Protein AF-A0A239PFV3-F1 (afdb_monomer_lite)

pLDDT: mean 84.76, std 13.36, range [44.62, 98.19]

Radius of gyration: 31.41 Å; chains: 1; bounding box: 110×58×86 Å

Sequence (478 aa):
MGPVTGSRTAPPPSQQWATLNRVQQELLLATYVLDQAAEAHERDAWSDGRRRRPAEEWRWHRFGYVDAGPGAPPGKVRAALDATTRRSRRLLTAPAELADLGLVDQRLEEVPQGSERWWQPQVRLLSLRMTTRGRRVARTSGVDDRNAGRPPRGLVSQWLWEVIVELWRAGPGGVPADTRWSAWQYLEGRKTGPLIERVALTAQTASRWKYAVAGAPGWALNDAGRDHYRRHFATYARVYPAVRAPDPTGRLTWPGEVDKHLSALGSVAWSLRQRLDDVIARREELQRDGARHEAPRCPTDQTPPVSAEAAHREVLRAAADALDADHWRQRTALLAEHEPVLRALVRTSAARHAAAAIAAICACIAGHEPTSAVIAAEPLPLDHDGRPADLPVLTTGLPGIDAELATRRAAALAASPPAAQRRGRGRRQPPATPSLEPAAVELSVYAAHLADLVAGGQLQRLLLRTDQQTDAAAPTTA

Structure (mmCIF, N/CA/C/O backbone):
data_AF-A0A239PFV3-F1
#
_entry.id   AF-A0A239PFV3-F1
#
loop_
_atom_site.group_PDB
_atom_site.id
_atom_site.type_symbol
_atom_site.label_atom_id
_atom_site.label_alt_id
_atom_site.label_comp_id
_atom_site.label_asym_id
_atom_site.label_entity_id
_atom_site.label_seq_id
_atom_site.pdbx_PDB_ins_code
_atom_site.Cartn_x
_atom_site.Cartn_y
_atom_site.Cartn_z
_atom_site.occupancy
_atom_site.B_iso_or_equiv
_atom_site.auth_seq_id
_atom_site.auth_comp_id
_atom_site.auth_asym_id
_atom_site.auth_atom_id
_atom_site.pdbx_PDB_model_num
ATOM 1 N N . MET A 1 1 ? -60.218 -7.971 -11.822 1.00 44.62 1 MET A N 1
ATOM 2 C CA . MET A 1 1 ? -59.224 -8.694 -11.000 1.00 44.62 1 MET A CA 1
ATOM 3 C C . MET A 1 1 ? -57.862 -8.073 -11.276 1.00 44.62 1 MET A C 1
ATOM 5 O O . MET A 1 1 ? -57.317 -8.302 -12.346 1.00 44.62 1 MET A O 1
ATOM 9 N N . GLY A 1 2 ? -57.382 -7.188 -10.400 1.00 47.47 2 GLY A N 1
ATOM 10 C CA . GLY A 1 2 ? -56.052 -6.583 -10.548 1.00 47.47 2 GLY A CA 1
ATOM 11 C C . GLY A 1 2 ? -54.961 -7.585 -10.151 1.00 47.47 2 GLY A C 1
ATOM 12 O O . GLY A 1 2 ? -55.206 -8.382 -9.241 1.00 47.47 2 GLY A O 1
ATOM 13 N N . PRO A 1 3 ? -53.788 -7.590 -10.809 1.00 58.38 3 PRO A N 1
ATOM 14 C CA . PRO A 1 3 ? -52.687 -8.450 -10.407 1.00 58.38 3 PRO A CA 1
ATOM 15 C C . PRO A 1 3 ? -52.264 -8.060 -8.991 1.00 58.38 3 PRO A C 1
ATOM 17 O O . PRO A 1 3 ? -51.822 -6.939 -8.744 1.00 58.38 3 PRO A O 1
ATOM 20 N N . VAL A 1 4 ? -52.428 -8.987 -8.049 1.00 52.31 4 VAL A N 1
ATOM 21 C CA . VAL A 1 4 ? -51.877 -8.865 -6.700 1.00 52.31 4 VAL A CA 1
ATOM 22 C C . VAL A 1 4 ? -50.360 -8.928 -6.849 1.00 52.31 4 VAL A C 1
ATOM 24 O O . VAL A 1 4 ? -49.762 -10.002 -6.855 1.00 52.31 4 VAL A O 1
ATOM 27 N N . THR A 1 5 ? -49.720 -7.772 -7.018 1.00 58.09 5 THR A N 1
ATOM 28 C CA . THR A 1 5 ? -48.273 -7.623 -6.868 1.00 58.09 5 THR A CA 1
ATOM 29 C C . THR A 1 5 ? -47.958 -7.788 -5.389 1.00 58.09 5 THR A C 1
ATOM 31 O O . THR A 1 5 ? -47.816 -6.816 -4.650 1.00 58.09 5 THR A O 1
ATOM 34 N N . GLY A 1 6 ? -47.919 -9.039 -4.932 1.00 56.34 6 GLY A N 1
ATOM 35 C CA . GLY A 1 6 ? -47.388 -9.376 -3.624 1.00 56.34 6 GLY A CA 1
ATOM 36 C C . GLY A 1 6 ? -45.934 -8.932 -3.597 1.00 56.34 6 GLY A C 1
ATOM 37 O O . GLY A 1 6 ? -45.084 -9.558 -4.229 1.00 56.34 6 GLY A O 1
ATOM 38 N N . SER A 1 7 ? -45.661 -7.821 -2.916 1.00 65.12 7 SER A N 1
ATOM 39 C CA . SER A 1 7 ? -44.318 -7.301 -2.685 1.00 65.12 7 SER A CA 1
ATOM 40 C C . SER A 1 7 ? -43.499 -8.359 -1.950 1.00 65.12 7 SER A C 1
ATOM 42 O O . SER A 1 7 ? -43.491 -8.402 -0.722 1.00 65.12 7 SER A O 1
ATOM 44 N N . ARG A 1 8 ? -42.827 -9.251 -2.691 1.00 77.38 8 ARG A N 1
ATOM 45 C CA . ARG A 1 8 ? -41.837 -10.169 -2.124 1.00 77.38 8 ARG A CA 1
ATOM 46 C C . ARG A 1 8 ? -40.736 -9.307 -1.534 1.00 77.38 8 ARG A C 1
ATOM 48 O O . ARG A 1 8 ? -39.923 -8.736 -2.261 1.00 77.38 8 ARG A O 1
ATOM 55 N N . THR A 1 9 ? -40.740 -9.193 -0.213 1.00 86.12 9 THR A N 1
ATOM 56 C CA . THR A 1 9 ? -39.683 -8.530 0.537 1.00 86.12 9 THR A CA 1
ATOM 57 C C . THR A 1 9 ? -38.355 -9.154 0.124 1.00 86.12 9 THR A C 1
ATOM 59 O O . THR A 1 9 ? -38.178 -10.371 0.202 1.00 86.12 9 THR A O 1
ATOM 62 N N . ALA A 1 10 ? -37.440 -8.333 -0.389 1.00 88.81 10 ALA A N 1
ATOM 63 C CA . ALA A 1 10 ? -36.117 -8.800 -0.771 1.00 88.81 10 ALA A CA 1
ATOM 64 C C . ALA A 1 10 ? -35.408 -9.422 0.451 1.00 88.81 10 ALA A C 1
ATOM 66 O O . ALA A 1 10 ? -35.512 -8.856 1.544 1.00 88.81 10 ALA A O 1
ATOM 67 N N . PRO A 1 11 ? -34.680 -10.545 0.292 1.00 92.25 11 PRO A N 1
ATOM 68 C CA . PRO A 1 11 ? -33.912 -11.127 1.387 1.00 92.25 11 PRO A CA 1
ATOM 69 C C . PRO A 1 11 ? -32.890 -10.120 1.951 1.00 92.25 11 PRO A C 1
ATOM 71 O O . PRO A 1 11 ? -32.405 -9.256 1.207 1.00 92.25 11 PRO A O 1
ATOM 74 N N . PRO A 1 12 ? -32.523 -10.234 3.242 1.00 91.75 12 PRO A N 1
ATOM 75 C CA . PRO A 1 12 ? -31.427 -9.472 3.831 1.00 91.75 12 PRO A CA 1
ATOM 76 C C . PRO A 1 12 ? -30.139 -9.597 2.999 1.00 91.75 12 PRO A C 1
ATOM 78 O O . PRO A 1 12 ? -29.870 -10.675 2.463 1.00 91.75 12 PRO A O 1
ATOM 81 N N . PRO A 1 13 ? -29.297 -8.547 2.911 1.00 90.94 13 PRO A N 1
ATOM 82 C CA . PRO A 1 13 ? -28.116 -8.572 2.049 1.00 90.94 13 PRO A CA 1
ATOM 83 C C . PRO A 1 13 ? -27.138 -9.724 2.320 1.00 90.94 13 PRO A C 1
ATOM 85 O O . PRO A 1 13 ? -26.624 -10.304 1.370 1.00 90.94 13 PRO A O 1
ATOM 88 N N . SER A 1 14 ? -26.930 -10.092 3.589 1.00 84.44 14 SER A N 1
ATOM 89 C CA . SER A 1 14 ? -26.055 -11.204 3.985 1.00 84.44 14 SER A CA 1
ATOM 90 C C . SER A 1 14 ? -26.587 -12.560 3.522 1.00 84.44 14 SER A C 1
ATOM 92 O O . SER A 1 14 ? -25.833 -13.374 2.996 1.00 84.44 14 SER A O 1
ATOM 94 N N . GLN A 1 15 ? -27.896 -12.786 3.658 1.00 90.56 15 GLN A N 1
ATOM 95 C CA . GLN A 1 15 ? -28.548 -13.991 3.150 1.00 90.56 15 GLN A CA 1
ATOM 96 C C . GLN A 1 15 ? -28.493 -14.027 1.622 1.00 90.56 15 GLN A C 1
ATOM 98 O O . GLN A 1 15 ? -28.185 -15.063 1.042 1.00 90.56 15 GLN A O 1
ATOM 103 N N . GLN A 1 16 ? -28.729 -12.888 0.965 1.00 95.44 16 GLN A N 1
ATOM 104 C CA . GLN A 1 16 ? -28.629 -12.805 -0.487 1.00 95.44 16 GLN A CA 1
ATOM 105 C C . GLN A 1 16 ? -27.208 -13.118 -0.973 1.00 95.44 16 GLN A C 1
ATOM 107 O O . GLN A 1 16 ? -27.059 -13.892 -1.913 1.00 95.44 16 GLN A O 1
ATOM 112 N N . TRP A 1 17 ? -26.175 -12.586 -0.316 1.00 93.50 17 TRP A N 1
ATOM 113 C CA . TRP A 1 17 ? -24.777 -12.905 -0.616 1.00 93.50 17 TRP A CA 1
ATOM 114 C C . TRP A 1 17 ? -24.495 -14.410 -0.516 1.00 93.50 17 TRP A C 1
ATOM 116 O O . TRP A 1 17 ? -23.915 -14.987 -1.434 1.00 93.50 17 TRP A O 1
ATOM 126 N N . ALA A 1 18 ? -24.975 -15.062 0.548 1.00 90.31 18 ALA A N 1
ATOM 127 C CA . ALA A 1 18 ? -24.804 -16.500 0.760 1.00 90.31 18 ALA A CA 1
ATOM 128 C C . ALA A 1 18 ? -25.514 -17.371 -0.295 1.00 90.31 18 ALA A C 1
ATOM 130 O O . ALA A 1 18 ? -25.071 -18.484 -0.559 1.00 90.31 18 ALA A O 1
ATOM 131 N N . THR A 1 19 ? -26.593 -16.877 -0.918 1.00 94.62 19 THR A N 1
ATOM 132 C CA . THR A 1 19 ? -27.291 -17.598 -2.002 1.00 94.62 19 THR A CA 1
ATOM 133 C C . THR A 1 19 ? -26.624 -17.469 -3.370 1.00 94.62 19 THR A C 1
ATOM 135 O O . THR A 1 19 ? -26.945 -18.241 -4.272 1.00 94.62 19 THR A O 1
ATOM 138 N N . LEU A 1 20 ? -25.720 -16.500 -3.549 1.00 94.56 20 LEU A N 1
ATOM 139 C CA . LEU A 1 20 ? -24.993 -16.347 -4.805 1.00 94.56 20 LEU A CA 1
ATOM 140 C C . LEU A 1 20 ? -24.007 -17.500 -4.970 1.00 94.56 20 LEU A C 1
ATOM 142 O O . LEU A 1 20 ? -23.280 -17.853 -4.041 1.00 94.56 20 LEU A O 1
ATOM 146 N N . ASN A 1 21 ? -23.932 -18.058 -6.176 1.00 92.88 21 ASN A N 1
ATOM 147 C CA . ASN A 1 21 ? -22.864 -18.998 -6.481 1.00 92.88 21 ASN A CA 1
ATOM 148 C C . ASN A 1 21 ? -21.509 -18.267 -6.534 1.00 92.88 21 ASN A C 1
ATOM 150 O O . ASN A 1 21 ? -21.443 -17.048 -6.695 1.00 92.88 21 ASN A O 1
ATOM 154 N N . ARG A 1 22 ? -20.412 -19.021 -6.442 1.00 87.50 22 ARG A N 1
ATOM 155 C CA . ARG A 1 22 ? -19.055 -18.457 -6.415 1.00 87.50 22 ARG A CA 1
ATOM 156 C C . ARG A 1 22 ? -18.756 -17.505 -7.584 1.00 87.50 22 ARG A C 1
ATOM 158 O O . ARG A 1 22 ? -18.206 -16.436 -7.363 1.00 87.50 22 ARG A O 1
ATOM 165 N N . VAL A 1 23 ? -19.177 -17.848 -8.804 1.00 90.44 23 VAL A N 1
ATOM 166 C CA . VAL A 1 23 ? -18.941 -17.018 -10.002 1.00 90.44 23 VAL A CA 1
ATOM 167 C C . VAL A 1 23 ? -19.721 -15.700 -9.928 1.00 90.44 23 VAL A C 1
ATOM 169 O O . VAL A 1 23 ? -19.201 -14.647 -10.287 1.00 90.44 23 VAL A O 1
ATOM 172 N N . GLN A 1 24 ? -20.962 -15.738 -9.437 1.00 94.00 24 GLN A N 1
ATOM 173 C CA . GLN A 1 24 ? -21.778 -14.543 -9.200 1.00 94.00 24 GLN A CA 1
ATOM 174 C C . GLN A 1 24 ? -21.177 -13.658 -8.100 1.00 94.00 24 GLN A C 1
ATOM 176 O O . GLN A 1 24 ? -21.150 -12.438 -8.252 1.00 94.00 24 GLN A O 1
ATOM 181 N N . GLN A 1 25 ? -20.678 -14.258 -7.013 1.00 92.69 25 GLN A N 1
ATOM 182 C CA . GLN A 1 25 ? -19.977 -13.547 -5.940 1.00 92.69 25 GLN A CA 1
ATOM 183 C C . GLN A 1 25 ? -18.723 -12.843 -6.473 1.00 92.69 25 GLN A C 1
ATOM 185 O O . GLN A 1 25 ? -18.560 -11.643 -6.261 1.00 92.69 25 GLN A O 1
ATOM 190 N N . GLU A 1 26 ? -17.879 -13.561 -7.217 1.00 88.38 26 GLU A N 1
ATOM 191 C CA . GLU A 1 26 ? -16.666 -13.022 -7.841 1.00 88.38 26 GLU A CA 1
ATOM 192 C C . GLU A 1 26 ? -17.000 -11.866 -8.801 1.00 88.38 26 GLU A C 1
ATOM 194 O O . GLU A 1 26 ? -16.399 -10.795 -8.704 1.00 88.38 26 GLU A O 1
ATOM 199 N N . LEU A 1 27 ? -18.001 -12.026 -9.679 1.00 93.31 27 LEU A N 1
ATOM 200 C CA . LEU A 1 27 ? -18.444 -10.976 -10.609 1.00 93.31 27 LEU A CA 1
ATOM 201 C C . LEU A 1 27 ? -18.977 -9.736 -9.883 1.00 93.31 27 LEU A C 1
ATOM 203 O O . LEU A 1 27 ? -18.632 -8.604 -10.243 1.00 93.31 27 LEU A O 1
ATOM 207 N N . LEU A 1 28 ? -19.807 -9.936 -8.859 1.00 94.94 28 LEU A N 1
ATOM 208 C CA . LEU A 1 28 ? -20.362 -8.837 -8.078 1.00 94.94 28 LEU A CA 1
ATOM 209 C C . LEU A 1 28 ? -19.248 -8.071 -7.348 1.00 94.94 28 LEU A C 1
ATOM 211 O O . LEU A 1 28 ? -19.281 -6.842 -7.326 1.00 94.94 28 LEU A O 1
ATOM 215 N N . LEU A 1 29 ? -18.235 -8.770 -6.822 1.00 91.31 29 LEU A N 1
ATOM 216 C CA . LEU A 1 29 ? -17.075 -8.151 -6.174 1.00 91.31 29 LEU A CA 1
ATOM 217 C C . LEU A 1 29 ? -16.167 -7.416 -7.146 1.00 91.31 29 LEU A C 1
ATOM 219 O O . LEU A 1 29 ? -15.792 -6.280 -6.868 1.00 91.31 29 LEU A O 1
ATOM 223 N N . ALA A 1 30 ? -15.850 -8.012 -8.295 1.00 90.38 30 ALA A N 1
ATOM 224 C CA . ALA A 1 30 ? -15.044 -7.353 -9.317 1.00 90.38 30 ALA A CA 1
ATOM 225 C C . ALA A 1 30 ? -15.699 -6.039 -9.772 1.00 90.38 30 ALA A C 1
ATOM 227 O O . ALA A 1 30 ? -15.037 -5.006 -9.887 1.00 90.38 30 ALA A O 1
ATOM 228 N N . THR A 1 31 ? -17.022 -6.052 -9.960 1.00 94.19 31 THR A N 1
ATOM 229 C CA . THR A 1 31 ? -17.784 -4.842 -10.299 1.00 94.19 31 THR A CA 1
ATOM 230 C C . THR A 1 31 ? -17.778 -3.836 -9.140 1.00 94.19 31 THR A C 1
ATOM 232 O O . THR A 1 31 ? -17.630 -2.639 -9.372 1.00 94.19 31 THR A O 1
ATOM 235 N N . TYR A 1 32 ? -17.876 -4.309 -7.894 1.00 93.88 32 TYR A N 1
ATOM 236 C CA . TYR A 1 32 ? -17.848 -3.468 -6.694 1.00 93.88 32 TYR A CA 1
ATOM 237 C C . TYR A 1 32 ? -16.525 -2.738 -6.492 1.00 93.88 32 TYR A C 1
ATOM 239 O O . TYR A 1 32 ? -16.524 -1.536 -6.234 1.00 93.88 32 TYR A O 1
ATOM 247 N N . VAL A 1 33 ? -15.401 -3.436 -6.647 1.00 87.31 33 VAL A N 1
ATOM 248 C CA . VAL A 1 33 ? -14.063 -2.844 -6.531 1.00 87.31 33 VAL A CA 1
ATOM 249 C C . VAL A 1 33 ? -13.879 -1.724 -7.558 1.00 87.31 33 VAL A C 1
ATOM 251 O O . VAL A 1 33 ? -13.395 -0.645 -7.215 1.00 87.31 33 VAL A O 1
ATOM 254 N N . LEU A 1 34 ? -14.328 -1.938 -8.799 1.00 90.38 34 LEU A N 1
ATOM 255 C CA . LEU A 1 34 ? -14.281 -0.917 -9.849 1.00 90.38 34 LEU A CA 1
ATOM 256 C C . LEU A 1 34 ? -15.193 0.285 -9.546 1.00 90.38 34 LEU A C 1
ATOM 258 O O . LEU A 1 34 ? -14.760 1.421 -9.746 1.00 90.38 34 LEU A O 1
ATOM 262 N N . ASP A 1 35 ? -16.400 0.055 -9.013 1.00 94.69 35 ASP A N 1
ATOM 263 C CA . ASP A 1 35 ? -17.327 1.122 -8.593 1.00 94.69 35 ASP A CA 1
ATOM 264 C C . ASP A 1 35 ? -16.723 1.966 -7.460 1.00 94.69 35 ASP A C 1
ATOM 266 O O . ASP A 1 35 ? -16.766 3.194 -7.517 1.00 94.69 35 ASP A O 1
ATOM 270 N N . GLN A 1 36 ? -16.084 1.332 -6.469 1.00 90.19 36 GLN A N 1
ATOM 271 C CA . GLN A 1 36 ? -15.416 2.034 -5.366 1.00 90.19 36 GLN A CA 1
ATOM 272 C C . GLN A 1 36 ? -14.170 2.809 -5.815 1.00 90.19 36 GLN A C 1
ATOM 274 O O . GLN A 1 36 ? -13.927 3.912 -5.321 1.00 90.19 36 GLN A O 1
ATOM 279 N N . ALA A 1 37 ? -13.391 2.273 -6.760 1.00 85.75 37 ALA A N 1
ATOM 280 C CA . ALA A 1 37 ? -12.252 2.983 -7.339 1.00 85.75 37 ALA A CA 1
ATOM 281 C C . ALA A 1 37 ? -12.702 4.219 -8.136 1.00 85.75 37 ALA A C 1
ATOM 283 O O . ALA A 1 37 ? -12.114 5.292 -7.997 1.00 85.75 37 ALA A O 1
ATOM 284 N N . ALA A 1 38 ? -13.775 4.091 -8.923 1.00 91.31 38 ALA A N 1
ATOM 285 C CA . ALA A 1 38 ? -14.360 5.214 -9.650 1.00 91.31 38 ALA A CA 1
ATOM 286 C C . ALA A 1 38 ? -14.951 6.268 -8.697 1.00 91.31 38 ALA A C 1
ATOM 288 O O . ALA A 1 38 ? -14.749 7.462 -8.907 1.00 91.31 38 ALA A O 1
ATOM 289 N N . GLU A 1 39 ? -15.603 5.843 -7.611 1.00 92.50 39 GLU A N 1
ATOM 290 C CA . GLU A 1 39 ? -16.124 6.757 -6.592 1.00 92.50 39 GLU A CA 1
ATOM 291 C C . GLU A 1 39 ? -15.008 7.529 -5.876 1.00 92.50 39 GLU A C 1
ATOM 293 O O . GLU A 1 39 ? -15.161 8.724 -5.629 1.00 92.50 39 GLU A O 1
ATOM 298 N N . ALA A 1 40 ? -13.884 6.877 -5.558 1.00 83.56 40 ALA A N 1
ATOM 299 C CA . ALA A 1 40 ? -12.716 7.550 -4.993 1.00 83.56 40 ALA A CA 1
ATOM 300 C C . ALA A 1 40 ? -12.144 8.587 -5.972 1.00 83.56 40 ALA A C 1
ATOM 302 O O . ALA A 1 40 ? -11.973 9.742 -5.600 1.00 83.56 40 ALA A O 1
ATOM 303 N N . HIS A 1 41 ? -11.967 8.219 -7.243 1.00 86.56 41 HIS A N 1
ATOM 304 C CA . HIS A 1 41 ? -11.474 9.139 -8.268 1.00 86.56 41 HIS A CA 1
ATOM 305 C C . HIS A 1 41 ? -12.373 10.376 -8.450 1.00 86.56 41 HIS A C 1
ATOM 307 O O . HIS A 1 41 ? -11.883 11.500 -8.510 1.00 86.56 41 HIS A O 1
ATOM 313 N N . GLU A 1 42 ? -13.697 10.201 -8.489 1.00 92.19 42 GLU A N 1
ATOM 314 C CA . GLU A 1 42 ? -14.652 11.321 -8.570 1.00 92.19 42 GLU A CA 1
ATOM 315 C C . GLU A 1 42 ? -14.723 12.131 -7.266 1.00 92.19 42 GLU A C 1
ATOM 317 O O . GLU A 1 42 ? -15.097 13.312 -7.261 1.00 92.19 42 GLU A O 1
ATOM 322 N N . ARG A 1 43 ? -14.360 11.519 -6.132 1.00 85.06 43 ARG A N 1
ATOM 323 C CA . ARG A 1 43 ? -14.222 12.236 -4.867 1.00 85.06 43 ARG A CA 1
ATOM 324 C C . ARG A 1 43 ? -13.047 13.203 -4.923 1.00 85.06 43 ARG A C 1
ATOM 326 O O . ARG A 1 43 ? -13.252 14.359 -4.555 1.00 85.06 43 ARG A O 1
ATOM 333 N N . ASP A 1 44 ? -11.912 12.740 -5.437 1.00 81.94 44 ASP A N 1
ATOM 334 C CA . ASP A 1 44 ? -10.652 13.484 -5.551 1.00 81.94 44 ASP A CA 1
ATOM 335 C C . ASP A 1 44 ? -10.695 14.533 -6.679 1.00 81.94 44 ASP A C 1
ATOM 337 O O . ASP A 1 44 ? -10.141 15.622 -6.553 1.00 81.94 44 ASP A O 1
ATOM 341 N N . ALA A 1 45 ? -11.463 14.293 -7.747 1.00 83.06 45 ALA A N 1
ATOM 342 C CA . ALA A 1 45 ? -11.674 15.284 -8.807 1.00 83.06 45 ALA A CA 1
ATOM 343 C C . ALA A 1 45 ? -12.238 16.621 -8.276 1.00 83.06 45 ALA A C 1
ATOM 345 O O . ALA A 1 45 ? -11.961 17.679 -8.839 1.00 83.06 45 ALA A O 1
ATOM 346 N N . TRP A 1 46 ? -12.997 16.583 -7.173 1.00 75.94 46 TRP A N 1
ATOM 347 C CA . TRP A 1 46 ? -13.483 17.787 -6.495 1.00 75.94 46 TRP A CA 1
ATOM 348 C C . TRP A 1 46 ? -12.356 18.589 -5.832 1.00 75.94 46 TRP A C 1
ATOM 350 O O . TRP A 1 46 ? -12.359 19.814 -5.932 1.00 75.94 46 TRP A O 1
ATOM 360 N N . SER A 1 47 ? -11.391 17.929 -5.178 1.00 75.88 47 SER A N 1
ATOM 361 C CA . SER A 1 47 ? -10.225 18.625 -4.609 1.00 75.88 47 SER A CA 1
ATOM 362 C C . SER A 1 47 ? -9.349 19.263 -5.686 1.00 75.88 47 SER A C 1
ATOM 364 O O . SER A 1 47 ? -8.741 20.296 -5.427 1.00 75.88 47 SER A O 1
ATOM 366 N N . ASP A 1 48 ? -9.378 18.722 -6.906 1.00 80.06 48 ASP A N 1
ATOM 367 C CA . ASP A 1 48 ? -8.664 19.259 -8.071 1.00 80.06 48 ASP A CA 1
ATOM 368 C C . ASP A 1 48 ? -9.450 20.359 -8.819 1.00 80.06 48 ASP A C 1
ATOM 370 O O . ASP A 1 48 ? -9.076 20.761 -9.922 1.00 80.06 48 ASP A O 1
ATOM 374 N N . GLY A 1 49 ? -10.581 20.823 -8.270 1.00 89.25 49 GLY A N 1
ATOM 375 C CA . GLY A 1 49 ? -11.411 21.875 -8.867 1.00 89.25 49 GLY A CA 1
ATOM 376 C C . GLY A 1 49 ? -12.229 21.440 -10.090 1.00 89.25 49 GLY A C 1
ATOM 377 O O . GLY A 1 49 ? -12.808 22.284 -10.777 1.00 89.25 49 GLY A O 1
ATOM 378 N N . ARG A 1 50 ? -12.312 20.137 -10.389 1.00 90.06 50 ARG A N 1
ATOM 379 C CA . ARG A 1 50 ? -13.128 19.620 -11.497 1.00 90.06 50 ARG A CA 1
ATOM 380 C C . ARG A 1 50 ? -14.580 19.434 -11.058 1.00 90.06 50 ARG A C 1
ATOM 382 O O . ARG A 1 50 ? -14.878 19.034 -9.931 1.00 90.06 50 ARG A O 1
ATOM 389 N N . ARG A 1 51 ? -15.518 19.677 -11.979 1.00 89.88 51 ARG A N 1
ATOM 390 C CA . ARG A 1 51 ? -16.944 19.415 -11.744 1.00 89.88 51 ARG A CA 1
ATOM 391 C C . ARG A 1 51 ? -17.180 17.905 -11.670 1.00 89.88 51 ARG A C 1
ATOM 393 O O . ARG A 1 51 ? -16.856 17.188 -12.614 1.00 89.88 51 ARG A O 1
ATOM 400 N N . ARG A 1 52 ? -17.779 17.438 -10.570 1.00 89.12 52 ARG A N 1
ATOM 401 C CA . ARG A 1 52 ? -18.183 16.032 -10.421 1.00 89.12 52 ARG A CA 1
ATOM 402 C C . ARG A 1 52 ? -19.183 15.638 -11.497 1.00 89.12 52 ARG A C 1
ATOM 404 O O . ARG A 1 52 ? -20.172 16.346 -11.707 1.00 89.12 52 ARG A O 1
ATOM 411 N N . ARG A 1 53 ? -18.949 14.487 -12.123 1.00 92.50 53 ARG A N 1
ATOM 412 C CA . ARG A 1 53 ? -19.910 13.900 -13.058 1.00 92.50 53 ARG A CA 1
ATOM 413 C C . ARG A 1 53 ? -21.043 13.203 -12.292 1.00 92.50 53 ARG A C 1
ATOM 415 O O . ARG A 1 53 ? -20.801 12.654 -11.208 1.00 92.50 53 ARG A O 1
ATOM 422 N N . PRO A 1 54 ? -22.279 13.194 -12.820 1.00 93.94 54 PRO A N 1
ATOM 423 C CA . PRO A 1 54 ? -23.374 12.409 -12.261 1.00 93.94 54 PRO A CA 1
ATOM 424 C C . PRO A 1 54 ? -22.994 10.933 -12.093 1.00 93.94 54 PRO A C 1
ATOM 426 O O . PRO A 1 54 ? -22.374 10.330 -12.967 1.00 93.94 54 PRO A O 1
ATOM 429 N N . ALA A 1 55 ? -23.399 10.322 -10.974 1.00 92.62 55 ALA A N 1
ATOM 430 C CA . ALA A 1 55 ? -23.057 8.927 -10.669 1.00 92.62 55 ALA A CA 1
ATOM 431 C C . ALA A 1 55 ? -23.585 7.922 -11.701 1.00 92.62 55 ALA A C 1
ATOM 433 O O . ALA A 1 55 ? -23.070 6.815 -11.818 1.00 92.62 55 ALA A O 1
ATOM 434 N N . GLU A 1 56 ? -24.620 8.293 -12.446 1.00 93.25 56 GLU A N 1
ATOM 435 C CA . GLU A 1 56 ? -25.166 7.485 -13.531 1.00 93.25 56 GLU A CA 1
ATOM 436 C C . GLU A 1 56 ? -24.245 7.375 -14.749 1.00 93.25 56 GLU A C 1
ATOM 438 O O . GLU A 1 56 ? -24.377 6.404 -15.488 1.00 93.25 56 GLU A O 1
ATOM 443 N N . GLU A 1 57 ? -23.307 8.309 -14.934 1.00 92.69 57 GLU A N 1
ATOM 444 C CA . GLU A 1 57 ? -22.397 8.332 -16.081 1.00 92.69 57 GLU A CA 1
ATOM 445 C C . GLU A 1 57 ? -21.146 7.481 -15.835 1.00 92.69 57 GLU A C 1
ATOM 447 O O . GLU A 1 57 ? -20.779 6.651 -16.664 1.00 92.69 57 GLU A O 1
ATOM 452 N N . TRP A 1 58 ? -20.486 7.649 -14.684 1.00 94.25 58 TRP A N 1
ATOM 453 C CA . TRP A 1 58 ? -19.171 7.042 -14.429 1.00 94.25 58 TRP A CA 1
ATOM 454 C C . TRP A 1 58 ? -19.212 5.651 -13.783 1.00 94.25 58 TRP A C 1
ATOM 456 O O . TRP A 1 58 ? -18.177 4.988 -13.708 1.00 94.25 58 TRP A O 1
ATOM 466 N N . ARG A 1 59 ? -20.385 5.177 -13.339 1.00 96.00 59 ARG A N 1
ATOM 467 C CA . ARG A 1 59 ? -20.552 3.848 -12.712 1.00 96.00 59 ARG A CA 1
ATOM 468 C C . ARG A 1 59 ? -20.746 2.693 -13.695 1.00 96.00 59 ARG A C 1
ATOM 470 O O . ARG A 1 59 ? -20.913 1.552 -13.270 1.00 96.00 59 ARG A O 1
ATOM 477 N N . TRP A 1 60 ? -20.761 2.969 -14.996 1.00 97.31 60 TRP A N 1
ATOM 478 C CA . TRP A 1 60 ? -20.800 1.923 -16.014 1.00 97.31 60 TRP A CA 1
ATOM 479 C C . TRP A 1 60 ? -19.394 1.381 -16.267 1.00 97.31 60 TRP A C 1
ATOM 481 O O . TRP A 1 60 ? -18.495 2.091 -16.721 1.00 97.31 60 TRP A O 1
ATOM 491 N N . HIS A 1 61 ? -19.206 0.095 -15.997 1.00 96.56 61 HIS A N 1
ATOM 492 C CA . HIS A 1 61 ? -17.947 -0.603 -16.200 1.00 96.56 61 HIS A CA 1
ATOM 493 C C . HIS A 1 61 ? -18.077 -1.613 -17.332 1.00 96.56 61 HIS A C 1
ATOM 495 O O . HIS A 1 61 ? -18.945 -2.481 -17.325 1.00 96.56 61 HIS A O 1
ATOM 501 N N . ARG A 1 62 ? -17.166 -1.521 -18.301 1.00 95.38 62 ARG A N 1
ATOM 502 C CA . ARG A 1 62 ? -17.104 -2.445 -19.435 1.00 95.38 62 ARG A CA 1
ATOM 503 C C . ARG A 1 62 ? -16.828 -3.859 -18.930 1.00 95.38 62 ARG A C 1
ATOM 505 O O . ARG A 1 62 ? -15.772 -4.099 -18.340 1.00 95.38 62 ARG A O 1
ATOM 512 N N . PHE A 1 63 ? -17.747 -4.782 -19.187 1.00 93.88 63 PHE A N 1
ATOM 513 C CA . PHE A 1 63 ? -17.547 -6.204 -18.948 1.00 93.88 63 PHE A CA 1
ATOM 514 C C . PHE A 1 63 ? -16.744 -6.823 -20.085 1.00 93.88 63 PHE A C 1
ATOM 516 O O . PHE A 1 63 ? -15.649 -7.321 -19.854 1.00 93.88 63 PHE A O 1
ATOM 523 N N . GLY A 1 64 ? -17.214 -6.705 -21.322 1.00 90.56 64 GLY A N 1
ATOM 524 C CA . GLY A 1 64 ? -16.534 -7.244 -22.497 1.00 90.56 64 GLY A CA 1
ATOM 525 C C . GLY A 1 64 ? -17.452 -7.276 -23.711 1.00 90.56 64 GLY A C 1
ATOM 526 O O . GLY A 1 64 ? -18.620 -6.900 -23.620 1.00 90.56 64 GLY A O 1
ATOM 527 N N . TYR A 1 65 ? -16.918 -7.713 -24.846 1.00 88.75 65 TYR A N 1
ATOM 528 C CA . TYR A 1 65 ? -17.691 -7.860 -26.076 1.00 88.75 65 TYR A CA 1
ATOM 529 C C . TYR A 1 65 ? -18.427 -9.205 -26.094 1.00 88.75 65 TYR A C 1
ATOM 531 O O . TYR A 1 65 ? -17.823 -10.231 -25.786 1.00 88.75 65 TYR A O 1
ATOM 539 N N . VAL A 1 66 ? -19.717 -9.198 -26.442 1.00 85.75 66 VAL A N 1
ATOM 540 C CA . VAL A 1 66 ? -20.584 -10.395 -26.382 1.00 85.75 66 VAL A CA 1
ATOM 541 C C . VAL A 1 66 ? -20.483 -11.252 -27.651 1.00 85.75 66 VAL A C 1
ATOM 543 O O . VAL A 1 66 ? -20.575 -12.471 -27.561 1.00 85.75 66 VAL A O 1
ATOM 546 N N . ASP A 1 67 ? -20.196 -10.641 -28.806 1.00 83.00 67 ASP A N 1
ATOM 547 C CA . ASP A 1 67 ? -20.120 -11.334 -30.110 1.00 83.00 67 ASP A CA 1
ATOM 548 C C . ASP A 1 67 ? -18.794 -11.114 -30.840 1.00 83.00 67 ASP A C 1
ATOM 550 O O . ASP A 1 67 ? -18.667 -11.398 -32.031 1.00 83.00 67 ASP A O 1
ATOM 554 N N . ALA A 1 68 ? -17.795 -10.560 -30.157 1.00 77.94 68 ALA A N 1
ATOM 555 C CA . ALA A 1 68 ? -16.512 -10.359 -30.802 1.00 77.94 68 ALA A CA 1
ATOM 556 C C . ALA A 1 68 ? -15.770 -11.695 -30.932 1.00 77.94 68 ALA A C 1
ATOM 558 O O . ALA A 1 68 ? -15.798 -12.542 -30.035 1.00 77.94 68 ALA A O 1
ATOM 559 N N . GLY A 1 69 ? -15.095 -11.869 -32.068 1.00 76.44 69 GLY A N 1
ATOM 560 C CA . GLY A 1 69 ? -14.298 -13.058 -32.334 1.00 76.44 69 GLY A CA 1
ATOM 561 C C . GLY A 1 69 ? -13.170 -13.274 -31.310 1.00 76.44 69 GLY A C 1
ATOM 562 O O . GLY A 1 69 ? -12.852 -12.388 -30.505 1.00 76.44 69 GLY A O 1
ATOM 563 N N . PRO A 1 70 ? -12.522 -14.452 -31.349 1.00 71.31 70 PRO A N 1
ATOM 564 C CA . PRO A 1 70 ? -11.370 -14.751 -30.508 1.00 71.31 70 PRO A CA 1
ATOM 565 C C . PRO A 1 70 ? -10.313 -13.641 -30.614 1.00 71.31 70 PRO A C 1
ATOM 567 O O . PRO A 1 70 ? -9.869 -13.311 -31.711 1.00 71.31 70 PRO A O 1
ATOM 570 N N . GLY A 1 71 ? -9.907 -13.069 -29.477 1.00 74.75 71 GLY A N 1
ATOM 571 C CA . GLY A 1 71 ? -8.895 -12.005 -29.420 1.00 74.75 71 GLY A CA 1
ATOM 572 C C . GLY A 1 71 ? -9.430 -10.600 -29.132 1.00 74.75 71 GLY A C 1
ATOM 573 O O . GLY A 1 71 ? -8.630 -9.678 -28.989 1.00 74.75 71 GLY A O 1
ATOM 574 N N . ALA A 1 72 ? -10.745 -10.420 -28.988 1.00 80.75 72 ALA A N 1
ATOM 575 C CA . ALA A 1 72 ? -11.285 -9.165 -28.480 1.00 80.75 72 ALA A CA 1
ATOM 576 C C . ALA A 1 72 ? -10.760 -8.875 -27.059 1.00 80.75 72 ALA A C 1
ATOM 578 O O . ALA A 1 72 ? -10.766 -9.777 -26.213 1.00 80.75 72 ALA A O 1
ATOM 579 N N . PRO A 1 73 ? -10.304 -7.642 -26.771 1.00 80.31 73 PRO A N 1
ATOM 580 C CA . PRO A 1 73 ? -9.758 -7.325 -25.461 1.00 80.31 73 PRO A CA 1
ATOM 581 C C . PRO A 1 73 ? -10.863 -7.404 -24.394 1.00 80.31 73 PRO A C 1
ATOM 583 O O . PRO A 1 73 ? -11.980 -6.926 -24.634 1.00 80.31 73 PRO A O 1
ATOM 586 N N . PRO A 1 74 ? -10.585 -7.987 -23.213 1.00 86.69 74 PRO A N 1
ATOM 587 C CA . PRO A 1 74 ? -11.554 -8.023 -22.126 1.00 86.69 74 PRO A CA 1
ATOM 588 C C . PRO A 1 74 ? -11.861 -6.601 -21.639 1.00 86.69 74 PRO A C 1
ATOM 590 O O . PRO A 1 74 ? -10.994 -5.725 -21.625 1.00 86.69 74 PRO A O 1
ATOM 593 N N . GLY A 1 75 ? -13.101 -6.362 -21.209 1.00 88.25 75 GLY A N 1
ATOM 594 C CA . GLY A 1 75 ? -13.431 -5.146 -20.470 1.00 88.25 75 GLY A CA 1
ATOM 595 C C . GLY A 1 75 ? -12.802 -5.164 -19.073 1.00 88.25 75 GLY A C 1
ATOM 596 O O . GLY A 1 75 ? -12.309 -6.192 -18.612 1.00 88.25 75 GLY A O 1
ATOM 597 N N . LYS A 1 76 ? -12.835 -4.027 -18.367 1.00 88.25 76 LYS A N 1
ATOM 598 C CA . LYS A 1 76 ? -12.227 -3.893 -17.030 1.00 88.25 76 LYS A CA 1
ATOM 599 C C . LYS A 1 76 ? -12.772 -4.911 -16.024 1.00 88.25 76 LYS A C 1
ATOM 601 O O . LYS A 1 76 ? -11.987 -5.478 -15.273 1.00 88.25 76 LYS A O 1
ATOM 606 N N . VAL A 1 77 ? -14.085 -5.173 -16.028 1.00 90.69 77 VAL A N 1
ATOM 607 C CA . VAL A 1 77 ? -14.686 -6.159 -15.105 1.00 90.69 77 VAL A CA 1
ATOM 608 C C . VAL A 1 77 ? -14.186 -7.565 -15.435 1.00 90.69 77 VAL A C 1
ATOM 610 O O . VAL A 1 77 ? -13.817 -8.317 -14.538 1.00 90.69 77 VAL A O 1
ATOM 613 N N . ARG A 1 78 ? -14.120 -7.918 -16.726 1.00 89.38 78 ARG A N 1
ATOM 614 C CA . ARG A 1 78 ? -13.640 -9.233 -17.155 1.00 89.38 78 ARG A CA 1
ATOM 615 C C . ARG A 1 78 ? -12.152 -9.425 -16.885 1.00 89.38 78 ARG A C 1
ATOM 617 O O . ARG A 1 78 ? -11.773 -10.488 -16.416 1.00 89.38 78 ARG A O 1
ATOM 624 N N . ALA A 1 79 ? -11.339 -8.400 -17.124 1.00 84.25 79 ALA A N 1
ATOM 625 C CA . ALA A 1 79 ? -9.916 -8.421 -16.810 1.00 84.25 79 ALA A CA 1
ATOM 626 C C . ALA A 1 79 ? -9.677 -8.619 -15.303 1.00 84.25 79 ALA A C 1
ATOM 628 O O . ALA A 1 79 ? -8.838 -9.431 -14.925 1.00 84.25 79 ALA A O 1
ATOM 629 N N . ALA A 1 80 ? -10.460 -7.947 -14.449 1.00 81.19 80 ALA A N 1
ATOM 630 C CA . ALA A 1 80 ? -10.405 -8.145 -13.000 1.00 81.19 80 ALA A CA 1
ATOM 631 C C . ALA A 1 80 ? -10.790 -9.579 -12.587 1.00 81.19 80 ALA A C 1
ATOM 633 O O . ALA A 1 80 ? -10.178 -10.137 -11.686 1.00 81.19 80 ALA A O 1
ATOM 634 N N . LEU A 1 81 ? -11.759 -10.202 -13.265 1.00 84.88 81 LEU A N 1
ATOM 635 C CA . LEU A 1 81 ? -12.147 -11.596 -13.012 1.00 84.88 81 LEU A CA 1
ATOM 636 C C . LEU A 1 81 ? -11.129 -12.618 -13.505 1.00 84.88 81 LEU A C 1
ATOM 638 O O . LEU A 1 81 ? -10.864 -13.599 -12.818 1.00 84.88 81 LEU A O 1
ATOM 642 N N . ASP A 1 82 ? -10.564 -12.409 -14.693 1.00 81.19 82 ASP A N 1
ATOM 643 C CA . ASP A 1 82 ? -9.553 -13.308 -15.252 1.00 81.19 82 ASP A CA 1
ATOM 644 C C . ASP A 1 82 ? -8.257 -13.286 -14.415 1.00 81.19 82 ASP A C 1
ATOM 646 O O . ASP A 1 82 ? -7.514 -14.265 -14.424 1.00 81.19 82 ASP A O 1
ATOM 650 N N . ALA A 1 83 ? -8.010 -12.210 -13.656 1.00 70.06 83 ALA A N 1
ATOM 651 C CA . ALA A 1 83 ? -6.915 -12.129 -12.689 1.00 70.06 83 ALA A CA 1
ATOM 652 C C . ALA A 1 83 ? -7.149 -12.996 -11.436 1.00 70.06 83 ALA A C 1
ATOM 654 O O . ALA A 1 83 ? -6.194 -13.508 -10.857 1.00 70.06 83 ALA A O 1
ATOM 655 N N . THR A 1 84 ? -8.407 -13.196 -11.027 1.00 65.12 84 THR A N 1
ATOM 656 C CA . THR A 1 84 ? -8.753 -13.926 -9.794 1.00 65.12 84 THR A CA 1
ATOM 657 C C . THR A 1 84 ? -9.221 -15.359 -10.031 1.00 65.12 84 THR A C 1
ATOM 659 O O . THR A 1 84 ? -9.127 -16.197 -9.136 1.00 65.12 84 THR A O 1
ATOM 662 N N . THR A 1 85 ? -9.719 -15.671 -11.230 1.00 61.28 85 THR A N 1
ATOM 663 C CA . THR A 1 85 ? -10.478 -16.901 -11.493 1.00 61.28 85 THR A CA 1
ATOM 664 C C . THR A 1 85 ? -9.948 -17.644 -12.720 1.00 61.28 85 THR A C 1
ATOM 666 O O . THR A 1 85 ? -9.728 -17.063 -13.782 1.00 61.28 85 THR A O 1
ATOM 669 N N . ARG A 1 86 ? -9.807 -18.976 -12.633 1.00 58.84 86 ARG A N 1
ATOM 670 C CA . ARG A 1 86 ? -9.528 -19.817 -13.814 1.00 58.84 86 ARG A CA 1
ATOM 671 C C . ARG A 1 86 ? -10.745 -19.795 -14.753 1.00 58.84 86 ARG A C 1
ATOM 673 O O . ARG A 1 86 ? -11.866 -20.036 -14.314 1.00 58.84 86 ARG A O 1
ATOM 680 N N . ARG A 1 87 ? -10.522 -19.506 -16.044 1.00 60.66 87 ARG A N 1
ATOM 681 C CA . ARG A 1 87 ? -11.545 -19.301 -17.097 1.00 60.66 87 ARG A CA 1
ATOM 682 C C . ARG A 1 87 ? -12.714 -20.303 -17.018 1.00 60.66 87 ARG A C 1
ATOM 684 O O . ARG A 1 87 ? -12.599 -21.431 -17.488 1.00 60.66 87 ARG A O 1
ATOM 691 N N . SER A 1 88 ? -13.861 -19.871 -16.490 1.00 61.19 88 SER A N 1
ATOM 692 C CA . SER A 1 88 ? -15.099 -20.664 -16.461 1.00 61.19 88 SER A CA 1
ATOM 693 C C . SER A 1 88 ? -16.066 -20.232 -17.567 1.00 61.19 88 SER A C 1
ATOM 695 O O . SER A 1 88 ? -16.332 -19.042 -17.740 1.00 61.19 88 SER A O 1
ATOM 697 N N . ARG A 1 89 ? -16.653 -21.200 -18.288 1.00 61.28 89 ARG A N 1
ATOM 698 C CA . ARG A 1 89 ? -17.724 -20.957 -19.281 1.00 61.28 89 ARG A CA 1
ATOM 699 C C . ARG A 1 89 ? -18.959 -20.279 -18.666 1.00 61.28 89 ARG A C 1
ATOM 701 O O . ARG A 1 89 ? -19.654 -19.555 -19.368 1.00 61.28 89 ARG A O 1
ATOM 708 N N . ARG A 1 90 ? -19.202 -20.457 -17.358 1.00 68.62 90 ARG A N 1
ATOM 709 C CA . ARG A 1 90 ? -20.337 -19.844 -16.634 1.00 68.62 90 ARG A CA 1
ATOM 710 C C . ARG A 1 90 ? -20.236 -18.323 -16.474 1.00 68.62 90 ARG A C 1
ATOM 712 O O . ARG A 1 90 ? -21.214 -17.682 -16.117 1.00 68.62 90 ARG A O 1
ATOM 719 N N . LEU A 1 91 ? -19.083 -17.724 -16.771 1.00 78.19 91 LEU A N 1
ATOM 720 C CA . LEU A 1 91 ? -18.905 -16.274 -16.669 1.00 78.19 91 LEU A CA 1
ATOM 721 C C . LEU A 1 91 ? -19.761 -15.479 -17.672 1.00 78.19 91 LEU A C 1
ATOM 723 O O . LEU A 1 91 ? -19.921 -14.279 -17.489 1.00 78.19 91 LEU A O 1
ATOM 727 N N . LEU A 1 92 ? -20.292 -16.117 -18.723 1.00 79.81 92 LEU A N 1
ATOM 728 C CA . LEU A 1 92 ? -21.113 -15.441 -19.734 1.00 79.81 92 LEU A CA 1
ATOM 729 C C . LEU A 1 92 ? -22.578 -15.253 -19.308 1.00 79.81 92 LEU A C 1
ATOM 731 O O . LEU A 1 92 ? -23.195 -14.286 -19.741 1.00 79.81 92 LEU A O 1
ATOM 735 N N . THR A 1 93 ? -23.132 -16.128 -18.457 1.00 89.81 93 THR A N 1
ATOM 736 C CA . THR A 1 93 ? -24.533 -16.018 -17.991 1.00 89.81 93 THR A CA 1
ATOM 737 C C . THR A 1 93 ? -24.662 -15.242 -16.682 1.00 89.81 93 THR A C 1
ATOM 739 O O . THR A 1 93 ? -25.692 -14.619 -16.435 1.00 89.81 93 THR A O 1
ATOM 742 N N . ALA A 1 94 ? -23.600 -15.207 -15.870 1.00 92.06 94 ALA A N 1
ATOM 743 C CA . ALA A 1 94 ? -23.599 -14.553 -14.562 1.00 92.06 94 ALA A CA 1
ATOM 744 C C . ALA A 1 94 ? -24.050 -13.071 -14.568 1.00 92.06 94 ALA A C 1
ATOM 746 O O . ALA A 1 94 ? -24.756 -12.688 -13.634 1.00 92.06 94 ALA A O 1
ATOM 747 N N . PRO A 1 95 ? -23.716 -12.223 -15.569 1.00 95.44 95 PRO A N 1
ATOM 748 C CA . PRO A 1 95 ? -24.217 -10.847 -15.606 1.00 95.44 95 PRO A CA 1
ATOM 749 C C . PRO A 1 95 ? -25.744 -10.750 -15.696 1.00 95.44 95 PRO A C 1
ATOM 751 O O . PRO A 1 95 ? -26.339 -9.958 -14.967 1.00 95.44 95 PRO A O 1
ATOM 754 N N . ALA A 1 96 ? -26.371 -11.582 -16.535 1.00 95.56 96 ALA A N 1
ATOM 755 C CA . ALA A 1 96 ? -27.824 -11.619 -16.679 1.00 95.56 96 ALA A CA 1
ATOM 756 C C . ALA A 1 96 ? -28.489 -12.125 -15.389 1.00 95.56 96 ALA A C 1
ATOM 758 O O . ALA A 1 96 ? -29.407 -11.491 -14.882 1.00 95.56 96 ALA A O 1
ATOM 759 N N . GLU A 1 97 ? -27.947 -13.187 -14.783 1.00 95.81 97 GLU A N 1
ATOM 760 C CA . GLU A 1 97 ? -28.453 -13.729 -13.513 1.00 95.81 97 GLU A CA 1
ATOM 761 C C . GLU A 1 97 ? -28.376 -12.701 -12.365 1.00 95.81 97 GLU A C 1
ATOM 763 O O . GLU A 1 97 ? -29.300 -12.578 -11.559 1.00 95.81 97 GLU A O 1
ATOM 768 N N . LEU A 1 98 ? -27.292 -11.918 -12.277 1.00 96.94 98 LEU A N 1
ATOM 769 C CA . LEU A 1 98 ? -27.180 -10.837 -11.290 1.00 96.94 98 LEU A CA 1
ATOM 770 C C . LEU A 1 98 ? -28.144 -9.675 -11.580 1.00 96.94 98 LEU A C 1
ATOM 772 O O . LEU A 1 98 ? -28.595 -9.017 -10.633 1.00 96.94 98 LEU A O 1
ATOM 776 N N . ALA A 1 99 ? -28.447 -9.412 -12.854 1.00 97.06 99 ALA A N 1
ATOM 777 C CA . ALA A 1 99 ? -29.427 -8.408 -13.254 1.00 97.06 99 ALA A CA 1
ATOM 778 C C . ALA A 1 99 ? -30.852 -8.833 -12.874 1.00 97.06 99 ALA A C 1
ATOM 780 O O . ALA A 1 99 ? -31.578 -8.038 -12.277 1.00 97.06 99 ALA A O 1
ATOM 781 N N . ASP A 1 100 ? -31.203 -10.105 -13.076 1.00 96.50 100 ASP A N 1
ATOM 782 C CA . ASP A 1 100 ? -32.491 -10.680 -12.660 1.00 96.50 100 ASP A CA 1
ATOM 783 C C . ASP A 1 100 ? -32.691 -10.610 -11.135 1.00 96.50 100 ASP A C 1
ATOM 785 O O . ASP A 1 100 ? -33.794 -10.380 -10.636 1.00 96.50 100 ASP A O 1
ATOM 789 N N . LEU A 1 101 ? -31.605 -10.732 -10.362 1.00 96.19 101 LEU A N 1
ATOM 790 C CA . LEU A 1 101 ? -31.610 -10.540 -8.905 1.00 96.19 101 LEU A CA 1
ATOM 791 C C . LEU A 1 101 ? -31.664 -9.059 -8.471 1.00 96.19 101 LEU A C 1
ATOM 793 O O . LEU A 1 101 ? -31.723 -8.767 -7.265 1.00 96.19 101 LEU A O 1
ATOM 797 N N . GLY A 1 102 ? -31.621 -8.118 -9.420 1.00 96.69 102 GLY A N 1
ATOM 798 C CA . GLY A 1 102 ? -31.597 -6.673 -9.188 1.00 96.69 102 GLY A CA 1
ATOM 799 C C . GLY A 1 102 ? -30.311 -6.181 -8.519 1.00 96.69 102 GLY A C 1
ATOM 800 O O . GLY A 1 102 ? -30.333 -5.188 -7.781 1.00 96.69 102 GLY A O 1
ATOM 801 N N . LEU A 1 103 ? -29.196 -6.899 -8.691 1.00 97.25 103 LEU A N 1
ATOM 802 C CA . LEU A 1 103 ? -27.900 -6.565 -8.089 1.00 97.25 103 LEU A CA 1
ATOM 803 C C . LEU A 1 103 ? -27.022 -5.722 -9.017 1.00 97.25 103 LEU A C 1
ATOM 805 O O . LEU A 1 103 ? -26.253 -4.885 -8.539 1.00 97.25 103 LEU A O 1
ATOM 809 N N . VAL A 1 104 ? -27.176 -5.883 -10.326 1.00 97.94 104 VAL A N 1
ATOM 810 C CA . VAL A 1 104 ? -26.518 -5.056 -11.342 1.00 97.94 104 VAL A CA 1
ATOM 811 C C . VAL A 1 104 ? -27.532 -4.609 -12.390 1.00 97.94 104 VAL A C 1
ATOM 813 O O . VAL A 1 104 ? -28.500 -5.311 -12.653 1.00 97.94 104 VAL A O 1
ATOM 816 N N . ASP A 1 105 ? -27.302 -3.451 -12.990 1.00 97.94 105 ASP A N 1
ATOM 817 C CA . ASP A 1 105 ? -27.921 -3.066 -14.251 1.00 97.94 105 ASP A CA 1
ATOM 818 C C . ASP A 1 105 ? -26.975 -3.459 -15.390 1.00 97.94 105 ASP A C 1
ATOM 820 O O . ASP A 1 105 ? -25.748 -3.363 -15.253 1.00 97.94 105 ASP A O 1
ATOM 824 N N . GLN A 1 106 ? -27.543 -3.854 -16.526 1.00 97.25 106 GLN A N 1
ATOM 825 C CA . GLN A 1 106 ? -26.799 -4.171 -17.741 1.00 97.25 106 GLN A CA 1
ATOM 826 C C . GLN A 1 106 ? -27.186 -3.224 -18.876 1.00 97.25 106 GLN A C 1
ATOM 828 O O . GLN A 1 106 ? -28.357 -2.884 -19.045 1.00 97.25 106 GLN A O 1
ATOM 833 N N . ARG A 1 107 ? -26.193 -2.811 -19.664 1.00 95.94 107 ARG A N 1
ATOM 834 C CA . ARG A 1 107 ? -26.379 -2.040 -20.896 1.00 95.94 107 ARG A CA 1
ATOM 835 C C . ARG A 1 107 ? -25.572 -2.693 -22.002 1.00 95.94 107 ARG A C 1
ATOM 837 O O . ARG A 1 107 ? -24.403 -3.016 -21.798 1.00 95.94 107 ARG A O 1
ATOM 844 N N . LEU A 1 108 ? -26.199 -2.880 -23.154 1.00 95.81 108 LEU A N 1
ATOM 845 C CA . LEU A 1 108 ? -25.539 -3.355 -24.358 1.00 95.81 108 LEU A CA 1
ATOM 846 C C . LEU A 1 108 ? -25.392 -2.175 -25.315 1.00 95.81 108 LEU A C 1
ATOM 848 O O . LEU A 1 108 ? -26.379 -1.523 -25.645 1.00 95.81 108 LEU A O 1
ATOM 852 N N . GLU A 1 109 ? -24.162 -1.878 -25.710 1.00 93.81 109 GLU A N 1
ATOM 853 C CA . GLU A 1 109 ? -23.841 -0.769 -26.606 1.00 93.81 109 GLU A CA 1
ATOM 854 C C . GLU A 1 109 ? -23.271 -1.310 -27.905 1.00 93.81 109 GLU A C 1
ATOM 856 O O . GLU A 1 109 ? -22.372 -2.148 -27.884 1.00 93.81 109 GLU A O 1
ATOM 861 N N . GLU A 1 110 ? -23.750 -0.806 -29.034 1.00 91.06 110 GLU A N 1
ATOM 862 C CA . GLU A 1 110 ? -23.101 -1.041 -30.318 1.00 91.06 110 GLU A CA 1
ATOM 863 C C . GLU A 1 110 ? -21.905 -0.101 -30.440 1.00 91.06 110 GLU A C 1
ATOM 865 O O . GLU A 1 110 ? -22.052 1.121 -30.458 1.00 91.06 110 GLU A O 1
ATOM 870 N N . VAL A 1 111 ? -20.707 -0.677 -30.492 1.00 87.56 111 VAL A N 1
ATOM 871 C CA . VAL A 1 111 ? -19.459 0.070 -30.622 1.00 87.56 111 VAL A CA 1
ATOM 872 C C . VAL A 1 111 ? -18.813 -0.314 -31.952 1.00 87.56 111 VAL A C 1
ATOM 874 O O . VAL A 1 111 ? -18.741 -1.505 -32.273 1.00 87.56 111 VAL A O 1
ATOM 877 N N . PRO A 1 112 ? -18.325 0.657 -32.743 1.00 83.00 112 PRO A N 1
ATOM 878 C CA . PRO A 1 112 ? -17.522 0.352 -33.918 1.00 83.00 112 PRO A CA 1
ATOM 879 C C . PRO A 1 112 ? -16.297 -0.475 -33.512 1.00 83.00 112 PRO A C 1
ATOM 881 O O . PRO A 1 112 ? -15.571 -0.110 -32.582 1.00 83.00 112 PRO A O 1
ATOM 884 N N . GLN A 1 113 ? -16.058 -1.595 -34.191 1.00 73.44 113 GLN A N 1
ATOM 885 C CA . GLN A 1 113 ? -14.802 -2.322 -34.041 1.00 73.44 113 GLN A CA 1
ATOM 886 C C . GLN A 1 113 ? -13.701 -1.520 -34.765 1.00 73.44 113 GLN A C 1
ATOM 888 O O . GLN A 1 113 ? -13.886 -1.102 -35.902 1.00 73.44 113 GLN A O 1
ATOM 893 N N . GLY A 1 114 ? -12.573 -1.254 -34.097 1.00 66.19 114 GLY A N 1
ATOM 894 C CA . GLY A 1 114 ? -11.390 -0.636 -34.712 1.00 66.19 114 GLY A CA 1
ATOM 895 C C . GLY A 1 114 ? -11.387 0.897 -34.846 1.00 66.19 114 GLY A C 1
ATOM 896 O O . GLY A 1 114 ? -12.401 1.582 -34.747 1.00 66.19 114 GLY A O 1
ATOM 897 N N . SER A 1 115 ? -10.186 1.445 -35.050 1.00 55.44 115 SER A N 1
ATOM 898 C CA . SER A 1 115 ? -9.940 2.870 -35.281 1.00 55.44 115 SER A CA 1
ATOM 899 C C . SER A 1 115 ? -10.154 3.231 -36.763 1.00 55.44 115 SER A C 1
ATOM 901 O O . SER A 1 115 ? -9.357 2.861 -37.623 1.00 55.44 115 SER A O 1
ATOM 903 N N . GLU A 1 116 ? -11.232 3.962 -37.047 1.00 52.91 116 GLU A N 1
ATOM 904 C CA . GLU A 1 116 ? -11.376 4.959 -38.129 1.00 52.91 116 GLU A CA 1
ATOM 905 C C . GLU A 1 116 ? -11.263 4.575 -39.619 1.00 52.91 116 GLU A C 1
ATOM 907 O O . GLU A 1 116 ? -11.428 5.459 -40.459 1.00 52.91 116 GLU A O 1
ATOM 912 N N . ARG A 1 117 ? -11.066 3.317 -40.032 1.00 48.22 117 ARG A N 1
ATOM 913 C CA . ARG A 1 117 ? -10.985 3.005 -41.478 1.00 48.22 117 ARG A CA 1
ATOM 914 C C . ARG A 1 117 ? -11.847 1.812 -41.912 1.00 48.22 117 ARG A C 1
ATOM 916 O O . ARG A 1 117 ? -11.421 0.669 -41.811 1.00 48.22 117 ARG A O 1
ATOM 923 N N . TRP A 1 118 ? -13.007 2.165 -42.485 1.00 49.62 118 TRP A N 1
ATOM 924 C CA . TRP A 1 118 ? -13.920 1.393 -43.355 1.00 49.62 118 TRP A CA 1
ATOM 925 C C . TRP A 1 118 ? -14.750 0.265 -42.701 1.00 49.62 118 TRP A C 1
ATOM 927 O O . TRP A 1 118 ? -14.203 -0.625 -42.065 1.00 49.62 118 TRP A O 1
ATOM 937 N N . TRP A 1 119 ? -16.082 0.331 -42.894 1.00 59.94 119 TRP A N 1
ATOM 938 C CA . TRP A 1 119 ? -17.126 -0.699 -42.689 1.00 59.94 119 TRP A CA 1
ATOM 939 C C . TRP A 1 119 ? -16.761 -1.883 -41.778 1.00 59.94 119 TRP A C 1
ATOM 941 O O . TRP A 1 119 ? -16.610 -3.009 -42.250 1.00 59.94 119 TRP A O 1
ATOM 951 N N . GLN A 1 120 ? -16.636 -1.651 -40.469 1.00 64.50 120 GLN A N 1
ATOM 952 C CA . GLN A 1 120 ? -16.440 -2.749 -39.521 1.00 64.50 120 GLN A CA 1
ATOM 953 C C . GLN A 1 120 ? -17.774 -3.202 -38.920 1.00 64.50 120 GLN A C 1
ATOM 955 O O . GLN A 1 120 ? -18.641 -2.358 -38.669 1.00 64.50 120 GLN A O 1
ATOM 960 N N . PRO A 1 121 ? -17.952 -4.515 -38.681 1.00 66.00 121 PRO A N 1
ATOM 961 C CA . PRO A 1 121 ? -19.128 -5.020 -37.989 1.00 66.00 121 PRO A CA 1
ATOM 962 C C . PRO A 1 121 ? -19.253 -4.336 -36.623 1.00 66.00 121 PRO A C 1
ATOM 964 O O . PRO A 1 121 ? -18.274 -4.206 -35.882 1.00 66.00 121 PRO A O 1
ATOM 967 N N . GLN A 1 122 ? -20.458 -3.865 -36.301 1.00 78.62 122 GLN A N 1
ATOM 968 C CA . GLN A 1 122 ? -20.755 -3.337 -34.974 1.00 78.62 122 GLN A CA 1
ATOM 969 C C . GLN A 1 122 ? -20.589 -4.474 -33.965 1.00 78.62 122 GLN A C 1
ATOM 971 O O . GLN A 1 122 ? -21.247 -5.510 -34.067 1.00 78.62 122 GLN A O 1
ATOM 976 N N . VAL A 1 123 ? -19.696 -4.294 -32.993 1.00 86.56 123 VAL A N 1
ATOM 977 C CA . VAL A 1 123 ? -19.554 -5.234 -31.880 1.00 86.56 123 VAL A CA 1
ATOM 978 C C . VAL A 1 123 ? -20.375 -4.736 -30.705 1.00 86.56 123 VAL A C 1
ATOM 980 O O . VAL A 1 123 ? -20.406 -3.544 -30.402 1.00 86.56 123 VAL A O 1
ATOM 983 N N . ARG A 1 124 ? -21.039 -5.660 -30.012 1.00 92.06 124 ARG A N 1
ATOM 984 C CA . ARG A 1 124 ? -21.852 -5.329 -28.844 1.00 92.06 124 ARG A CA 1
ATOM 985 C C . ARG A 1 124 ? -21.002 -5.396 -27.578 1.00 92.06 124 ARG A C 1
ATOM 987 O O . ARG A 1 124 ? -20.487 -6.457 -27.220 1.00 92.06 124 ARG A O 1
ATOM 994 N N . LEU A 1 125 ? -20.838 -4.257 -26.916 1.00 92.88 125 LEU A N 1
ATOM 995 C CA . LEU A 1 125 ? -20.128 -4.097 -25.652 1.00 92.88 125 LEU A CA 1
ATOM 996 C C . LEU A 1 125 ? -21.122 -4.185 -24.491 1.00 92.88 125 LEU A C 1
ATOM 998 O O . LEU A 1 125 ? -22.009 -3.343 -24.364 1.00 92.88 125 LEU A O 1
ATOM 1002 N N . LEU A 1 126 ? -20.953 -5.185 -23.626 1.00 96.00 126 LEU A N 1
ATOM 1003 C CA . LEU A 1 126 ? -21.703 -5.289 -22.379 1.00 96.00 126 LEU A CA 1
ATOM 1004 C C . LEU A 1 126 ? -21.038 -4.419 -21.309 1.00 96.00 126 LEU A C 1
ATOM 1006 O O . LEU A 1 126 ? -19.864 -4.609 -20.979 1.00 96.00 126 LEU A O 1
ATOM 1010 N N . SER A 1 127 ? -21.808 -3.500 -20.742 1.00 96.75 127 SER A N 1
ATOM 1011 C CA . SER A 1 127 ? -21.440 -2.665 -19.601 1.00 96.75 127 SER A CA 1
ATOM 1012 C C . SER A 1 127 ? -22.318 -3.023 -18.402 1.00 96.75 127 SER A C 1
ATOM 1014 O O . SER A 1 127 ? -23.518 -3.254 -18.548 1.00 96.75 127 SER A O 1
ATOM 1016 N N . LEU A 1 128 ? -21.724 -3.047 -17.210 1.00 97.69 128 LEU A N 1
ATOM 1017 C CA . LEU A 1 128 ? -22.408 -3.332 -15.950 1.00 97.69 128 LEU A CA 1
ATOM 1018 C C . LEU A 1 128 ? -22.332 -2.125 -15.026 1.00 97.69 128 LEU A C 1
ATOM 1020 O O . LEU A 1 128 ? -21.295 -1.467 -14.940 1.00 97.69 128 LEU A O 1
ATOM 1024 N N . ARG A 1 129 ? -23.413 -1.869 -14.297 1.00 97.38 129 ARG A N 1
ATOM 1025 C CA . ARG A 1 129 ? -23.470 -0.871 -13.228 1.00 97.38 129 ARG A CA 1
ATOM 1026 C C . ARG A 1 129 ? -24.024 -1.525 -11.978 1.00 97.38 129 ARG A C 1
ATOM 1028 O O . ARG A 1 129 ? -25.041 -2.202 -12.033 1.00 97.38 129 ARG A O 1
ATOM 1035 N N . MET A 1 130 ? -23.404 -1.310 -10.824 1.00 97.06 130 MET A N 1
ATOM 1036 C CA . MET A 1 130 ? -23.973 -1.837 -9.585 1.00 97.06 130 MET A CA 1
ATOM 1037 C C . MET A 1 130 ? -25.194 -1.048 -9.131 1.00 97.06 130 MET A C 1
ATOM 1039 O O . MET A 1 130 ? -25.157 0.180 -9.014 1.00 97.06 130 MET A O 1
ATOM 1043 N N . THR A 1 131 ? -26.250 -1.769 -8.759 1.00 96.81 131 THR A N 1
ATOM 1044 C CA . THR A 1 131 ? -27.396 -1.151 -8.095 1.00 96.81 131 THR A CA 1
ATOM 1045 C C . THR A 1 131 ? -27.056 -0.841 -6.635 1.00 96.81 131 THR A C 1
ATOM 1047 O O . THR A 1 131 ? -26.125 -1.386 -6.030 1.00 96.81 131 THR A O 1
ATOM 1050 N N . THR A 1 132 ? -27.858 0.011 -5.994 1.00 95.25 132 THR A N 1
ATOM 1051 C CA . THR A 1 132 ? -27.750 0.252 -4.544 1.00 95.25 132 THR A CA 1
ATOM 1052 C C . THR A 1 132 ? -27.953 -1.031 -3.728 1.00 95.25 132 THR A C 1
ATOM 1054 O O . THR A 1 132 ? -27.359 -1.188 -2.659 1.00 95.25 132 THR A O 1
ATOM 1057 N N . ARG A 1 133 ? -28.773 -1.971 -4.218 1.00 95.88 133 ARG A N 1
ATOM 1058 C CA . ARG A 1 133 ? -28.946 -3.294 -3.605 1.00 95.88 133 ARG A CA 1
ATOM 1059 C C . ARG A 1 133 ? -27.696 -4.151 -3.796 1.00 95.88 133 ARG A C 1
ATOM 1061 O O . ARG A 1 133 ? -27.185 -4.657 -2.802 1.00 95.88 133 ARG A O 1
ATOM 1068 N N . GLY A 1 134 ? -27.162 -4.214 -5.017 1.00 96.06 134 GLY A N 1
ATOM 1069 C CA . GLY A 1 134 ? -25.897 -4.874 -5.335 1.00 96.06 134 GLY A CA 1
ATOM 1070 C C . GLY A 1 134 ? -24.775 -4.460 -4.404 1.00 96.06 134 GLY A C 1
ATOM 1071 O O . GLY A 1 134 ? -24.123 -5.311 -3.814 1.00 96.06 134 GLY A O 1
ATOM 1072 N N . ARG A 1 135 ? -24.587 -3.151 -4.200 1.00 94.25 135 ARG A N 1
ATOM 1073 C CA . ARG A 1 135 ? -23.539 -2.640 -3.303 1.00 94.25 135 ARG A CA 1
ATOM 1074 C C . ARG A 1 135 ? -23.715 -3.091 -1.864 1.00 94.25 135 ARG A C 1
ATOM 1076 O O . ARG A 1 135 ? -22.741 -3.442 -1.213 1.00 94.25 135 ARG A O 1
ATOM 1083 N N . ARG A 1 136 ? -24.950 -3.086 -1.356 1.00 91.94 136 ARG A N 1
ATOM 1084 C CA . ARG A 1 136 ? -25.237 -3.566 0.004 1.00 91.94 136 ARG A CA 1
ATOM 1085 C C . ARG A 1 136 ? -24.899 -5.049 0.156 1.00 91.94 136 ARG A C 1
ATOM 1087 O O . ARG A 1 136 ? -24.327 -5.413 1.172 1.00 91.94 136 ARG A O 1
ATOM 1094 N N . VAL A 1 137 ? -25.215 -5.861 -0.851 1.00 93.00 137 VAL A N 1
ATOM 1095 C CA . VAL A 1 137 ? -24.897 -7.298 -0.895 1.00 93.00 137 VAL A CA 1
ATOM 1096 C C . VAL A 1 137 ? -23.389 -7.533 -1.051 1.00 93.00 137 VAL A C 1
ATOM 1098 O O . VAL A 1 137 ? -22.813 -8.336 -0.330 1.00 93.00 137 VAL A O 1
ATOM 1101 N N . ALA A 1 138 ? -22.704 -6.780 -1.911 1.00 91.81 138 ALA A N 1
ATOM 1102 C CA . ALA A 1 138 ? -21.256 -6.886 -2.076 1.00 91.81 138 ALA A CA 1
ATOM 1103 C C . ALA A 1 138 ? -20.495 -6.515 -0.794 1.00 91.81 138 ALA A C 1
ATOM 1105 O O . ALA A 1 138 ? -19.532 -7.185 -0.442 1.00 91.81 138 ALA A O 1
ATOM 1106 N N . ARG A 1 139 ? -20.950 -5.512 -0.031 1.00 86.75 139 ARG A N 1
ATOM 1107 C CA . ARG A 1 139 ? -20.329 -5.142 1.257 1.00 86.75 139 ARG A CA 1
ATOM 1108 C C . ARG A 1 139 ? -20.373 -6.257 2.297 1.00 86.75 139 ARG A C 1
ATOM 1110 O O . ARG A 1 139 ? -19.475 -6.329 3.130 1.00 86.75 139 ARG A O 1
ATOM 1117 N N . THR A 1 140 ? -21.375 -7.140 2.260 1.00 83.88 140 THR A N 1
ATOM 1118 C CA . THR A 1 140 ? -21.444 -8.257 3.217 1.00 83.88 140 THR A CA 1
ATOM 1119 C C . THR A 1 140 ? -20.413 -9.348 2.951 1.00 83.88 140 THR A C 1
ATOM 1121 O O . THR A 1 140 ? -20.224 -10.201 3.808 1.00 83.88 140 THR A O 1
ATOM 1124 N N . SER A 1 141 ? -19.706 -9.298 1.818 1.00 80.56 141 SER A N 1
ATOM 1125 C CA . SER A 1 141 ? -18.562 -10.178 1.544 1.00 80.56 141 SER A CA 1
ATOM 1126 C C . SER A 1 141 ? -17.375 -9.955 2.484 1.00 80.56 141 SER A C 1
ATOM 1128 O O . SER A 1 141 ? -16.502 -10.808 2.578 1.00 80.56 141 SER A O 1
ATOM 1130 N N . GLY A 1 142 ? -17.306 -8.790 3.141 1.00 69.38 142 GLY A N 1
ATOM 1131 C CA . GLY A 1 142 ? -16.156 -8.396 3.949 1.00 69.38 142 GLY A CA 1
ATOM 1132 C C . GLY A 1 142 ? -14.950 -7.889 3.152 1.00 69.38 142 GLY A C 1
ATOM 1133 O O . GLY A 1 142 ? -13.970 -7.518 3.789 1.00 69.38 142 GLY A O 1
ATOM 1134 N N . VAL A 1 143 ? -15.025 -7.827 1.815 1.00 65.62 143 VAL A N 1
ATOM 1135 C CA . VAL A 1 143 ? -13.939 -7.343 0.935 1.00 65.62 143 VAL A CA 1
ATOM 1136 C C . VAL A 1 143 ? -13.806 -5.818 0.947 1.00 65.62 143 VAL A C 1
ATOM 1138 O O . VAL A 1 143 ? -12.744 -5.286 0.645 1.00 65.62 143 VAL A O 1
ATOM 1141 N N . ASP A 1 144 ? -14.865 -5.088 1.307 1.00 64.75 144 ASP A N 1
ATOM 1142 C CA . ASP A 1 144 ? -14.762 -3.638 1.457 1.00 64.75 144 ASP A CA 1
ATOM 1143 C C . ASP A 1 144 ? -14.218 -3.252 2.834 1.00 64.75 144 ASP A C 1
ATOM 1145 O O . ASP A 1 144 ? -14.983 -3.066 3.785 1.00 64.75 144 ASP A O 1
ATOM 1149 N N . ASP A 1 145 ? -12.902 -3.080 2.924 1.00 55.91 145 ASP A N 1
ATOM 1150 C CA . ASP A 1 145 ? -12.245 -2.578 4.133 1.00 55.91 145 ASP A CA 1
ATOM 1151 C C . ASP A 1 145 ? -12.679 -1.145 4.487 1.00 55.91 145 ASP A C 1
ATOM 1153 O O . ASP A 1 145 ? -12.692 -0.774 5.659 1.00 55.91 145 ASP A O 1
ATOM 1157 N N . ARG A 1 146 ? -13.107 -0.336 3.504 1.00 56.22 146 ARG A N 1
ATOM 1158 C CA . ARG A 1 146 ? -13.541 1.055 3.729 1.00 56.22 146 ARG A CA 1
ATOM 1159 C C . ARG A 1 146 ? -14.981 1.157 4.232 1.00 56.22 146 ARG A C 1
ATOM 1161 O O . ARG A 1 146 ? -15.327 2.151 4.865 1.00 56.22 146 ARG A O 1
ATOM 1168 N N . ASN A 1 147 ? -15.818 0.151 3.971 1.00 52.09 147 ASN A N 1
ATOM 1169 C CA . ASN A 1 147 ? -17.199 0.075 4.461 1.00 52.09 147 ASN A CA 1
ATOM 1170 C C . ASN A 1 147 ? -17.462 -1.198 5.273 1.00 52.09 147 ASN A C 1
ATOM 1172 O O . ASN A 1 147 ? -18.549 -1.776 5.152 1.00 52.09 147 ASN A O 1
ATOM 1176 N N . ALA A 1 148 ? -16.520 -1.614 6.125 1.00 54.69 148 ALA A N 1
ATOM 1177 C CA . ALA A 1 148 ? -16.743 -2.605 7.179 1.00 54.69 148 ALA A CA 1
ATOM 1178 C C . ALA A 1 148 ? -17.794 -2.105 8.202 1.00 54.69 148 ALA A C 1
ATOM 1180 O O . ALA A 1 148 ? -17.502 -1.840 9.363 1.00 54.69 148 ALA A O 1
ATOM 1181 N N . GLY A 1 149 ? -19.039 -1.940 7.749 1.00 54.84 149 GLY A N 1
ATOM 1182 C CA . GLY A 1 149 ? -20.155 -1.350 8.473 1.00 54.84 149 GLY A CA 1
ATOM 1183 C C . GLY A 1 149 ? -19.947 0.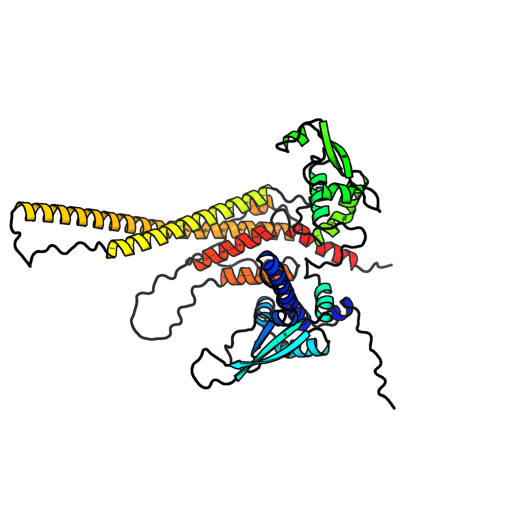115 8.859 1.00 54.84 149 GLY A C 1
ATOM 1184 O O . GLY A 1 149 ? -18.849 0.664 8.865 1.00 54.84 149 GLY A O 1
ATOM 1185 N N . ARG A 1 150 ? -21.035 0.760 9.292 1.00 58.56 150 ARG A N 1
ATOM 1186 C CA . ARG A 1 150 ? -20.873 1.760 10.352 1.00 58.56 150 ARG A CA 1
ATOM 1187 C C . ARG A 1 150 ? -20.096 1.057 11.475 1.00 58.56 150 ARG A C 1
ATOM 1189 O O . ARG A 1 150 ? -20.484 -0.073 11.792 1.00 58.56 150 ARG A O 1
ATOM 1196 N N . PRO A 1 151 ? -19.076 1.695 12.074 1.00 63.44 151 PRO A N 1
ATOM 1197 C CA . PRO A 1 151 ? -18.431 1.147 13.255 1.00 63.44 151 PRO A CA 1
ATOM 1198 C C . PRO A 1 151 ? -19.531 0.684 14.223 1.00 63.44 151 PRO A C 1
ATOM 1200 O O . PRO A 1 151 ? -20.485 1.452 14.425 1.00 63.44 151 PRO A O 1
ATOM 1203 N N . PRO A 1 152 ? -19.486 -0.555 14.754 1.00 69.56 152 PRO A N 1
ATOM 1204 C CA . PRO A 1 152 ? -20.396 -0.986 15.805 1.00 69.56 152 PRO A CA 1
ATOM 1205 C C . PRO A 1 152 ? -20.641 0.139 16.814 1.00 69.56 152 PRO A C 1
ATOM 1207 O O . PRO A 1 152 ? -19.716 0.886 17.148 1.00 69.56 152 PRO A O 1
ATOM 1210 N N . ARG A 1 153 ? -21.894 0.305 17.264 1.00 80.50 153 ARG A N 1
ATOM 1211 C CA . ARG A 1 153 ? -22.241 1.361 18.229 1.00 80.50 153 ARG A CA 1
ATOM 1212 C C . ARG A 1 153 ? -21.239 1.328 19.387 1.00 80.50 153 ARG A C 1
ATOM 1214 O O . ARG A 1 153 ? -21.040 0.282 19.991 1.00 80.50 153 ARG A O 1
ATOM 1221 N N . GLY A 1 154 ? -20.614 2.471 19.666 1.00 85.19 154 GLY A N 1
ATOM 1222 C CA . GLY A 1 154 ? -19.586 2.604 20.703 1.00 85.19 154 GLY A CA 1
ATOM 1223 C C . GLY A 1 154 ? -18.163 2.775 20.170 1.00 85.19 154 GLY A C 1
ATOM 1224 O O . GLY A 1 154 ? -17.334 3.342 20.885 1.00 85.19 154 GLY A O 1
ATOM 1225 N N . LEU A 1 155 ? -17.882 2.400 18.918 1.00 91.88 155 LEU A N 1
ATOM 1226 C CA . LEU A 1 155 ? -16.585 2.674 18.301 1.00 91.88 155 LEU A CA 1
ATOM 1227 C C . LEU A 1 155 ? -16.426 4.151 17.900 1.00 91.88 155 LEU A C 1
ATOM 1229 O O . LEU A 1 155 ? -17.403 4.863 17.659 1.00 91.88 155 LEU A O 1
ATOM 1233 N N . VAL A 1 156 ? -15.178 4.606 17.826 1.00 93.81 156 VAL A N 1
ATOM 1234 C CA . VAL A 1 156 ? -14.782 5.936 17.361 1.00 93.81 156 VAL A CA 1
ATOM 1235 C C . VAL A 1 156 ? -14.410 5.903 15.873 1.00 93.81 156 VAL A C 1
ATOM 1237 O O . VAL A 1 156 ? -14.207 4.835 15.285 1.00 93.81 156 VAL A O 1
ATOM 1240 N N . SER A 1 157 ? -14.351 7.075 15.239 1.00 92.12 157 SER A N 1
ATOM 1241 C CA . SER A 1 157 ? -13.861 7.203 13.860 1.00 92.12 157 SER A CA 1
ATOM 1242 C C . SER A 1 157 ? -12.382 6.810 13.757 1.00 92.12 157 SER A C 1
ATOM 1244 O O . SER A 1 157 ? -11.674 6.812 14.763 1.00 92.12 157 SER A O 1
ATOM 1246 N N . GLN A 1 158 ? -11.900 6.513 12.544 1.00 91.69 158 GLN A N 1
ATOM 1247 C CA . GLN A 1 158 ? -10.489 6.176 12.304 1.00 91.69 158 GLN A CA 1
ATOM 1248 C C . GLN A 1 158 ? -9.541 7.229 12.884 1.00 91.69 158 GLN A C 1
ATOM 1250 O O . GLN A 1 158 ? -8.620 6.895 13.618 1.00 91.69 158 GLN A O 1
ATOM 1255 N N . TRP A 1 159 ? -9.814 8.504 12.614 1.00 93.19 159 TRP A N 1
ATOM 1256 C CA . TRP A 1 159 ? -9.001 9.613 13.103 1.00 93.19 159 TRP A CA 1
ATOM 1257 C C . TRP A 1 159 ? -8.941 9.674 14.638 1.00 93.19 159 TRP A C 1
ATOM 1259 O O . TRP A 1 159 ? -7.869 9.828 15.215 1.00 93.19 159 TRP A O 1
ATOM 1269 N N . LEU A 1 160 ? -10.068 9.472 15.330 1.00 95.75 160 LEU A N 1
ATOM 1270 C CA . LEU A 1 160 ? -10.073 9.399 16.796 1.00 95.75 160 LEU A CA 1
ATOM 1271 C C . LEU A 1 160 ? -9.365 8.140 17.314 1.00 95.75 160 LEU A C 1
ATOM 1273 O O . LEU A 1 160 ? -8.771 8.170 18.389 1.00 95.75 160 LEU A O 1
ATOM 1277 N N . TRP A 1 161 ? -9.415 7.037 16.567 1.00 95.81 161 TRP A N 1
ATOM 1278 C CA . TRP A 1 161 ? -8.665 5.831 16.901 1.00 95.81 161 TRP A CA 1
ATOM 1279 C C . TRP A 1 161 ? -7.151 6.043 16.772 1.00 95.81 161 TRP A C 1
ATOM 1281 O O . TRP A 1 161 ? -6.413 5.644 17.666 1.00 95.81 161 TRP A O 1
ATOM 1291 N N . GLU A 1 162 ? -6.684 6.735 15.730 1.00 95.19 162 GLU A N 1
ATOM 1292 C CA . GLU A 1 162 ? -5.272 7.124 15.575 1.00 95.19 162 GLU A CA 1
ATOM 1293 C C . GLU A 1 162 ? -4.779 7.955 16.764 1.00 95.19 162 GLU A C 1
ATOM 1295 O O . GLU A 1 162 ? -3.677 7.730 17.263 1.00 95.19 162 GLU A O 1
ATOM 1300 N N . VAL A 1 163 ? -5.613 8.874 17.254 1.00 96.12 163 VAL A N 1
ATOM 1301 C CA . VAL A 1 163 ? -5.334 9.680 18.451 1.00 96.12 163 VAL A CA 1
ATOM 1302 C C . VAL A 1 163 ? -5.252 8.807 19.705 1.00 96.12 163 VAL A C 1
ATOM 1304 O O . VAL A 1 163 ? -4.316 8.927 20.490 1.00 96.12 163 VAL A O 1
ATOM 1307 N N . ILE A 1 164 ? -6.202 7.890 19.892 1.00 97.62 164 ILE A N 1
ATOM 1308 C CA . ILE A 1 164 ? -6.186 6.946 21.016 1.00 97.62 164 ILE A CA 1
ATOM 1309 C C . ILE A 1 164 ? -4.922 6.061 20.980 1.00 97.62 164 ILE A C 1
ATOM 1311 O O . ILE A 1 164 ? -4.304 5.831 22.017 1.00 97.62 164 ILE A O 1
ATOM 1315 N N . VAL A 1 165 ? -4.506 5.596 19.798 1.00 96.19 165 VAL A N 1
ATOM 1316 C CA . VAL A 1 165 ? -3.272 4.815 19.591 1.00 96.19 165 VAL A CA 1
ATOM 1317 C C . VAL A 1 165 ? -2.023 5.619 19.941 1.00 96.19 165 VAL A C 1
ATOM 1319 O O . VAL A 1 165 ? -1.095 5.091 20.554 1.00 96.19 165 VAL A O 1
ATOM 1322 N N . GLU A 1 166 ? -1.984 6.892 19.561 1.00 95.12 166 GLU A N 1
ATOM 1323 C CA . GLU A 1 166 ? -0.894 7.804 19.904 1.00 95.12 166 GLU A CA 1
ATOM 1324 C C . GLU A 1 166 ? -0.775 7.990 21.421 1.00 95.12 166 GLU A C 1
ATOM 1326 O O . GLU A 1 166 ? 0.309 7.805 21.978 1.00 95.12 166 GLU A O 1
ATOM 1331 N N . LEU A 1 167 ? -1.897 8.242 22.101 1.00 96.50 1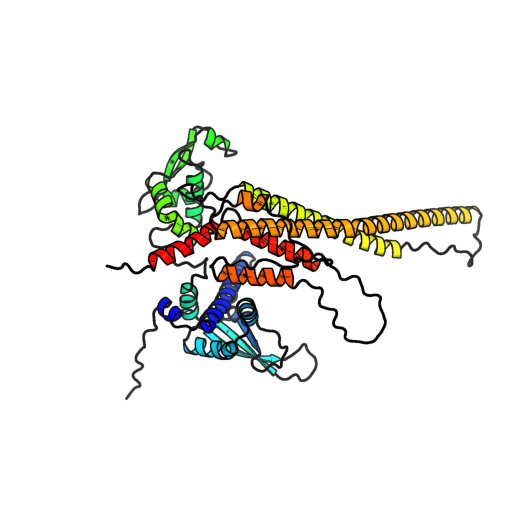67 LEU A N 1
ATOM 1332 C CA . LEU A 1 167 ? -1.941 8.343 23.559 1.00 96.50 167 LEU A CA 1
ATOM 1333 C C . LEU A 1 167 ? -1.545 7.024 24.243 1.00 96.50 167 LEU A C 1
ATOM 1335 O O . LEU A 1 167 ? -0.819 7.042 25.233 1.00 96.50 167 LEU A O 1
ATOM 1339 N N . TRP A 1 168 ? -1.964 5.873 23.703 1.00 96.56 168 TRP A N 1
ATOM 1340 C CA . TRP A 1 168 ? -1.561 4.560 24.218 1.00 96.56 168 TRP A CA 1
ATOM 1341 C C . TRP A 1 168 ? -0.040 4.370 24.168 1.00 96.56 168 TRP A C 1
ATOM 1343 O O . TRP A 1 168 ? 0.563 3.944 25.150 1.00 96.56 168 TRP A O 1
ATOM 1353 N N . ARG A 1 169 ? 0.601 4.730 23.048 1.00 93.88 169 ARG A N 1
ATOM 1354 C CA . ARG A 1 169 ? 2.066 4.663 22.892 1.00 93.88 169 ARG A CA 1
ATOM 1355 C C . ARG A 1 169 ? 2.804 5.634 23.809 1.00 93.88 169 ARG A C 1
ATOM 1357 O O . ARG A 1 169 ? 3.911 5.332 24.252 1.00 93.88 169 ARG A O 1
ATOM 1364 N N . ALA A 1 170 ? 2.217 6.801 24.060 1.00 94.31 170 ALA A N 1
ATOM 1365 C CA . ALA A 1 170 ? 2.774 7.777 24.983 1.00 94.31 170 ALA A CA 1
ATOM 1366 C C . ALA A 1 170 ? 2.709 7.302 26.446 1.00 94.31 170 ALA A C 1
ATOM 1368 O O . ALA A 1 170 ? 3.546 7.687 27.263 1.00 94.31 170 ALA A O 1
ATOM 1369 N N . GLY A 1 171 ? 1.757 6.419 26.760 1.00 95.62 171 GLY A N 1
ATOM 1370 C CA . GLY A 1 171 ? 1.564 5.877 28.097 1.00 95.62 171 GLY A CA 1
ATOM 1371 C C . GLY A 1 171 ? 1.017 6.933 29.069 1.00 95.62 171 GLY A C 1
ATOM 1372 O O . GLY A 1 171 ? 0.360 7.885 28.645 1.00 95.62 171 GLY A O 1
ATOM 1373 N N . PRO A 1 172 ? 1.275 6.796 30.383 1.00 96.69 172 PRO A N 1
ATOM 1374 C CA . PRO A 1 172 ? 0.724 7.705 31.393 1.00 96.69 172 PRO A CA 1
ATOM 1375 C C . PRO A 1 172 ? 1.294 9.131 31.312 1.00 96.69 172 PRO A C 1
ATOM 1377 O O . PRO A 1 172 ? 0.694 10.055 31.847 1.00 96.69 172 PRO A O 1
ATOM 1380 N N . GLY A 1 173 ? 2.434 9.324 30.637 1.00 94.69 173 GLY A N 1
ATOM 1381 C CA . GLY A 1 173 ? 3.049 10.642 30.449 1.00 94.69 173 GLY A CA 1
ATOM 1382 C C . GLY A 1 173 ? 2.322 11.541 29.444 1.00 94.69 173 GLY A C 1
ATOM 1383 O O . GLY A 1 173 ? 2.538 12.751 29.459 1.00 94.69 173 GLY A O 1
ATOM 1384 N N . GLY A 1 174 ? 1.448 10.965 28.612 1.00 95.69 174 GLY A N 1
ATOM 1385 C CA . GLY A 1 174 ? 0.565 11.698 27.711 1.00 95.69 174 GLY A CA 1
ATOM 1386 C C . GLY A 1 174 ? 1.228 12.348 26.490 1.00 95.69 174 GLY A C 1
ATOM 1387 O O . GLY A 1 174 ? 2.373 12.081 26.139 1.00 95.69 174 GLY A O 1
ATOM 1388 N N . VAL A 1 175 ? 0.471 13.192 25.797 1.00 96.00 175 VAL A N 1
ATOM 1389 C CA . VAL A 1 175 ? 0.858 13.923 24.580 1.00 96.00 175 VAL A CA 1
ATOM 1390 C C . VAL A 1 175 ? 0.589 15.420 24.799 1.00 96.00 175 VAL A C 1
ATOM 1392 O O . VAL A 1 175 ? -0.387 15.751 25.477 1.00 96.00 175 VAL A O 1
ATOM 1395 N N . PRO A 1 176 ? 1.413 16.343 24.263 1.00 95.50 176 PRO A N 1
ATOM 1396 C CA . PRO A 1 176 ? 1.192 17.784 24.407 1.00 95.50 176 PRO A CA 1
ATOM 1397 C C . PRO A 1 176 ? -0.187 18.250 23.914 1.00 95.50 176 PRO A C 1
ATOM 1399 O O . PRO A 1 176 ? -0.687 17.786 22.886 1.00 95.50 176 PRO A O 1
ATOM 1402 N N . ALA A 1 177 ? -0.804 19.185 24.646 1.00 90.88 177 ALA A N 1
ATOM 1403 C CA . ALA A 1 177 ? -2.188 19.610 24.414 1.00 90.88 177 ALA A CA 1
ATOM 1404 C C . ALA A 1 177 ? -2.429 20.355 23.085 1.00 90.88 177 ALA A C 1
ATOM 1406 O O . ALA A 1 177 ? -3.550 20.350 22.571 1.00 90.88 177 ALA A O 1
ATOM 1407 N N . ASP A 1 178 ? -1.397 20.966 22.511 1.00 87.56 178 ASP A N 1
ATOM 1408 C CA . ASP A 1 178 ? -1.441 21.803 21.307 1.00 87.56 178 ASP A CA 1
ATOM 1409 C C . ASP A 1 178 ? -1.505 21.013 19.989 1.00 87.56 178 ASP A C 1
ATOM 1411 O O . ASP A 1 178 ? -1.876 21.561 18.953 1.00 87.56 178 ASP A O 1
ATOM 1415 N N . THR A 1 179 ? -1.212 19.714 20.011 1.00 78.44 179 THR A N 1
ATOM 1416 C CA . THR A 1 179 ? -1.065 18.915 18.785 1.00 78.44 179 THR A CA 1
ATOM 1417 C C . THR A 1 179 ? -2.379 18.637 18.039 1.00 78.44 179 THR A C 1
ATOM 1419 O O . THR A 1 179 ? -2.356 18.538 16.811 1.00 78.44 179 THR A O 1
ATOM 1422 N N . ARG A 1 180 ? -3.527 18.483 18.731 1.00 84.44 180 ARG A N 1
ATOM 1423 C CA . ARG A 1 180 ? -4.807 18.027 18.125 1.00 84.44 180 ARG A CA 1
ATOM 1424 C C . ARG A 1 180 ? -6.078 18.523 18.834 1.00 84.44 180 ARG A C 1
ATOM 1426 O O . ARG A 1 180 ? -6.945 17.725 19.187 1.00 84.44 180 ARG A O 1
ATOM 1433 N N . TRP A 1 181 ? -6.226 19.840 19.002 1.00 83.06 181 TRP A N 1
ATOM 1434 C CA . TRP A 1 181 ? -7.312 20.466 19.784 1.00 83.06 181 TRP A CA 1
ATOM 1435 C C . TRP A 1 181 ? -8.715 19.853 19.592 1.00 83.06 181 TRP A C 1
ATOM 1437 O O . TRP A 1 181 ? -9.403 19.545 20.565 1.00 83.06 181 TRP A O 1
ATOM 1447 N N . SER A 1 182 ? -9.146 19.639 18.345 1.00 88.25 182 SER A N 1
ATOM 1448 C CA . SER A 1 182 ? -10.481 19.105 18.051 1.00 88.25 182 SER A CA 1
ATOM 1449 C C . SER A 1 182 ? -10.665 17.655 18.512 1.00 88.25 182 SER A C 1
ATOM 1451 O O . SER A 1 182 ? -11.757 17.299 18.946 1.00 88.25 182 SER A O 1
ATOM 1453 N N . ALA A 1 183 ? -9.624 16.816 18.471 1.00 91.88 183 ALA A N 1
ATOM 1454 C CA . ALA A 1 183 ? -9.722 15.414 18.883 1.00 91.88 183 ALA A CA 1
ATOM 1455 C C . ALA A 1 183 ? -9.974 15.298 20.386 1.00 91.88 183 ALA A C 1
ATOM 1457 O O . ALA A 1 183 ? -10.783 14.476 20.821 1.00 91.88 183 ALA A O 1
ATOM 1458 N N . TRP A 1 184 ? -9.316 16.162 21.161 1.00 93.44 184 TRP A N 1
ATOM 1459 C CA . TRP A 1 184 ? -9.435 16.206 22.614 1.00 93.44 184 TRP A CA 1
ATOM 1460 C C . TRP A 1 184 ? -10.873 16.485 23.040 1.00 93.44 184 TRP A C 1
ATOM 1462 O O . TRP A 1 184 ? -11.429 15.720 23.823 1.00 93.44 184 TRP A O 1
ATOM 1472 N N . GLN A 1 185 ? -11.523 17.480 22.425 1.00 92.44 185 GLN A N 1
ATOM 1473 C CA . GLN A 1 185 ? -12.924 17.812 22.705 1.00 92.44 185 GLN A CA 1
ATOM 1474 C C . GLN A 1 185 ? -13.868 16.626 22.462 1.00 92.44 185 GLN A C 1
ATOM 1476 O O . GLN A 1 185 ? -14.776 16.380 23.257 1.00 92.44 185 GLN A O 1
ATOM 1481 N N . TYR A 1 186 ? -13.646 15.855 21.391 1.00 94.69 186 TYR A N 1
ATOM 1482 C CA . TYR A 1 186 ? -14.472 14.683 21.098 1.00 94.69 186 TYR A CA 1
ATOM 1483 C C . TYR A 1 186 ? -14.247 13.528 22.073 1.00 94.69 186 TYR A C 1
ATOM 1485 O O . TYR A 1 186 ? -15.207 12.823 22.373 1.00 94.69 186 TYR A O 1
ATOM 1493 N N . LEU A 1 187 ? -13.013 13.298 22.532 1.00 95.81 187 LEU A N 1
ATOM 1494 C CA . LEU A 1 187 ? -12.675 12.191 23.436 1.00 95.81 187 LEU A CA 1
ATOM 1495 C C . LEU A 1 187 ? -12.997 12.499 24.904 1.00 95.81 187 LEU A C 1
ATOM 1497 O O . LEU A 1 187 ? -13.388 11.587 25.634 1.00 95.81 187 LEU A O 1
ATOM 1501 N N . GLU A 1 188 ? -12.872 13.760 25.317 1.00 96.06 188 GLU A N 1
ATOM 1502 C CA . GLU A 1 188 ? -13.260 14.265 26.638 1.00 96.06 188 GLU A CA 1
ATOM 1503 C C . GLU A 1 188 ? -14.792 14.384 26.748 1.00 96.06 188 GLU A C 1
ATOM 1505 O O . GLU A 1 188 ? -15.392 13.905 27.704 1.00 96.06 188 GLU A O 1
ATOM 1510 N N . GLY A 1 189 ? -15.459 14.928 25.723 1.00 93.12 189 GLY A N 1
ATOM 1511 C CA . GLY A 1 189 ? -16.907 15.171 25.709 1.00 93.12 189 GLY A CA 1
ATOM 1512 C C . GLY A 1 189 ? -17.789 13.978 25.313 1.00 93.12 189 GLY A C 1
ATOM 1513 O O . GLY A 1 189 ? -18.951 14.173 24.939 1.00 93.12 189 GLY A O 1
ATOM 1514 N N . ARG A 1 190 ? -17.282 12.736 25.321 1.00 91.56 190 ARG A N 1
ATOM 1515 C CA . ARG A 1 190 ? -18.085 11.572 24.897 1.00 91.56 190 ARG A CA 1
ATOM 1516 C C . ARG A 1 190 ? -19.236 11.308 25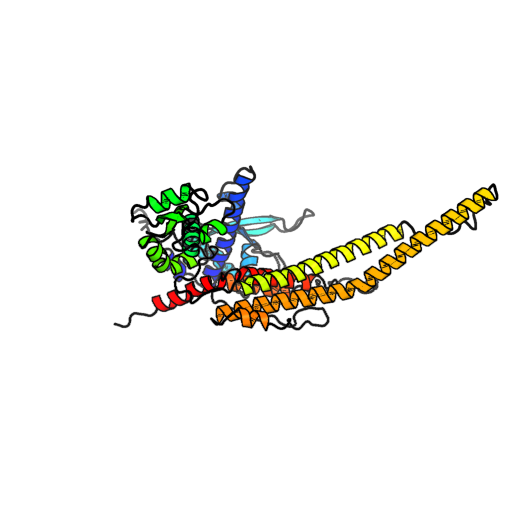.869 1.00 91.56 190 ARG A C 1
ATOM 1518 O O . ARG A 1 190 ? -19.042 11.161 27.070 1.00 91.56 190 ARG A O 1
ATOM 1525 N N . LYS A 1 191 ? -20.432 11.069 25.317 1.00 90.62 191 LYS A N 1
ATOM 1526 C CA . LYS A 1 191 ? -21.630 10.672 26.088 1.00 90.62 191 LYS A CA 1
ATOM 1527 C C . LYS A 1 191 ? -21.462 9.370 26.880 1.00 90.62 191 LYS A C 1
ATOM 1529 O O . LYS A 1 191 ? -22.152 9.169 27.867 1.00 90.62 191 LYS A O 1
ATOM 1534 N N . THR A 1 192 ? -20.579 8.478 26.435 1.00 90.00 192 THR A N 1
ATOM 1535 C CA . THR A 1 192 ? -20.269 7.205 27.110 1.00 90.00 192 THR A CA 1
ATOM 1536 C C . THR A 1 192 ? -19.231 7.354 28.228 1.00 90.00 192 THR A C 1
ATOM 1538 O O . THR A 1 192 ? -18.766 6.345 28.743 1.00 90.00 192 THR A O 1
ATOM 1541 N N . GLY A 1 193 ? -18.842 8.587 28.562 1.00 94.25 193 GLY A N 1
ATOM 1542 C CA . GLY A 1 193 ? -17.761 8.908 29.488 1.00 94.25 193 GLY A CA 1
ATOM 1543 C C . GLY A 1 193 ? -16.460 9.292 28.764 1.00 94.25 193 GLY A C 1
ATOM 1544 O O . GLY A 1 193 ? -16.213 8.799 27.654 1.00 94.25 193 GLY A O 1
ATOM 1545 N N . PRO A 1 194 ? -15.638 10.170 29.372 1.00 97.12 194 PRO A N 1
ATOM 1546 C CA . PRO A 1 194 ? -14.368 10.618 28.806 1.00 97.12 194 PRO A CA 1
ATOM 1547 C C . PRO A 1 194 ? -13.387 9.449 28.673 1.00 97.12 194 PRO A C 1
ATOM 1549 O O . PRO A 1 194 ? -13.271 8.626 29.580 1.00 97.12 194 PRO A O 1
ATOM 1552 N N . LEU A 1 195 ? -12.647 9.392 27.564 1.00 97.62 195 LEU A N 1
ATOM 1553 C CA . LEU A 1 195 ? -11.574 8.399 27.362 1.00 97.62 195 LEU A CA 1
ATOM 1554 C C . LEU A 1 195 ? -10.174 8.942 27.677 1.00 97.62 195 LEU A C 1
ATOM 1556 O O . LEU A 1 195 ? -9.192 8.200 27.630 1.00 97.62 195 LEU A O 1
ATOM 1560 N N . ILE A 1 196 ? -10.070 10.240 27.939 1.00 97.94 196 ILE A N 1
ATOM 1561 C CA . ILE A 1 196 ? -8.809 10.934 28.180 1.00 97.94 196 ILE A CA 1
ATOM 1562 C C . ILE A 1 196 ? -8.916 11.801 29.427 1.00 97.94 196 ILE A C 1
ATOM 1564 O O . ILE A 1 196 ? -10.014 12.169 29.843 1.00 97.94 196 ILE A O 1
ATOM 1568 N N . GLU A 1 197 ? -7.769 12.131 30.001 1.00 97.75 197 GLU A N 1
ATOM 1569 C CA . GLU A 1 197 ? -7.632 13.041 31.134 1.00 97.75 197 GLU A CA 1
ATOM 1570 C C . GLU A 1 197 ? -6.444 13.983 30.928 1.00 97.75 197 GLU A C 1
ATOM 1572 O O . GLU A 1 197 ? -5.516 13.685 30.166 1.00 97.75 197 GLU A O 1
ATOM 1577 N N . ARG A 1 198 ? -6.485 15.140 31.595 1.00 97.31 198 ARG A N 1
ATOM 1578 C CA . ARG A 1 198 ? -5.375 16.095 31.583 1.00 97.31 198 ARG A CA 1
ATOM 1579 C C . ARG A 1 198 ? -4.275 15.618 32.523 1.00 97.31 198 ARG A C 1
ATOM 1581 O O . ARG A 1 198 ? -4.551 15.280 33.669 1.00 97.31 198 ARG A O 1
ATOM 1588 N N . VAL A 1 199 ? -3.032 15.658 32.057 1.00 97.50 199 VAL A N 1
ATOM 1589 C CA . VAL A 1 199 ? -1.838 15.288 32.831 1.00 97.50 199 VAL A CA 1
ATOM 1590 C C . VAL A 1 199 ? -0.747 16.346 32.683 1.00 97.50 199 VAL A C 1
ATOM 1592 O O . VAL A 1 199 ? -0.732 17.092 31.706 1.00 97.50 199 VAL A O 1
ATOM 1595 N N . ALA A 1 200 ? 0.180 16.417 33.636 1.00 97.25 200 ALA A N 1
ATOM 1596 C CA . ALA A 1 200 ? 1.412 17.183 33.468 1.00 97.25 200 ALA A CA 1
ATOM 1597 C C . ALA A 1 200 ? 2.450 16.317 32.738 1.00 97.25 200 ALA A C 1
ATOM 1599 O O . ALA A 1 200 ? 2.722 15.190 33.157 1.00 97.25 200 ALA A O 1
ATOM 1600 N N . LEU A 1 201 ? 3.032 16.826 31.650 1.00 96.06 201 LEU A N 1
ATOM 1601 C CA . LEU A 1 201 ? 4.010 16.074 30.864 1.00 96.06 201 LEU A CA 1
ATOM 1602 C C . LEU A 1 201 ? 5.261 15.758 31.692 1.00 96.06 201 LEU A C 1
ATOM 1604 O O . LEU A 1 201 ? 5.853 16.638 32.321 1.00 96.06 201 LEU A O 1
ATOM 1608 N N . THR A 1 202 ? 5.724 14.509 31.637 1.00 94.44 202 THR A N 1
ATOM 1609 C CA . THR A 1 202 ? 7.005 14.120 32.245 1.00 94.44 202 THR A CA 1
ATOM 1610 C C . THR A 1 202 ? 8.182 14.628 31.410 1.00 94.44 202 THR A C 1
ATOM 1612 O O . THR A 1 202 ? 8.047 14.824 30.202 1.00 94.44 202 THR A O 1
ATOM 1615 N N . ALA A 1 203 ? 9.369 14.781 32.008 1.00 94.31 203 ALA A N 1
ATOM 1616 C CA . ALA A 1 203 ? 10.573 15.184 31.269 1.00 94.31 203 ALA A CA 1
ATOM 1617 C C . ALA A 1 203 ? 10.911 14.226 30.108 1.00 94.31 203 ALA A C 1
ATOM 1619 O O . ALA A 1 203 ? 11.257 14.672 29.017 1.00 94.31 203 ALA A O 1
ATOM 1620 N N . GLN A 1 204 ? 10.737 12.914 30.318 1.00 92.38 204 GLN A N 1
ATOM 1621 C CA . GLN A 1 204 ? 10.931 11.892 29.282 1.00 92.38 204 GLN A CA 1
ATOM 1622 C C . GLN A 1 204 ? 9.928 12.025 28.131 1.00 92.38 204 GLN A C 1
ATOM 1624 O O . GLN A 1 204 ? 10.261 11.754 26.981 1.00 92.38 204 GLN A O 1
ATOM 1629 N N . THR A 1 205 ? 8.687 12.402 28.435 1.00 91.69 205 THR A N 1
ATOM 1630 C CA . THR A 1 205 ? 7.671 12.617 27.405 1.00 91.69 205 THR A CA 1
ATOM 1631 C C . THR A 1 205 ? 7.970 13.900 26.652 1.00 91.69 205 THR A C 1
ATOM 1633 O O . THR A 1 205 ? 8.031 13.875 25.430 1.00 91.69 205 THR A O 1
ATOM 1636 N N . ALA A 1 206 ? 8.227 14.997 27.369 1.00 91.94 206 ALA A N 1
ATOM 1637 C CA . ALA A 1 206 ? 8.524 16.300 26.789 1.00 91.94 206 ALA A CA 1
ATOM 1638 C C . ALA A 1 206 ? 9.721 16.252 25.824 1.00 91.94 206 ALA A C 1
ATOM 1640 O O . ALA A 1 206 ? 9.634 16.805 24.735 1.00 91.94 206 ALA A O 1
ATOM 1641 N N . SER A 1 207 ? 10.786 15.505 26.145 1.00 92.69 207 SER A N 1
ATOM 1642 C CA . SER A 1 207 ? 11.962 15.379 25.268 1.00 92.69 207 SER A CA 1
ATOM 1643 C C . SER A 1 207 ? 11.688 14.698 23.920 1.00 92.69 207 SER A C 1
ATOM 1645 O O . SER A 1 207 ? 12.478 14.851 22.989 1.00 92.69 207 SER A O 1
ATOM 1647 N N . ARG A 1 208 ? 10.568 13.975 23.778 1.00 90.88 208 ARG A N 1
ATOM 1648 C CA . ARG A 1 208 ? 10.133 13.385 22.499 1.00 90.88 208 ARG A CA 1
ATOM 1649 C C . ARG A 1 208 ? 9.471 14.403 21.568 1.00 90.88 208 ARG A C 1
ATOM 1651 O O . ARG A 1 208 ? 9.275 14.098 20.394 1.00 90.88 208 ARG A O 1
ATOM 1658 N N . TRP A 1 209 ? 9.133 15.593 22.066 1.00 89.31 209 TRP A N 1
ATOM 1659 C CA . TRP A 1 209 ? 8.387 16.612 21.334 1.00 89.31 209 TRP A CA 1
ATOM 1660 C C . TRP A 1 209 ? 9.184 17.913 21.270 1.00 89.31 209 TRP A C 1
ATOM 1662 O O . TRP A 1 209 ? 9.528 18.498 22.290 1.00 89.31 209 TRP A O 1
ATOM 1672 N N . LYS A 1 210 ? 9.430 18.407 20.051 1.00 90.25 210 LYS A N 1
ATOM 1673 C CA . LYS A 1 210 ? 10.325 19.546 19.771 1.00 90.25 210 LYS A CA 1
ATOM 1674 C C . LYS A 1 210 ? 10.039 20.819 20.591 1.00 90.25 210 LYS A C 1
ATOM 1676 O O . LYS A 1 210 ? 10.958 21.598 20.814 1.00 90.25 210 LYS A O 1
ATOM 1681 N N . TYR A 1 211 ? 8.793 21.032 21.016 1.00 90.12 211 TYR A N 1
ATOM 1682 C CA . TYR A 1 211 ? 8.345 22.254 21.698 1.00 90.12 211 TYR A CA 1
ATOM 1683 C C . TYR A 1 211 ? 7.682 22.001 23.060 1.00 90.12 211 TYR A C 1
ATOM 1685 O O . TYR A 1 211 ? 7.137 22.928 23.654 1.00 90.12 211 TYR A O 1
ATOM 1693 N N . ALA A 1 212 ? 7.707 20.766 23.567 1.00 91.12 212 ALA A N 1
ATOM 1694 C CA . ALA A 1 212 ? 7.105 20.468 24.860 1.00 91.12 212 ALA A CA 1
ATOM 1695 C C . ALA A 1 212 ? 8.086 20.748 26.004 1.00 91.12 212 ALA A C 1
ATOM 1697 O O . ALA A 1 212 ? 9.272 20.433 25.921 1.00 91.12 212 ALA A O 1
ATOM 1698 N N . VAL A 1 213 ? 7.566 21.289 27.105 1.00 94.25 213 VAL A N 1
ATOM 1699 C CA . VAL A 1 213 ? 8.318 21.511 28.346 1.00 94.25 213 VAL A CA 1
ATOM 1700 C C . VAL A 1 213 ? 7.789 20.560 29.416 1.00 94.25 213 VAL A C 1
ATOM 1702 O O . VAL A 1 213 ? 6.587 20.298 29.485 1.00 94.25 213 VAL A O 1
ATOM 1705 N N . ALA A 1 214 ? 8.676 20.019 30.253 1.00 95.94 214 ALA A N 1
ATOM 1706 C CA . ALA A 1 214 ? 8.268 19.216 31.403 1.00 95.94 214 ALA A CA 1
ATOM 1707 C C . ALA A 1 214 ? 7.327 20.028 32.314 1.00 95.94 214 ALA A C 1
ATOM 1709 O O . ALA A 1 214 ? 7.568 21.206 32.567 1.00 95.94 214 ALA A O 1
ATOM 1710 N N . GLY A 1 215 ? 6.246 19.411 32.790 1.00 95.12 215 GLY A N 1
ATOM 1711 C CA . GLY A 1 215 ? 5.209 20.074 33.585 1.00 95.12 215 GLY A CA 1
ATOM 1712 C C . GLY A 1 215 ? 4.149 20.827 32.771 1.00 95.12 215 GLY A C 1
ATOM 1713 O O . GLY A 1 215 ? 3.126 21.206 33.337 1.00 95.12 215 GLY A O 1
ATOM 1714 N N . ALA A 1 216 ? 4.335 21.008 31.457 1.00 95.38 216 ALA A N 1
ATOM 1715 C CA . ALA A 1 216 ? 3.296 21.569 30.596 1.00 95.38 216 ALA A CA 1
ATOM 1716 C C . ALA A 1 216 ? 2.051 20.655 30.566 1.00 95.38 216 ALA A C 1
ATOM 1718 O O . ALA A 1 216 ? 2.180 19.438 30.739 1.00 95.38 216 ALA A O 1
ATOM 1719 N N . PRO A 1 217 ? 0.845 21.207 30.341 1.00 96.38 217 PRO A N 1
ATOM 1720 C CA . PRO A 1 217 ? -0.365 20.402 30.240 1.00 96.38 217 PRO A CA 1
ATOM 1721 C C . PRO A 1 217 ? -0.334 19.503 28.996 1.00 96.38 217 PRO A C 1
ATOM 1723 O O . PRO A 1 217 ? 0.005 19.932 27.890 1.00 96.38 217 PRO A O 1
ATOM 1726 N N . GLY A 1 218 ? -0.749 18.257 29.179 1.00 96.31 218 GLY A N 1
ATOM 1727 C CA . GLY A 1 218 ? -0.926 17.259 28.134 1.00 96.31 218 GLY A CA 1
ATOM 1728 C C . GLY A 1 218 ? -2.179 16.418 28.357 1.00 96.31 218 GLY A C 1
ATOM 1729 O O . GLY A 1 218 ? -2.931 16.624 29.311 1.00 96.31 218 GLY A O 1
ATOM 1730 N N . TRP A 1 219 ? -2.391 15.458 27.466 1.00 97.75 219 TRP A N 1
ATOM 1731 C CA . TRP A 1 219 ? -3.491 14.498 27.519 1.00 97.75 219 TRP A CA 1
ATOM 1732 C C . TRP A 1 219 ? -2.955 13.081 27.612 1.00 97.75 219 TRP A C 1
ATOM 1734 O O . TRP A 1 219 ? -2.039 12.730 26.875 1.00 97.75 219 TRP A O 1
ATOM 1744 N N . ALA A 1 220 ? -3.547 12.250 28.461 1.00 97.75 220 ALA A N 1
ATOM 1745 C CA . ALA A 1 220 ? -3.290 10.813 28.509 1.00 97.75 220 ALA A CA 1
ATOM 1746 C C . ALA A 1 220 ? -4.609 10.037 28.417 1.00 97.75 220 ALA A C 1
ATOM 1748 O O . ALA A 1 220 ? -5.682 10.591 28.661 1.00 97.75 220 ALA A O 1
ATOM 1749 N N . LEU A 1 221 ? -4.546 8.748 28.063 1.00 98.19 221 LEU A N 1
ATOM 1750 C CA . LEU A 1 221 ? -5.700 7.862 28.250 1.00 98.19 221 LEU A CA 1
ATOM 1751 C C . LEU A 1 221 ? -5.945 7.693 29.749 1.00 98.19 221 LEU A C 1
ATOM 1753 O O . LEU A 1 221 ? -5.013 7.325 30.459 1.00 98.19 221 LEU A O 1
ATOM 1757 N N . ASN A 1 222 ? -7.186 7.867 30.197 1.00 97.88 222 ASN A N 1
ATOM 1758 C CA . ASN A 1 222 ? -7.599 7.453 31.540 1.00 97.88 222 ASN A CA 1
ATOM 1759 C C . ASN A 1 222 ? -7.871 5.929 31.576 1.00 97.88 222 ASN A C 1
ATOM 1761 O O . ASN A 1 222 ? -7.671 5.231 30.574 1.00 97.88 222 ASN A O 1
ATOM 1765 N N . ASP A 1 223 ? -8.338 5.385 32.704 1.00 97.81 223 ASP A N 1
ATOM 1766 C CA . ASP A 1 223 ? -8.654 3.949 32.813 1.00 97.81 223 ASP A CA 1
ATOM 1767 C C . ASP A 1 223 ? -9.716 3.487 31.807 1.00 97.81 223 ASP A C 1
ATOM 1769 O O . ASP A 1 223 ? -9.519 2.484 31.119 1.00 97.81 223 ASP A O 1
ATOM 1773 N N . ALA A 1 224 ? -10.791 4.260 31.628 1.00 97.62 224 ALA A N 1
ATOM 1774 C CA . ALA A 1 224 ? -11.836 3.950 30.653 1.00 97.62 224 ALA A CA 1
ATOM 1775 C C . ALA A 1 224 ? -11.302 3.956 29.209 1.00 97.62 224 ALA A C 1
ATOM 1777 O O . ALA A 1 224 ? -11.685 3.111 28.399 1.00 97.62 224 ALA A O 1
ATOM 1778 N N . GLY A 1 225 ? -10.390 4.874 28.882 1.00 97.69 225 GLY A N 1
ATOM 1779 C CA . GLY A 1 225 ? -9.680 4.937 27.607 1.00 97.69 225 GLY A CA 1
ATOM 1780 C C . GLY A 1 225 ? -8.799 3.720 27.361 1.00 97.69 225 GLY A C 1
ATOM 1781 O O . GLY A 1 225 ? -8.846 3.136 26.276 1.00 97.69 225 GLY A O 1
ATOM 1782 N N . ARG A 1 226 ? -8.036 3.300 28.376 1.00 98.00 226 ARG A N 1
ATOM 1783 C CA . ARG A 1 226 ? -7.211 2.085 28.320 1.00 98.00 226 ARG A CA 1
ATOM 1784 C C . ARG A 1 226 ? -8.067 0.832 28.144 1.00 98.00 226 ARG A C 1
ATOM 1786 O O . ARG A 1 226 ? -7.744 -0.015 27.314 1.00 98.00 226 ARG A O 1
ATOM 1793 N N . ASP A 1 227 ? -9.178 0.726 28.859 1.00 96.81 227 ASP A N 1
ATOM 1794 C CA . ASP A 1 227 ? -10.093 -0.409 28.732 1.00 96.81 227 ASP A CA 1
ATOM 1795 C C . ASP A 1 227 ? -10.819 -0.424 27.390 1.00 96.81 227 ASP A C 1
ATOM 1797 O O . ASP A 1 227 ? -10.949 -1.481 26.770 1.00 96.81 227 ASP A O 1
ATOM 1801 N N . HIS A 1 228 ? -11.232 0.744 26.890 1.00 96.31 228 HIS A N 1
ATOM 1802 C CA . HIS A 1 228 ? -11.786 0.890 25.544 1.00 96.31 228 HIS A CA 1
ATOM 1803 C C . HIS A 1 228 ? -10.776 0.443 24.484 1.00 96.31 228 HIS A C 1
ATOM 1805 O O . HIS A 1 228 ? -11.148 -0.303 23.578 1.00 96.31 228 HIS A O 1
ATOM 1811 N N . TYR A 1 229 ? -9.506 0.840 24.620 1.00 96.38 229 TYR A N 1
ATOM 1812 C CA . TYR A 1 229 ? -8.421 0.391 23.747 1.00 96.38 229 TYR A CA 1
ATOM 1813 C C . TYR A 1 229 ? -8.317 -1.135 23.735 1.00 96.38 229 TYR A C 1
ATOM 1815 O O . TYR A 1 229 ? -8.447 -1.745 22.678 1.00 96.38 229 TYR A O 1
ATOM 1823 N N . ARG A 1 230 ? -8.150 -1.761 24.909 1.00 95.06 230 ARG A N 1
ATOM 1824 C CA . ARG A 1 230 ? -7.994 -3.220 25.046 1.00 95.06 230 ARG A CA 1
ATOM 1825 C C . ARG A 1 230 ? -9.195 -3.980 24.488 1.00 95.06 230 ARG A C 1
ATOM 1827 O O . ARG A 1 230 ? -9.028 -4.888 23.681 1.00 95.06 230 ARG A O 1
ATOM 1834 N N . ARG A 1 231 ? -10.406 -3.581 24.889 1.00 93.69 231 ARG A N 1
ATOM 1835 C CA . ARG A 1 231 ? -11.663 -4.247 24.516 1.00 93.69 231 ARG A CA 1
ATOM 1836 C C . ARG A 1 231 ? -11.932 -4.181 23.018 1.00 93.69 231 ARG A C 1
ATOM 1838 O O . ARG A 1 231 ? -12.453 -5.133 22.446 1.00 93.69 231 ARG A O 1
ATOM 1845 N N . HIS A 1 232 ? -11.614 -3.054 22.386 1.00 93.19 232 HIS A N 1
ATOM 1846 C CA . HIS A 1 232 ? -11.958 -2.814 20.987 1.00 93.19 232 HIS A CA 1
ATOM 1847 C C . HIS A 1 232 ? -10.774 -2.932 20.025 1.00 93.19 232 HIS A C 1
ATOM 1849 O O . HIS A 1 232 ? -10.992 -2.801 18.822 1.00 93.19 232 HIS A O 1
ATOM 1855 N N . PHE A 1 233 ? -9.562 -3.233 20.505 1.00 91.56 233 PHE A N 1
ATOM 1856 C CA . PHE A 1 233 ? -8.353 -3.340 19.685 1.00 91.56 233 PHE A CA 1
ATOM 1857 C C . PHE A 1 233 ? -8.555 -4.226 18.451 1.00 91.56 233 PHE A C 1
ATOM 1859 O O . PHE A 1 233 ? -8.400 -3.739 17.337 1.00 91.56 233 PHE A O 1
ATOM 1866 N N . ALA A 1 234 ? -8.984 -5.482 18.624 1.00 85.25 234 ALA A N 1
ATOM 1867 C CA . ALA A 1 234 ? -9.193 -6.410 17.505 1.00 85.25 234 ALA A CA 1
ATOM 1868 C C . ALA A 1 234 ? -10.248 -5.890 16.511 1.00 85.25 234 ALA A C 1
ATOM 1870 O O . ALA A 1 234 ? -10.108 -6.015 15.294 1.00 85.25 234 ALA A O 1
ATOM 1871 N N . THR A 1 235 ? -11.289 -5.225 17.024 1.00 85.50 235 THR A N 1
ATOM 1872 C CA . THR A 1 235 ? -12.323 -4.627 16.176 1.00 85.50 235 THR A CA 1
ATOM 1873 C C . THR A 1 235 ? -11.774 -3.449 15.372 1.00 85.50 235 THR A C 1
ATOM 1875 O O . THR A 1 235 ? -12.055 -3.358 14.180 1.00 85.50 235 THR A O 1
ATOM 1878 N N . TYR A 1 236 ? -10.975 -2.568 15.977 1.00 89.75 236 TYR A N 1
ATOM 1879 C CA . TYR A 1 236 ? -10.348 -1.461 15.256 1.00 89.75 236 TYR A CA 1
ATOM 1880 C C . TYR A 1 236 ? -9.241 -1.914 14.312 1.00 89.75 236 TYR A C 1
ATOM 1882 O O . TYR A 1 236 ? -9.153 -1.370 13.222 1.00 89.75 236 TYR A O 1
ATOM 1890 N N . ALA A 1 237 ? -8.435 -2.911 14.677 1.00 84.56 237 ALA A N 1
ATOM 1891 C CA . ALA A 1 237 ? -7.421 -3.487 13.796 1.00 84.56 237 ALA A CA 1
ATOM 1892 C C . ALA A 1 237 ? -8.053 -4.033 12.505 1.00 84.56 237 ALA A C 1
ATOM 1894 O O . ALA A 1 237 ? -7.495 -3.868 11.425 1.00 84.56 237 ALA A O 1
ATOM 1895 N N . ARG A 1 238 ? -9.263 -4.596 12.613 1.00 75.94 238 ARG A N 1
ATOM 1896 C CA . ARG A 1 238 ? -10.069 -5.047 11.475 1.00 75.94 238 ARG A CA 1
ATOM 1897 C C . ARG A 1 238 ? -10.642 -3.906 10.634 1.00 75.94 238 ARG A C 1
ATOM 1899 O O . ARG A 1 238 ? -10.653 -4.011 9.415 1.00 75.94 238 ARG A O 1
ATOM 1906 N N . VAL A 1 239 ? -11.202 -2.877 11.271 1.00 79.75 239 VAL A N 1
ATOM 1907 C CA . VAL A 1 239 ? -11.916 -1.792 10.566 1.00 79.75 239 VAL A CA 1
ATOM 1908 C C . VAL A 1 239 ? -10.942 -0.736 10.028 1.00 79.75 239 VAL A C 1
ATOM 1910 O O . VAL A 1 239 ? -11.199 -0.125 8.999 1.00 79.75 239 VAL A O 1
ATOM 1913 N N . TYR A 1 240 ? -9.809 -0.534 10.700 1.00 86.69 240 TYR A N 1
ATOM 1914 C CA . TYR A 1 240 ? -8.794 0.471 10.391 1.00 86.69 240 TYR A CA 1
ATOM 1915 C C . TYR A 1 240 ? -7.387 -0.160 10.311 1.00 86.69 240 TYR A C 1
ATOM 1917 O O . TYR A 1 240 ? -6.499 0.219 11.079 1.00 86.69 240 TYR A O 1
ATOM 1925 N N . PRO A 1 241 ? -7.138 -1.110 9.389 1.00 80.00 241 PRO A N 1
ATOM 1926 C CA . PRO A 1 241 ? -5.876 -1.864 9.332 1.00 80.00 241 PRO A CA 1
ATOM 1927 C C . PRO A 1 241 ? -4.637 -0.994 9.063 1.00 80.00 241 PRO A C 1
ATOM 1929 O O . PRO A 1 241 ? -3.530 -1.324 9.503 1.00 80.00 241 PRO A O 1
ATOM 1932 N N . ALA A 1 242 ? -4.839 0.149 8.397 1.00 80.81 242 ALA A N 1
ATOM 1933 C CA . ALA A 1 242 ? -3.811 1.156 8.147 1.00 80.81 242 ALA A CA 1
ATOM 1934 C C . ALA A 1 242 ? -3.326 1.853 9.434 1.00 80.81 242 ALA A C 1
ATOM 1936 O O . ALA A 1 242 ? -2.203 2.358 9.485 1.00 80.81 242 ALA A O 1
ATOM 1937 N N . VAL A 1 243 ? -4.139 1.865 10.498 1.00 89.06 243 VAL A N 1
ATOM 1938 C CA . VAL A 1 243 ? -3.732 2.418 11.790 1.00 89.06 243 VAL A CA 1
ATOM 1939 C C . VAL A 1 243 ? -2.828 1.407 12.483 1.00 89.06 243 VAL A C 1
ATOM 1941 O O . VAL A 1 243 ? -3.250 0.313 12.857 1.00 89.06 243 VAL A O 1
ATOM 1944 N N . ARG A 1 244 ? -1.564 1.789 12.682 1.00 89.44 244 ARG A N 1
ATOM 1945 C CA . ARG A 1 244 ? -0.520 0.957 13.304 1.00 89.44 244 ARG A CA 1
ATOM 1946 C C . ARG A 1 244 ? -0.710 0.836 14.825 1.00 89.44 244 ARG A C 1
ATOM 1948 O O . ARG A 1 244 ? 0.157 1.229 15.600 1.00 89.44 244 ARG A O 1
ATOM 1955 N N . ALA A 1 245 ? -1.858 0.348 15.274 1.00 91.06 245 ALA A N 1
ATOM 1956 C CA . ALA A 1 245 ? -2.158 0.171 16.689 1.00 91.06 245 ALA A CA 1
ATOM 1957 C C . ALA A 1 245 ? -1.268 -0.938 17.297 1.00 91.06 245 ALA A C 1
ATOM 1959 O O . ALA A 1 245 ? -1.282 -2.051 16.769 1.00 91.06 245 ALA A O 1
ATOM 1960 N N . PRO A 1 246 ? -0.489 -0.672 18.367 1.00 90.50 246 PRO A N 1
ATOM 1961 C CA . PRO A 1 246 ? 0.242 -1.723 19.077 1.00 90.50 246 PRO A CA 1
ATOM 1962 C C . PRO A 1 246 ? -0.721 -2.673 19.800 1.00 90.50 246 PRO A C 1
ATOM 1964 O O . PRO A 1 246 ? -1.736 -2.231 20.343 1.00 90.50 246 PRO A O 1
ATOM 1967 N N . ASP A 1 247 ? -0.399 -3.965 19.837 1.00 88.69 247 ASP A N 1
ATOM 1968 C CA . ASP A 1 247 ? -1.181 -4.951 20.586 1.00 88.69 247 ASP A CA 1
ATOM 1969 C C . ASP A 1 247 ? -1.211 -4.586 22.083 1.00 88.69 247 ASP A C 1
ATOM 1971 O O . ASP A 1 247 ? -0.147 -4.421 22.690 1.00 88.69 247 ASP A O 1
ATOM 1975 N N . PRO A 1 248 ? -2.400 -4.457 22.705 1.00 91.44 248 PRO A N 1
ATOM 1976 C CA . PRO A 1 248 ? -2.517 -4.140 24.124 1.00 91.44 248 PRO A CA 1
ATOM 1977 C C . PRO A 1 248 ? -1.849 -5.158 25.055 1.00 91.44 248 PRO A C 1
ATOM 1979 O O . PRO A 1 248 ? -1.533 -4.812 26.191 1.00 91.44 248 PRO A O 1
ATOM 1982 N N . THR A 1 249 ? -1.672 -6.404 24.612 1.00 87.62 249 THR A N 1
ATOM 1983 C CA . THR A 1 249 ? -1.035 -7.478 25.386 1.00 87.62 249 THR A CA 1
ATOM 1984 C C . THR A 1 249 ? 0.483 -7.504 25.232 1.00 87.62 249 THR A C 1
ATOM 1986 O O . THR A 1 249 ? 1.158 -8.208 25.979 1.00 87.62 249 THR A O 1
ATOM 1989 N N . GLY A 1 250 ? 1.022 -6.772 24.251 1.00 84.25 250 GLY A N 1
ATOM 1990 C CA . GLY A 1 250 ? 2.434 -6.824 23.880 1.00 84.25 250 GLY A CA 1
ATOM 1991 C C . GLY A 1 250 ? 2.880 -8.148 23.248 1.00 84.25 250 GLY A C 1
ATOM 1992 O O . GLY A 1 250 ? 4.073 -8.312 23.025 1.00 84.25 250 GLY A O 1
ATOM 1993 N N . ARG A 1 251 ? 1.966 -9.088 22.960 1.00 79.19 251 ARG A N 1
ATOM 1994 C CA . ARG A 1 251 ? 2.307 -10.386 22.351 1.00 79.19 251 ARG A CA 1
ATOM 1995 C C . ARG A 1 251 ? 2.582 -10.265 20.856 1.00 79.19 251 ARG A C 1
ATOM 1997 O O . ARG A 1 251 ? 3.521 -10.874 20.361 1.00 79.19 251 ARG A O 1
ATOM 2004 N N . LEU A 1 252 ? 1.778 -9.478 20.145 1.00 71.81 252 LEU A N 1
ATOM 2005 C CA . LEU A 1 252 ? 1.937 -9.217 18.714 1.00 71.81 252 LEU A CA 1
ATOM 2006 C C . LEU A 1 252 ? 2.651 -7.878 18.525 1.00 71.81 252 LEU A C 1
ATOM 2008 O O . LEU A 1 252 ? 2.055 -6.860 18.161 1.00 71.81 252 LEU A O 1
ATOM 2012 N N . THR A 1 253 ? 3.945 -7.852 18.828 1.00 81.56 253 THR A N 1
ATOM 2013 C CA . THR A 1 253 ? 4.800 -6.716 18.495 1.00 81.56 253 THR A CA 1
ATOM 2014 C C . THR A 1 253 ? 5.392 -6.936 17.114 1.00 81.56 253 THR A C 1
ATOM 2016 O O . THR A 1 253 ? 6.247 -7.791 16.921 1.00 81.56 253 THR A O 1
ATOM 2019 N N . TRP A 1 254 ? 4.949 -6.141 16.137 1.00 89.62 254 TRP A N 1
ATOM 2020 C CA . TRP A 1 254 ? 5.672 -6.034 14.874 1.00 89.62 254 TRP A CA 1
ATOM 2021 C C . TRP A 1 254 ? 7.044 -5.402 15.144 1.00 89.62 254 TRP A C 1
ATOM 2023 O O . TRP A 1 254 ? 7.081 -4.240 15.573 1.00 89.62 254 TRP A O 1
ATOM 2033 N N . PRO A 1 255 ? 8.159 -6.123 14.940 1.00 91.62 255 PRO A N 1
ATOM 2034 C CA . PRO A 1 255 ? 9.475 -5.599 15.268 1.00 91.62 255 PRO A CA 1
ATOM 2035 C C . PRO A 1 255 ? 9.829 -4.457 14.320 1.00 91.62 255 PRO A C 1
ATOM 2037 O O . PRO A 1 255 ? 9.791 -4.598 13.096 1.00 91.62 255 PRO A O 1
ATOM 2040 N N . GLY A 1 256 ? 10.195 -3.304 14.881 1.00 91.50 256 GLY A N 1
ATOM 2041 C CA . GLY A 1 256 ? 10.610 -2.151 14.082 1.00 91.50 256 GLY A CA 1
ATOM 2042 C C . GLY A 1 256 ? 11.858 -2.436 13.237 1.00 91.50 256 GLY A C 1
ATOM 2043 O O . GLY A 1 256 ? 12.072 -1.759 12.231 1.00 91.50 256 GLY A O 1
ATOM 2044 N N . GLU A 1 257 ? 12.674 -3.431 13.612 1.00 94.81 257 GLU A N 1
ATOM 2045 C CA . GLU A 1 257 ? 13.792 -3.903 12.793 1.00 94.81 257 GLU A CA 1
ATOM 2046 C C . GLU A 1 257 ? 13.354 -4.457 11.437 1.00 94.81 257 GLU A C 1
ATOM 2048 O O . GLU A 1 257 ? 14.067 -4.235 10.460 1.00 94.81 257 GLU A O 1
ATOM 2053 N N . VAL A 1 258 ? 12.189 -5.108 11.342 1.00 95.81 258 VAL A N 1
ATOM 2054 C CA . VAL A 1 258 ? 11.697 -5.659 10.070 1.00 95.81 258 VAL A CA 1
ATOM 2055 C C . VAL A 1 258 ? 11.444 -4.538 9.064 1.00 95.81 258 VAL A C 1
ATOM 2057 O O . VAL A 1 258 ? 11.984 -4.576 7.959 1.00 95.81 258 VAL A O 1
ATOM 2060 N N . ASP A 1 259 ? 10.703 -3.498 9.464 1.00 95.12 259 ASP A N 1
ATOM 2061 C CA . ASP A 1 259 ? 10.436 -2.329 8.612 1.00 95.12 259 ASP A CA 1
ATOM 2062 C C . ASP A 1 259 ? 11.745 -1.653 8.175 1.00 95.12 259 ASP A C 1
ATOM 2064 O O . ASP A 1 259 ? 11.911 -1.297 7.007 1.00 95.12 259 ASP A O 1
ATOM 2068 N N . LYS A 1 260 ? 12.698 -1.492 9.104 1.00 95.69 260 LYS A N 1
ATOM 2069 C CA . LYS A 1 260 ? 14.013 -0.906 8.805 1.00 95.69 260 LYS A CA 1
ATOM 2070 C C . LYS A 1 260 ? 14.791 -1.753 7.800 1.00 95.69 260 LYS A C 1
ATOM 2072 O O . LYS A 1 260 ? 15.381 -1.192 6.881 1.00 95.69 260 LYS A O 1
ATOM 2077 N N . HIS A 1 261 ? 14.796 -3.075 7.963 1.00 97.19 261 HIS A N 1
ATOM 2078 C CA . HIS A 1 261 ? 15.540 -3.982 7.093 1.00 97.19 261 HIS A CA 1
ATOM 2079 C C . HIS A 1 261 ? 14.946 -4.026 5.681 1.00 97.19 261 HIS A C 1
ATOM 2081 O O . HIS A 1 261 ? 15.676 -3.852 4.706 1.00 97.19 261 HIS A O 1
ATOM 2087 N N . LEU A 1 262 ? 13.622 -4.179 5.564 1.00 97.06 262 LEU A N 1
ATOM 2088 C CA . LEU A 1 262 ? 12.929 -4.157 4.273 1.00 97.06 262 LEU A CA 1
ATOM 2089 C C . LEU A 1 262 ? 13.107 -2.805 3.569 1.00 97.06 262 LEU A C 1
ATOM 2091 O O . LEU A 1 262 ? 13.449 -2.769 2.390 1.00 97.06 262 LEU A O 1
ATOM 2095 N N . SER A 1 263 ? 12.980 -1.693 4.302 1.00 95.62 263 SER A N 1
ATOM 2096 C CA . SER A 1 263 ? 13.215 -0.347 3.763 1.00 95.62 263 SER A CA 1
ATOM 2097 C C . SER A 1 263 ? 14.658 -0.153 3.282 1.00 95.62 263 SER A C 1
ATOM 2099 O O . SER A 1 263 ? 14.881 0.384 2.196 1.00 95.62 263 SER A O 1
ATOM 2101 N N . ALA A 1 264 ? 15.651 -0.645 4.030 1.00 96.25 264 ALA A N 1
ATOM 2102 C CA . ALA A 1 264 ? 17.052 -0.583 3.620 1.00 96.25 264 ALA A CA 1
ATOM 2103 C C . ALA A 1 264 ? 17.309 -1.380 2.328 1.00 96.25 264 ALA A C 1
ATOM 2105 O O . ALA A 1 264 ? 17.937 -0.860 1.405 1.00 96.25 264 ALA A O 1
ATOM 2106 N N . LEU A 1 265 ? 16.781 -2.605 2.226 1.00 96.44 265 LEU A N 1
ATOM 2107 C CA . LEU A 1 265 ? 16.881 -3.424 1.012 1.00 96.44 265 LEU A CA 1
ATOM 2108 C C . LEU A 1 265 ? 16.189 -2.758 -0.185 1.00 96.44 265 LEU A C 1
ATOM 2110 O O . LEU A 1 265 ? 16.775 -2.682 -1.268 1.00 96.44 265 LEU A O 1
ATOM 2114 N N . GLY A 1 266 ? 14.980 -2.228 0.015 1.00 94.00 266 GLY A N 1
ATOM 2115 C CA . GLY A 1 266 ? 14.240 -1.491 -1.007 1.00 94.00 266 GLY A CA 1
ATOM 2116 C C . GLY A 1 266 ? 14.984 -0.243 -1.490 1.00 94.00 266 GLY A C 1
ATOM 2117 O O . GLY A 1 266 ? 15.084 -0.019 -2.695 1.00 94.00 266 GLY A O 1
ATOM 2118 N N . SER A 1 267 ? 15.577 0.527 -0.573 1.00 92.00 267 SER A N 1
ATOM 2119 C CA . SER A 1 267 ? 16.378 1.719 -0.888 1.00 92.00 267 SER A CA 1
ATOM 2120 C C . SER A 1 267 ? 17.627 1.384 -1.709 1.00 92.00 267 SER A C 1
ATOM 2122 O O . SER A 1 267 ? 17.930 2.073 -2.686 1.00 92.00 267 SER A O 1
ATOM 2124 N N . VAL A 1 268 ? 18.325 0.292 -1.372 1.00 92.44 268 VAL A N 1
ATOM 2125 C CA . VAL A 1 268 ? 19.478 -0.192 -2.149 1.00 92.44 268 VAL A CA 1
ATOM 2126 C C . VAL A 1 268 ? 19.053 -0.603 -3.559 1.00 92.44 268 VAL A C 1
ATOM 2128 O O . VAL A 1 268 ? 19.665 -0.151 -4.526 1.00 92.44 268 VAL A O 1
ATOM 2131 N N . ALA A 1 269 ? 17.994 -1.409 -3.692 1.00 91.00 269 ALA A N 1
ATOM 2132 C CA . ALA A 1 269 ? 17.491 -1.845 -4.996 1.00 91.00 269 ALA A CA 1
ATOM 2133 C C . ALA A 1 269 ? 17.060 -0.652 -5.869 1.00 91.00 269 ALA A C 1
ATOM 2135 O O . ALA A 1 269 ? 17.428 -0.565 -7.042 1.00 91.00 269 ALA A O 1
ATOM 2136 N N . TRP A 1 270 ? 16.344 0.312 -5.281 1.00 88.81 270 TRP A N 1
ATOM 2137 C CA . TRP A 1 270 ? 15.927 1.534 -5.967 1.00 88.81 270 TRP A CA 1
ATOM 2138 C C . TRP A 1 270 ? 17.120 2.403 -6.390 1.00 88.81 270 TRP A C 1
ATOM 2140 O O . TRP A 1 270 ? 17.193 2.823 -7.543 1.00 88.81 270 TRP A O 1
ATOM 2150 N N . SER A 1 271 ? 18.096 2.613 -5.503 1.00 84.06 271 SER A N 1
ATOM 2151 C CA . SER A 1 271 ? 19.292 3.416 -5.797 1.00 84.06 271 SER A CA 1
ATOM 2152 C C . SER A 1 271 ? 20.154 2.801 -6.902 1.00 84.06 271 SER A C 1
ATOM 2154 O O . SER A 1 271 ? 20.666 3.518 -7.761 1.00 84.06 271 SER A O 1
ATOM 2156 N N . LEU A 1 272 ? 20.321 1.474 -6.904 1.00 88.75 272 LEU A N 1
ATOM 2157 C CA . LEU A 1 272 ? 21.041 0.766 -7.967 1.00 88.75 272 LEU A CA 1
ATOM 2158 C C . LEU A 1 272 ? 20.320 0.888 -9.309 1.00 88.75 272 LEU A C 1
ATOM 2160 O O . LEU A 1 272 ? 20.973 1.079 -10.333 1.00 88.75 272 LEU A O 1
ATOM 2164 N N . ARG A 1 273 ? 18.984 0.825 -9.304 1.00 88.38 273 ARG A N 1
ATOM 2165 C CA . ARG A 1 273 ? 18.180 1.029 -10.508 1.00 88.38 273 ARG A CA 1
ATOM 2166 C C . ARG A 1 273 ? 18.340 2.441 -11.064 1.00 88.38 273 ARG A C 1
ATOM 2168 O O . ARG A 1 273 ? 18.614 2.567 -12.246 1.00 88.38 273 ARG A O 1
ATOM 2175 N N . GLN A 1 274 ? 18.238 3.474 -10.226 1.00 83.69 274 GLN A N 1
ATOM 2176 C CA . GLN A 1 274 ? 18.450 4.861 -10.665 1.00 83.69 274 GLN A CA 1
ATOM 2177 C C . GLN A 1 274 ? 19.829 5.035 -11.314 1.00 83.69 274 GLN A C 1
ATOM 2179 O O . GLN A 1 274 ? 19.934 5.573 -12.407 1.00 83.69 274 GLN A O 1
ATOM 2184 N N . ARG A 1 275 ? 20.881 4.472 -10.703 1.00 86.44 275 ARG A N 1
ATOM 2185 C CA . ARG A 1 275 ? 22.234 4.497 -11.284 1.00 86.44 275 ARG A CA 1
ATOM 2186 C C . ARG A 1 275 ? 22.329 3.761 -12.621 1.00 86.44 275 ARG A C 1
ATOM 2188 O O . ARG A 1 275 ? 23.080 4.195 -13.487 1.00 86.44 275 ARG A O 1
ATOM 2195 N N . LEU A 1 276 ? 21.623 2.642 -12.784 1.00 87.69 276 LEU A N 1
ATOM 2196 C CA . LEU A 1 276 ? 21.566 1.928 -14.060 1.00 87.69 276 LEU A CA 1
ATOM 2197 C C . LEU A 1 276 ? 20.861 2.774 -15.130 1.00 87.69 276 LEU A C 1
ATOM 2199 O O . LEU A 1 276 ? 21.403 2.917 -16.224 1.00 87.69 276 LEU A O 1
ATOM 2203 N N . ASP A 1 277 ? 19.707 3.356 -14.796 1.00 82.25 277 ASP A N 1
ATOM 2204 C CA . ASP A 1 277 ? 18.943 4.234 -15.688 1.00 82.25 277 ASP A CA 1
ATOM 2205 C C . ASP A 1 277 ? 19.809 5.436 -16.127 1.00 82.25 277 ASP A C 1
ATOM 2207 O O . ASP A 1 277 ? 19.896 5.731 -17.319 1.00 82.25 277 ASP A O 1
ATOM 2211 N N . ASP A 1 278 ? 20.544 6.054 -15.194 1.00 80.88 278 ASP A N 1
ATOM 2212 C CA . ASP A 1 278 ? 21.488 7.146 -15.470 1.00 80.88 278 ASP A CA 1
ATOM 2213 C C . ASP A 1 278 ? 22.635 6.712 -16.394 1.00 80.88 278 ASP A C 1
ATOM 2215 O O . ASP A 1 278 ? 22.989 7.430 -17.331 1.00 80.88 278 ASP A O 1
ATOM 2219 N N . VAL A 1 279 ? 23.231 5.536 -16.158 1.00 87.19 279 VAL A N 1
ATOM 2220 C CA . VAL A 1 279 ? 24.314 4.993 -16.998 1.00 87.19 279 VAL A CA 1
ATOM 2221 C C . VAL A 1 279 ? 23.826 4.731 -18.420 1.00 87.19 279 VAL A C 1
ATOM 2223 O O . VAL A 1 279 ? 24.528 5.076 -19.373 1.00 87.19 279 VAL A O 1
ATOM 2226 N N . ILE A 1 280 ? 22.627 4.167 -18.577 1.00 85.56 280 ILE A N 1
ATOM 2227 C CA . ILE A 1 280 ? 22.024 3.901 -19.887 1.00 85.56 280 ILE A CA 1
ATOM 2228 C C . ILE A 1 280 ? 21.727 5.213 -20.604 1.00 85.56 280 ILE A C 1
ATOM 2230 O O . ILE A 1 280 ? 22.197 5.405 -21.726 1.00 85.56 280 ILE A O 1
ATOM 2234 N N . ALA A 1 281 ? 21.020 6.134 -19.944 1.00 82.50 281 ALA A N 1
ATOM 2235 C CA . ALA A 1 281 ? 20.669 7.430 -20.510 1.00 82.50 281 ALA A CA 1
ATOM 2236 C C . ALA A 1 281 ? 21.922 8.214 -20.914 1.00 82.50 281 ALA A C 1
ATOM 2238 O O . ALA A 1 281 ? 21.996 8.752 -22.022 1.00 82.50 281 ALA A O 1
ATOM 2239 N N . ARG A 1 282 ? 22.949 8.217 -20.052 1.00 86.06 282 ARG A N 1
ATOM 2240 C CA . ARG A 1 282 ? 24.215 8.882 -20.347 1.00 86.06 282 ARG A CA 1
ATOM 2241 C C . ARG A 1 282 ? 24.921 8.223 -21.520 1.00 86.06 282 ARG A C 1
ATOM 2243 O O . ARG A 1 282 ? 25.392 8.933 -22.397 1.00 86.06 282 ARG A O 1
ATOM 2250 N N . ARG A 1 283 ? 24.985 6.892 -21.586 1.00 91.12 283 ARG A N 1
ATOM 2251 C CA . ARG A 1 283 ? 25.598 6.180 -22.718 1.00 91.12 283 ARG A CA 1
ATOM 2252 C C . ARG A 1 283 ? 24.885 6.499 -24.033 1.00 91.12 283 ARG A C 1
ATOM 2254 O O . ARG A 1 283 ? 25.555 6.765 -25.024 1.00 91.12 283 ARG A O 1
ATOM 2261 N N . GLU A 1 284 ? 23.556 6.509 -24.044 1.00 88.38 284 GLU A N 1
ATOM 2262 C CA . GLU A 1 284 ? 22.759 6.873 -25.223 1.00 88.38 284 GLU A CA 1
ATOM 2263 C C . GLU A 1 284 ? 22.967 8.334 -25.640 1.00 88.38 284 GLU A C 1
ATOM 2265 O O . GLU A 1 284 ? 22.980 8.646 -26.829 1.00 88.38 284 GLU A O 1
ATOM 2270 N N . GLU A 1 285 ? 23.136 9.244 -24.682 1.00 86.62 285 GLU A N 1
ATOM 2271 C CA . GLU A 1 285 ? 23.529 10.632 -24.938 1.00 86.62 285 GLU A CA 1
ATOM 2272 C C . GLU A 1 285 ? 24.928 10.713 -25.564 1.00 86.62 285 GLU A C 1
ATOM 2274 O O . GLU A 1 285 ? 25.059 11.282 -26.645 1.00 86.62 285 GLU A O 1
ATOM 2279 N N . LEU A 1 286 ? 25.943 10.062 -24.973 1.00 86.75 286 LEU A N 1
ATOM 2280 C CA . LEU A 1 286 ? 27.304 10.026 -25.530 1.00 86.75 286 LEU A CA 1
ATOM 2281 C C . LEU A 1 286 ? 27.326 9.415 -26.943 1.00 86.75 286 LEU A C 1
ATOM 2283 O O . LEU A 1 286 ? 28.086 9.869 -27.790 1.00 86.75 286 LEU A O 1
ATOM 2287 N N . GLN A 1 287 ? 26.500 8.400 -27.216 1.00 87.62 287 GLN A N 1
ATOM 2288 C CA . GLN A 1 287 ? 26.380 7.796 -28.548 1.00 87.62 287 GLN A CA 1
ATOM 2289 C C . GLN A 1 287 ? 25.732 8.751 -29.555 1.00 87.62 287 GLN A C 1
ATOM 2291 O O . GLN A 1 287 ? 26.195 8.849 -30.692 1.00 87.62 287 GLN A O 1
ATOM 2296 N N . ARG A 1 288 ? 24.680 9.474 -29.147 1.00 88.00 288 ARG A N 1
ATOM 2297 C CA . ARG A 1 288 ? 24.019 10.481 -29.990 1.00 88.00 288 ARG A CA 1
ATOM 2298 C C . ARG A 1 288 ? 24.934 11.663 -30.294 1.00 88.00 288 ARG A C 1
ATOM 2300 O O . ARG A 1 288 ? 24.950 12.119 -31.434 1.00 88.00 288 ARG A O 1
ATOM 2307 N N . ASP A 1 289 ? 25.687 12.138 -29.309 1.00 86.44 289 ASP A N 1
ATOM 2308 C CA . ASP A 1 289 ? 26.603 13.267 -29.480 1.00 86.44 289 ASP A CA 1
ATOM 2309 C C . ASP A 1 289 ? 27.890 12.848 -30.193 1.00 86.44 289 ASP A C 1
ATOM 2311 O O . ASP A 1 289 ? 28.329 13.531 -31.113 1.00 86.44 289 ASP A O 1
ATOM 2315 N N . GLY A 1 290 ? 28.439 11.674 -29.882 1.00 83.81 290 GLY A N 1
ATOM 2316 C CA . GLY A 1 290 ? 29.573 11.099 -30.606 1.00 83.81 290 GLY A CA 1
ATOM 2317 C C . GLY A 1 290 ? 29.290 10.924 -32.101 1.00 83.81 290 GLY A C 1
ATOM 2318 O O . GLY A 1 290 ? 30.167 11.180 -32.918 1.00 83.81 290 GLY A O 1
ATOM 2319 N N . ALA A 1 291 ? 28.049 10.590 -32.476 1.00 80.50 291 ALA A N 1
ATOM 2320 C CA . ALA A 1 291 ? 27.625 10.546 -33.877 1.00 80.50 291 ALA A CA 1
ATOM 2321 C C . ALA A 1 291 ? 27.589 11.931 -34.557 1.00 80.50 291 ALA A C 1
ATOM 2323 O O . ALA A 1 291 ? 27.672 12.013 -35.779 1.00 80.50 291 ALA A O 1
ATOM 2324 N N . ARG A 1 292 ? 27.471 13.025 -33.793 1.00 79.94 292 ARG A N 1
ATOM 2325 C CA . ARG A 1 292 ? 27.557 14.406 -34.308 1.00 79.94 292 ARG A CA 1
ATOM 2326 C C . ARG A 1 292 ? 29.000 14.893 -34.431 1.00 79.94 292 ARG A C 1
ATOM 2328 O O . ARG A 1 292 ? 29.262 15.780 -35.235 1.00 79.94 292 ARG A O 1
ATOM 2335 N N . HIS A 1 293 ? 29.905 14.313 -33.646 1.00 70.12 293 HIS A N 1
ATO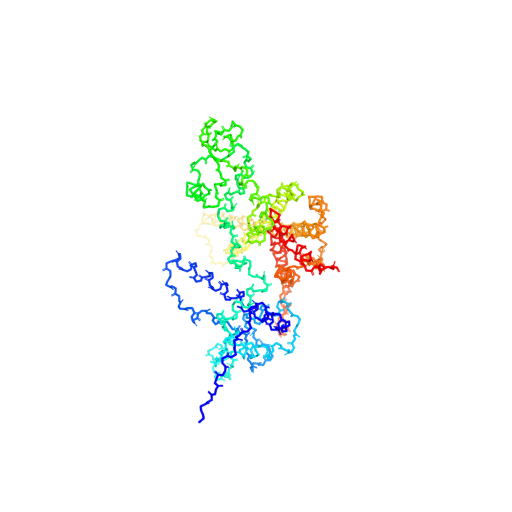M 2336 C CA . HIS A 1 293 ? 31.337 14.617 -33.619 1.00 70.12 293 HIS A CA 1
ATOM 2337 C C . HIS A 1 293 ? 32.171 13.613 -34.426 1.00 70.12 293 HIS A C 1
ATOM 2339 O O . HIS A 1 293 ? 33.361 13.444 -34.159 1.00 70.12 293 HIS A O 1
ATOM 2345 N N . GLU A 1 294 ? 31.569 12.928 -35.405 1.00 70.25 294 GLU A N 1
ATOM 2346 C CA . GLU A 1 294 ? 32.321 12.080 -36.328 1.00 70.25 294 GLU A CA 1
ATOM 2347 C C . GLU A 1 294 ? 33.389 12.957 -36.998 1.00 70.25 294 GLU A C 1
ATOM 2349 O O . GLU A 1 294 ? 33.051 13.935 -37.669 1.00 70.25 294 GLU A O 1
ATOM 2354 N N . ALA A 1 295 ? 34.665 12.672 -36.699 1.00 60.59 295 ALA A N 1
ATOM 2355 C CA . ALA A 1 295 ? 35.771 13.572 -37.006 1.00 60.59 295 ALA A CA 1
ATOM 2356 C C . ALA A 1 295 ? 35.677 14.018 -38.472 1.00 60.59 295 ALA A C 1
ATOM 2358 O O . ALA A 1 295 ? 35.561 13.145 -39.346 1.00 60.59 295 ALA A O 1
ATOM 2359 N N . PRO A 1 296 ? 35.693 15.336 -38.760 1.00 61.44 296 PRO A N 1
ATOM 2360 C CA . PRO A 1 296 ? 35.670 15.807 -40.133 1.00 61.44 296 PRO A CA 1
ATOM 2361 C C . PRO A 1 296 ? 36.784 15.081 -40.880 1.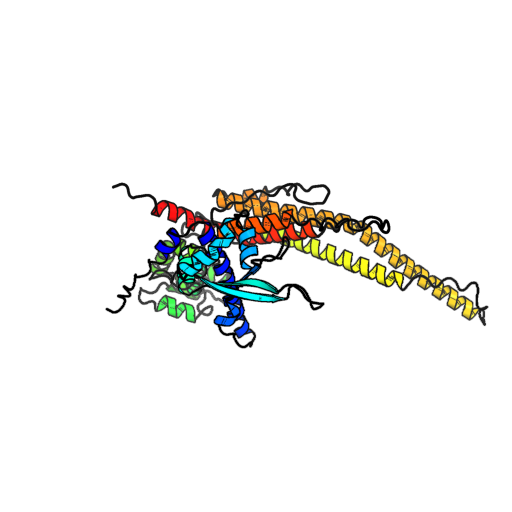00 61.44 296 PRO A C 1
ATOM 2363 O O . PRO A 1 296 ? 37.942 15.088 -40.452 1.00 61.44 296 PRO A O 1
ATOM 2366 N N . ARG A 1 297 ? 36.413 14.361 -41.948 1.00 63.06 297 ARG A N 1
ATOM 2367 C CA . ARG A 1 297 ? 37.389 13.646 -42.773 1.00 63.06 297 ARG A CA 1
ATOM 2368 C C . ARG A 1 297 ? 38.453 14.660 -43.154 1.00 63.06 297 ARG A C 1
ATOM 2370 O O . ARG A 1 297 ? 38.095 15.723 -43.659 1.00 63.06 297 ARG A O 1
ATOM 2377 N N . CYS A 1 298 ? 39.714 14.335 -42.859 1.00 53.12 298 CYS A N 1
ATOM 2378 C CA . CYS A 1 298 ? 40.853 15.184 -43.185 1.00 53.12 298 CYS A CA 1
ATOM 2379 C C . CYS A 1 298 ? 40.642 15.715 -44.612 1.00 53.12 298 CYS A C 1
ATOM 2381 O O . CYS A 1 298 ? 40.432 14.889 -45.508 1.00 53.12 298 CYS A O 1
ATOM 2383 N N . PRO A 1 299 ? 40.574 17.041 -44.826 1.00 58.59 299 PRO A N 1
ATOM 2384 C CA . PRO A 1 299 ? 40.293 17.614 -46.133 1.00 58.59 299 PRO A CA 1
ATOM 2385 C C . PRO A 1 299 ? 41.532 17.442 -47.011 1.00 58.59 299 PRO A C 1
ATOM 2387 O O . PRO A 1 299 ? 42.279 18.376 -47.266 1.00 58.59 299 PRO A O 1
ATOM 2390 N N . THR A 1 300 ? 41.794 16.216 -47.451 1.00 58.53 300 THR A N 1
ATOM 2391 C CA . THR A 1 300 ? 42.968 15.901 -48.262 1.00 58.53 300 THR A CA 1
ATOM 2392 C C . THR A 1 300 ? 42.769 16.237 -49.737 1.00 58.53 300 THR A C 1
ATOM 2394 O O . THR A 1 300 ? 43.750 16.202 -50.466 1.00 58.53 300 THR A O 1
ATOM 2397 N N . ASP A 1 301 ? 41.559 16.618 -50.178 1.00 55.28 301 ASP A N 1
ATOM 2398 C CA . ASP A 1 301 ? 41.240 16.616 -51.616 1.00 55.28 301 ASP A CA 1
ATOM 2399 C C . ASP A 1 301 ? 40.617 17.880 -52.231 1.00 55.28 301 ASP A C 1
ATOM 2401 O O . ASP A 1 301 ? 40.422 17.868 -53.444 1.00 55.28 301 ASP A O 1
ATOM 2405 N N . GLN A 1 302 ? 40.278 18.962 -51.506 1.00 55.06 302 GLN A N 1
ATOM 2406 C CA . GLN A 1 302 ? 39.442 20.010 -52.143 1.00 55.06 302 GLN A CA 1
ATOM 2407 C C . GLN A 1 302 ? 39.980 21.439 -52.241 1.00 55.06 302 GLN A C 1
ATOM 2409 O O . GLN A 1 302 ? 39.602 22.111 -53.199 1.00 55.06 302 GLN A O 1
ATOM 2414 N N . THR A 1 303 ? 40.923 21.899 -51.415 1.00 59.41 303 THR A N 1
ATOM 2415 C CA . THR A 1 303 ? 41.574 23.196 -51.685 1.00 59.41 303 THR A CA 1
ATOM 2416 C C . THR A 1 303 ? 42.889 23.322 -50.915 1.00 59.41 303 THR A C 1
ATOM 2418 O O . THR A 1 303 ? 42.874 23.138 -49.700 1.00 59.41 303 THR A O 1
ATOM 2421 N N . PRO A 1 304 ? 44.029 23.651 -51.553 1.00 63.50 304 PRO A N 1
ATOM 2422 C CA . PRO A 1 304 ? 45.252 23.947 -50.815 1.00 63.50 304 PRO A CA 1
ATOM 2423 C C . PRO A 1 304 ? 45.038 25.180 -49.914 1.00 63.50 304 PRO A C 1
ATOM 2425 O O . PRO A 1 304 ? 44.422 26.157 -50.352 1.00 63.50 304 PRO A O 1
ATOM 2428 N N . PRO A 1 305 ? 45.520 25.159 -48.659 1.00 65.06 305 PRO A N 1
ATOM 2429 C CA . PRO A 1 305 ? 45.339 26.265 -47.729 1.00 65.06 305 PRO A CA 1
ATOM 2430 C C . PRO A 1 305 ? 46.018 27.535 -48.257 1.00 65.06 305 PRO A C 1
ATOM 2432 O O . PRO A 1 305 ? 47.140 27.505 -48.759 1.00 65.06 305 PRO A O 1
ATOM 2435 N N . VAL A 1 306 ? 45.334 28.671 -48.105 1.00 70.62 306 VAL A N 1
ATOM 2436 C CA . VAL A 1 306 ? 45.755 29.985 -48.634 1.00 70.62 306 VAL A CA 1
ATOM 2437 C C . VAL A 1 306 ? 47.034 30.507 -47.946 1.00 70.62 306 VAL A C 1
ATOM 2439 O O . VAL A 1 306 ? 47.703 31.396 -48.467 1.00 70.62 306 VAL A O 1
ATOM 2442 N N . SER A 1 307 ? 47.406 29.951 -46.784 1.00 83.12 307 SER A N 1
ATOM 2443 C CA . SER A 1 307 ? 48.668 30.234 -46.089 1.00 83.12 307 SER A CA 1
ATOM 2444 C C . SER A 1 307 ? 49.085 29.103 -45.135 1.00 83.12 307 SER A C 1
ATOM 2446 O O . SER A 1 307 ? 48.257 28.307 -44.686 1.00 83.12 307 SER A O 1
ATOM 2448 N N . ALA A 1 308 ? 50.370 29.066 -44.761 1.00 75.06 308 ALA A N 1
ATOM 2449 C CA . ALA A 1 308 ? 50.904 28.120 -43.773 1.00 75.06 308 ALA A CA 1
ATOM 2450 C C . ALA A 1 308 ? 50.250 28.262 -42.382 1.00 75.06 308 ALA A C 1
ATOM 2452 O O . ALA A 1 308 ? 50.059 27.277 -41.674 1.00 75.06 308 ALA A O 1
ATOM 2453 N N . GLU A 1 309 ? 49.851 29.477 -42.000 1.00 76.50 309 GLU A N 1
ATOM 2454 C CA . GLU A 1 309 ? 49.158 29.741 -40.734 1.00 76.50 309 GLU A CA 1
ATOM 2455 C C . GLU A 1 309 ? 47.712 29.216 -40.741 1.00 76.50 309 GLU A C 1
ATOM 2457 O O . GLU A 1 309 ? 47.213 28.740 -39.719 1.00 76.50 309 GLU A O 1
ATOM 2462 N N . ALA A 1 310 ? 47.033 29.264 -41.893 1.00 77.25 310 ALA A N 1
ATOM 2463 C CA . ALA A 1 310 ? 45.725 28.632 -42.059 1.00 77.25 310 ALA A CA 1
ATOM 2464 C C . ALA A 1 310 ? 45.836 27.102 -41.955 1.00 77.25 310 ALA A C 1
ATOM 2466 O O . ALA A 1 310 ? 45.075 26.496 -41.204 1.00 77.25 310 ALA A O 1
ATOM 2467 N N . ALA A 1 311 ? 46.845 26.508 -42.604 1.00 74.19 311 ALA A N 1
ATOM 2468 C CA . ALA A 1 311 ? 47.131 25.075 -42.509 1.00 74.19 311 ALA A CA 1
ATOM 2469 C C . ALA A 1 311 ? 47.426 24.638 -41.062 1.00 74.19 311 ALA A C 1
ATOM 2471 O O . ALA A 1 311 ? 46.900 23.634 -40.589 1.00 74.19 311 ALA A O 1
ATOM 2472 N N . HIS A 1 312 ? 48.225 25.416 -40.323 1.00 74.19 312 HIS A N 1
ATOM 2473 C CA . HIS A 1 312 ? 48.540 25.112 -38.926 1.00 74.19 312 HIS A CA 1
ATOM 2474 C C . HIS A 1 312 ? 47.299 25.169 -38.018 1.00 74.19 312 HIS A C 1
ATOM 2476 O O . HIS A 1 312 ? 47.085 24.261 -37.215 1.00 74.19 312 HIS A O 1
ATOM 2482 N N . ARG A 1 313 ? 46.442 26.192 -38.171 1.00 79.31 313 ARG A N 1
ATOM 2483 C CA . ARG A 1 313 ? 45.175 26.291 -37.421 1.00 79.31 313 ARG A CA 1
ATOM 2484 C C . ARG A 1 313 ? 44.223 25.137 -37.728 1.00 79.31 313 ARG A C 1
ATOM 2486 O O . ARG A 1 313 ? 43.555 24.650 -36.820 1.00 79.31 313 ARG A O 1
ATOM 2493 N N . GLU A 1 314 ? 44.169 24.694 -38.978 1.00 80.00 314 GLU A N 1
ATOM 2494 C CA . GLU A 1 314 ? 43.345 23.559 -39.395 1.00 80.00 314 GLU A CA 1
ATOM 2495 C C . GLU A 1 314 ? 43.837 22.234 -38.793 1.00 80.00 314 GLU A C 1
ATOM 2497 O O . GLU A 1 314 ? 43.030 21.475 -38.260 1.00 80.00 314 GLU A O 1
ATOM 2502 N N . VAL A 1 315 ? 45.156 22.004 -38.754 1.00 75.56 315 VAL A N 1
ATOM 2503 C CA . VAL A 1 315 ? 45.757 20.837 -38.082 1.00 75.56 315 VAL A CA 1
ATOM 2504 C C . VAL A 1 315 ? 45.467 20.838 -36.580 1.00 75.56 315 VAL A C 1
ATOM 2506 O O . VAL A 1 315 ? 45.082 19.804 -36.038 1.00 75.56 315 VAL A O 1
ATOM 2509 N N . LEU A 1 316 ? 45.609 21.982 -35.900 1.00 76.00 316 LEU A N 1
ATOM 2510 C CA . LEU A 1 316 ? 45.290 22.084 -34.471 1.00 76.00 316 LEU A CA 1
ATOM 2511 C C . LEU A 1 316 ? 43.803 21.822 -34.193 1.00 76.00 316 LEU A C 1
ATOM 2513 O O . LEU A 1 316 ? 43.481 21.140 -33.223 1.00 76.00 316 LEU A O 1
ATOM 2517 N N . ARG A 1 317 ? 42.901 22.314 -35.054 1.00 81.12 317 ARG A N 1
ATOM 2518 C CA . ARG A 1 317 ? 41.459 22.048 -34.950 1.00 81.12 317 ARG A CA 1
ATOM 2519 C C . ARG A 1 317 ? 41.147 20.564 -35.142 1.00 81.12 317 ARG A C 1
ATOM 2521 O O . ARG A 1 317 ? 40.470 19.985 -34.304 1.00 81.12 317 ARG A O 1
ATOM 2528 N N . ALA A 1 318 ? 41.705 19.942 -36.180 1.00 77.62 318 ALA A N 1
ATOM 2529 C CA . ALA A 1 318 ? 41.533 18.514 -36.440 1.00 77.62 318 ALA A CA 1
ATOM 2530 C C . ALA A 1 318 ? 42.092 17.642 -35.301 1.00 77.62 318 ALA A C 1
ATOM 2532 O O . ALA A 1 318 ? 41.486 16.635 -34.940 1.00 77.62 318 ALA A O 1
ATOM 2533 N N . ALA A 1 319 ? 43.223 18.035 -34.703 1.00 73.31 319 ALA A N 1
ATOM 2534 C CA . ALA A 1 319 ? 43.793 17.350 -33.545 1.00 73.31 319 ALA A CA 1
ATOM 2535 C C . ALA A 1 319 ? 42.907 17.483 -32.292 1.00 73.31 319 ALA A C 1
ATOM 2537 O O . ALA A 1 319 ? 42.724 16.498 -31.577 1.00 73.31 319 ALA A O 1
ATOM 2538 N N . ALA A 1 320 ? 42.333 18.666 -32.042 1.00 75.81 320 ALA A N 1
ATOM 2539 C CA . ALA A 1 320 ? 41.384 18.880 -30.949 1.00 75.81 320 ALA A CA 1
ATOM 2540 C C . ALA A 1 320 ? 40.102 18.048 -31.139 1.00 75.81 320 ALA A C 1
ATOM 2542 O O . ALA A 1 320 ? 39.726 17.303 -30.237 1.00 75.81 320 ALA A O 1
ATOM 2543 N N . ASP A 1 321 ? 39.506 18.081 -32.336 1.00 78.56 321 ASP A N 1
ATOM 2544 C CA . ASP A 1 321 ? 38.316 17.289 -32.673 1.00 78.56 321 ASP A CA 1
ATOM 2545 C C . ASP A 1 321 ? 38.583 15.774 -32.526 1.00 78.56 321 ASP A C 1
ATOM 2547 O O . ASP A 1 321 ? 37.729 15.024 -32.049 1.00 78.56 321 ASP A O 1
ATOM 2551 N N . ALA A 1 322 ? 39.787 15.307 -32.890 1.00 76.75 322 ALA A N 1
ATOM 2552 C CA . ALA A 1 322 ? 40.188 13.908 -32.739 1.00 76.75 322 ALA A CA 1
ATOM 2553 C C . ALA A 1 322 ? 40.360 13.483 -31.269 1.00 76.75 322 ALA A C 1
ATOM 2555 O O . ALA A 1 322 ? 39.956 12.374 -30.911 1.00 76.75 322 ALA A O 1
ATOM 2556 N N . LEU A 1 323 ? 40.939 14.345 -30.423 1.00 79.06 323 LEU A N 1
ATOM 2557 C CA . LEU A 1 323 ? 41.070 14.104 -28.980 1.00 79.06 323 LEU A CA 1
ATOM 2558 C C . LEU A 1 323 ? 39.703 14.056 -28.294 1.00 79.06 323 LEU A C 1
ATOM 2560 O O . LEU A 1 323 ? 39.453 13.147 -27.499 1.00 79.06 323 LEU A O 1
ATOM 2564 N N . ASP A 1 324 ? 38.804 14.978 -28.640 1.00 79.88 324 ASP A N 1
ATOM 2565 C CA . ASP A 1 324 ? 37.437 14.977 -28.126 1.00 79.88 324 ASP A CA 1
ATOM 2566 C C . ASP A 1 324 ? 36.710 13.694 -28.542 1.00 79.88 324 ASP A C 1
ATOM 2568 O O . ASP A 1 324 ? 36.165 12.989 -27.688 1.00 79.88 324 ASP A O 1
ATOM 2572 N N . ALA A 1 325 ? 36.754 13.322 -29.827 1.00 81.88 325 ALA A N 1
ATOM 2573 C CA . ALA A 1 325 ? 36.149 12.084 -30.320 1.00 81.88 325 ALA A CA 1
ATOM 2574 C C . ALA A 1 325 ? 36.684 10.838 -29.590 1.00 81.88 325 ALA A C 1
ATOM 2576 O O . ALA A 1 325 ? 35.914 9.929 -29.265 1.00 81.88 325 ALA A O 1
ATOM 2577 N N . ASP A 1 326 ? 37.985 10.792 -29.291 1.00 83.38 326 ASP A N 1
ATOM 2578 C CA . ASP A 1 326 ? 38.568 9.697 -28.521 1.00 83.38 326 ASP A CA 1
ATOM 2579 C C . ASP A 1 326 ? 38.070 9.667 -27.072 1.00 83.38 326 ASP A C 1
ATOM 2581 O O . ASP A 1 326 ? 37.651 8.615 -26.584 1.00 83.38 326 ASP A O 1
ATOM 2585 N N . HIS A 1 327 ? 37.995 10.827 -26.417 1.00 84.25 327 HIS A N 1
ATOM 2586 C CA . HIS A 1 327 ? 37.429 10.958 -25.076 1.00 84.25 327 HIS A CA 1
ATOM 2587 C C . HIS A 1 327 ? 35.968 10.469 -25.011 1.00 84.25 327 HIS A C 1
ATOM 2589 O O . HIS A 1 327 ? 35.596 9.731 -24.091 1.00 84.25 327 HIS A O 1
ATOM 2595 N N . TRP A 1 328 ? 35.138 10.807 -26.007 1.00 85.12 328 TRP A N 1
ATOM 2596 C CA . TRP A 1 328 ? 33.756 10.313 -26.113 1.00 85.12 328 TRP A CA 1
ATOM 2597 C C . TRP A 1 328 ? 33.693 8.789 -26.277 1.00 85.12 328 TRP A C 1
ATOM 2599 O O . TRP A 1 328 ? 32.881 8.130 -25.613 1.00 85.12 328 TRP A O 1
ATOM 2609 N N . ARG A 1 329 ? 34.566 8.208 -27.113 1.00 86.81 329 ARG A N 1
ATOM 2610 C CA . ARG A 1 329 ? 34.657 6.748 -27.295 1.00 86.81 329 ARG A CA 1
ATOM 2611 C C . ARG A 1 329 ? 35.063 6.042 -26.007 1.00 86.81 329 ARG A C 1
ATOM 2613 O O . ARG A 1 329 ? 34.392 5.088 -25.618 1.00 86.81 329 ARG A O 1
ATOM 2620 N N . GLN A 1 330 ? 36.094 6.534 -25.319 1.00 88.81 330 GLN A N 1
ATOM 2621 C CA . GLN A 1 330 ? 36.566 5.964 -24.054 1.00 88.81 330 GLN A CA 1
ATOM 2622 C C . GLN A 1 330 ? 35.470 5.987 -22.979 1.00 88.81 330 GLN A C 1
ATOM 2624 O O . GLN A 1 330 ? 35.212 4.970 -22.337 1.00 88.81 330 GLN A O 1
ATOM 2629 N N . ARG A 1 331 ? 34.752 7.110 -22.823 1.00 88.69 331 ARG A N 1
ATOM 2630 C CA . ARG A 1 331 ? 33.633 7.206 -21.865 1.00 88.69 331 ARG A CA 1
ATOM 2631 C C . ARG A 1 331 ? 32.478 6.275 -22.217 1.00 88.69 331 ARG A C 1
ATOM 2633 O O . ARG A 1 331 ? 31.914 5.647 -21.326 1.00 88.69 331 ARG A O 1
ATOM 2640 N N . THR A 1 332 ? 32.134 6.169 -23.499 1.00 90.69 332 THR A N 1
ATOM 2641 C CA . THR A 1 332 ? 31.080 5.253 -23.961 1.00 90.69 332 THR A CA 1
ATOM 2642 C C . THR A 1 332 ? 31.458 3.796 -23.695 1.00 90.69 332 THR A C 1
ATOM 2644 O O . THR A 1 332 ? 30.619 3.033 -23.220 1.00 90.69 332 THR A O 1
ATOM 2647 N N . ALA A 1 333 ? 32.718 3.422 -23.947 1.00 91.25 333 ALA A N 1
ATOM 2648 C CA . ALA A 1 333 ? 33.238 2.085 -23.673 1.00 91.25 333 ALA A CA 1
ATOM 2649 C C . ALA A 1 333 ? 33.211 1.756 -22.172 1.00 91.25 333 ALA A C 1
ATOM 2651 O O . ALA A 1 333 ? 32.708 0.702 -21.794 1.00 91.25 333 ALA A O 1
ATOM 2652 N N . LEU A 1 334 ? 33.645 2.690 -21.317 1.00 91.06 334 LEU A N 1
ATOM 2653 C CA . LEU A 1 334 ? 33.620 2.525 -19.861 1.00 91.06 334 LEU A CA 1
ATOM 2654 C C . LEU A 1 334 ? 32.191 2.332 -19.322 1.00 91.06 334 LEU A C 1
ATOM 2656 O O . LEU A 1 334 ? 31.942 1.458 -18.495 1.00 91.06 334 LEU A O 1
ATOM 2660 N N . LEU A 1 335 ? 31.220 3.117 -19.806 1.00 90.19 335 LEU A N 1
ATOM 2661 C CA . LEU A 1 335 ? 29.815 2.935 -19.420 1.00 90.19 335 LEU A CA 1
ATOM 2662 C C . LEU A 1 335 ? 29.266 1.582 -19.894 1.00 90.19 335 LEU A C 1
ATOM 2664 O O . LEU A 1 335 ? 28.549 0.924 -19.143 1.00 90.19 335 LEU A O 1
ATOM 2668 N N . ALA A 1 336 ? 29.624 1.148 -21.107 1.00 91.50 336 ALA A N 1
ATOM 2669 C CA . ALA A 1 336 ? 29.227 -0.156 -21.634 1.00 91.50 336 ALA A CA 1
ATOM 2670 C C . ALA A 1 336 ? 29.828 -1.330 -20.837 1.00 91.50 336 ALA A C 1
ATOM 2672 O O . ALA A 1 336 ? 29.176 -2.365 -20.708 1.00 91.50 336 ALA A O 1
ATOM 2673 N N . GLU A 1 337 ? 31.027 -1.166 -20.272 1.00 93.00 337 GLU A N 1
ATOM 2674 C CA . GLU A 1 337 ? 31.665 -2.145 -19.385 1.00 93.00 337 GLU A CA 1
ATOM 2675 C C . GLU A 1 337 ? 30.958 -2.245 -18.021 1.00 93.00 337 GLU A C 1
ATOM 2677 O O . GLU A 1 337 ? 30.728 -3.343 -17.512 1.00 93.00 337 GLU A O 1
ATOM 2682 N N . HIS A 1 338 ? 30.554 -1.113 -17.435 1.00 90.19 338 HIS A N 1
ATOM 2683 C CA . HIS A 1 338 ? 29.890 -1.090 -16.125 1.00 90.19 338 HIS A CA 1
ATOM 2684 C C . HIS A 1 338 ? 28.404 -1.469 -16.159 1.00 90.19 338 HIS A C 1
ATOM 2686 O O . HIS A 1 338 ? 27.876 -1.982 -15.167 1.00 90.19 338 HIS A O 1
ATOM 2692 N N . GLU A 1 339 ? 27.716 -1.239 -17.277 1.00 91.81 339 GLU A N 1
ATOM 2693 C CA . GLU A 1 339 ? 26.295 -1.550 -17.445 1.00 91.81 339 GLU A CA 1
ATOM 2694 C C . GLU A 1 339 ? 25.920 -3.002 -17.057 1.00 91.81 339 GLU A C 1
ATOM 2696 O O . GLU A 1 339 ? 25.019 -3.167 -16.228 1.00 91.81 339 GLU A O 1
ATOM 2701 N N . PRO A 1 340 ? 26.574 -4.075 -17.558 1.00 90.06 340 PRO A N 1
ATOM 2702 C CA . PRO A 1 340 ? 26.228 -5.450 -17.181 1.00 90.06 340 PRO A CA 1
ATOM 2703 C C . PRO A 1 340 ? 26.435 -5.740 -15.688 1.00 90.06 340 PRO A C 1
ATOM 2705 O O . PRO A 1 340 ? 25.641 -6.475 -15.097 1.00 90.06 340 PRO A O 1
ATOM 2708 N N . VAL A 1 341 ? 27.449 -5.134 -15.060 1.00 91.44 341 VAL A N 1
ATOM 2709 C CA . VAL A 1 341 ? 27.699 -5.264 -13.616 1.00 91.44 341 VAL A CA 1
ATOM 2710 C C . VAL A 1 341 ? 26.552 -4.636 -12.824 1.00 91.44 341 VAL A C 1
ATOM 2712 O O . VAL A 1 341 ? 25.994 -5.274 -11.930 1.00 91.44 341 VAL A O 1
ATOM 2715 N N . LEU A 1 342 ? 26.136 -3.419 -13.187 1.00 90.25 342 LEU A N 1
ATOM 2716 C CA . LEU A 1 342 ? 24.994 -2.751 -12.558 1.00 90.25 342 LEU A CA 1
ATOM 2717 C C . LEU A 1 342 ? 23.691 -3.527 -12.768 1.00 90.25 342 LEU A C 1
ATOM 2719 O O . LEU A 1 342 ? 22.930 -3.698 -11.818 1.00 90.25 342 LEU A O 1
ATOM 2723 N N . ARG A 1 343 ? 23.454 -4.071 -13.967 1.00 91.88 343 ARG A N 1
ATOM 2724 C CA . ARG A 1 343 ? 22.296 -4.941 -14.242 1.00 91.88 343 ARG A CA 1
ATOM 2725 C C . ARG A 1 343 ? 22.268 -6.159 -13.319 1.00 91.88 343 ARG A C 1
ATOM 2727 O O . ARG A 1 343 ? 21.210 -6.481 -12.779 1.00 91.88 343 ARG A O 1
ATOM 2734 N N . ALA A 1 344 ? 23.407 -6.822 -13.114 1.00 90.62 344 ALA A N 1
ATOM 2735 C CA . ALA A 1 344 ? 23.508 -7.951 -12.192 1.00 90.62 344 ALA A CA 1
ATOM 2736 C C . ALA A 1 344 ? 23.212 -7.528 -10.741 1.00 90.62 344 ALA A C 1
ATOM 2738 O O . ALA A 1 344 ? 22.426 -8.183 -10.060 1.00 90.62 344 ALA A O 1
ATOM 2739 N N . LEU A 1 345 ? 23.759 -6.394 -10.288 1.00 92.31 345 LEU A N 1
ATOM 2740 C CA . LEU A 1 345 ? 23.506 -5.857 -8.945 1.00 92.31 345 LEU A CA 1
ATOM 2741 C C . LEU A 1 345 ? 22.033 -5.475 -8.723 1.00 92.31 345 LEU A C 1
ATOM 2743 O O . LEU A 1 345 ? 21.473 -5.779 -7.668 1.00 92.31 345 LEU A O 1
ATOM 2747 N N . VAL A 1 346 ? 21.380 -4.853 -9.710 1.00 91.94 346 VAL A N 1
ATOM 2748 C CA . VAL A 1 346 ? 19.943 -4.530 -9.662 1.00 91.94 346 VAL A CA 1
ATOM 2749 C C . VAL A 1 346 ? 19.109 -5.804 -9.518 1.00 91.94 346 VAL A C 1
ATOM 2751 O O . VAL A 1 346 ? 18.236 -5.872 -8.657 1.00 91.94 346 VAL A O 1
ATOM 2754 N N . ARG A 1 347 ? 19.408 -6.849 -10.295 1.00 93.12 347 ARG A N 1
ATOM 2755 C CA . ARG A 1 347 ? 18.699 -8.136 -10.202 1.00 93.12 347 ARG A CA 1
ATOM 2756 C C . ARG A 1 347 ? 18.876 -8.796 -8.839 1.00 93.12 347 ARG A C 1
ATOM 2758 O O . ARG A 1 347 ? 17.889 -9.153 -8.204 1.00 93.12 347 ARG A O 1
ATOM 2765 N N . THR A 1 348 ? 20.116 -8.919 -8.368 1.00 94.44 348 THR A N 1
ATOM 2766 C CA . THR A 1 348 ? 20.423 -9.557 -7.079 1.00 94.44 348 THR A CA 1
ATOM 2767 C C . THR A 1 348 ? 19.807 -8.788 -5.910 1.00 94.44 348 THR A C 1
ATOM 2769 O O . THR A 1 348 ? 19.267 -9.397 -4.988 1.00 94.44 348 THR A O 1
ATOM 2772 N N . SER A 1 349 ? 19.835 -7.452 -5.944 1.00 94.62 349 SER A N 1
ATOM 2773 C CA . SER A 1 349 ? 19.207 -6.627 -4.903 1.00 94.62 349 SER A CA 1
ATOM 2774 C C . SER A 1 349 ? 17.678 -6.726 -4.920 1.00 94.62 349 SER A C 1
ATOM 2776 O O . SER A 1 349 ? 17.083 -6.895 -3.856 1.00 94.62 349 SER A O 1
ATOM 2778 N N . ALA A 1 350 ? 17.041 -6.724 -6.098 1.00 95.50 350 ALA A N 1
ATOM 2779 C CA . ALA A 1 350 ? 15.602 -6.957 -6.237 1.00 95.50 350 ALA A CA 1
ATOM 2780 C C . ALA A 1 350 ? 15.191 -8.351 -5.729 1.00 95.50 350 ALA A C 1
ATOM 2782 O O . ALA A 1 350 ? 14.228 -8.476 -4.974 1.00 95.50 350 ALA A O 1
ATOM 2783 N N . ALA A 1 351 ? 15.957 -9.388 -6.079 1.00 96.19 351 ALA A N 1
ATOM 2784 C CA . ALA A 1 351 ? 15.745 -10.763 -5.628 1.00 96.19 351 ALA A CA 1
ATOM 2785 C C . ALA A 1 351 ? 15.878 -10.910 -4.109 1.00 96.19 351 ALA A C 1
ATOM 2787 O O . ALA A 1 351 ? 15.059 -11.578 -3.479 1.00 96.19 351 ALA A O 1
ATOM 2788 N N . ARG A 1 352 ? 16.877 -10.253 -3.510 1.00 97.31 352 ARG A N 1
ATOM 2789 C CA . ARG A 1 352 ? 17.070 -10.226 -2.056 1.00 97.31 352 ARG A CA 1
ATOM 2790 C C . ARG A 1 352 ? 15.938 -9.495 -1.338 1.00 97.31 352 ARG A C 1
ATOM 2792 O O . ARG A 1 352 ? 15.444 -9.988 -0.330 1.00 97.31 352 ARG A O 1
ATOM 2799 N N . HIS A 1 353 ? 15.505 -8.347 -1.859 1.00 97.81 353 HIS A N 1
ATOM 2800 C CA . HIS A 1 353 ? 14.375 -7.609 -1.297 1.00 97.81 353 HIS A CA 1
ATOM 2801 C C . HIS A 1 353 ? 13.078 -8.433 -1.365 1.00 97.81 353 HIS A C 1
ATOM 2803 O O . HIS A 1 353 ? 12.376 -8.550 -0.362 1.00 97.81 353 HIS A O 1
ATOM 2809 N N . ALA A 1 354 ? 12.801 -9.068 -2.510 1.00 97.44 354 ALA A N 1
ATOM 2810 C CA . ALA A 1 354 ? 11.651 -9.953 -2.674 1.00 97.44 354 ALA A CA 1
ATOM 2811 C C . ALA A 1 354 ? 11.696 -11.144 -1.704 1.00 97.44 354 ALA A C 1
ATOM 2813 O O . ALA A 1 354 ? 10.697 -11.413 -1.044 1.00 97.44 354 ALA A O 1
ATOM 2814 N N . ALA A 1 355 ? 12.844 -11.821 -1.573 1.00 97.81 355 ALA A N 1
ATOM 2815 C CA . ALA A 1 355 ? 13.017 -12.936 -0.639 1.00 97.81 355 ALA A CA 1
ATOM 2816 C C . ALA A 1 355 ? 12.714 -12.534 0.809 1.00 97.81 355 ALA A C 1
ATOM 2818 O O . ALA A 1 355 ? 11.948 -13.208 1.494 1.00 97.81 355 ALA A O 1
ATOM 2819 N N . ALA A 1 356 ? 13.272 -11.405 1.254 1.00 98.12 356 ALA A N 1
ATOM 2820 C CA . ALA A 1 356 ? 13.055 -10.880 2.595 1.00 98.12 356 ALA A CA 1
ATOM 2821 C C . ALA A 1 356 ? 11.576 -10.545 2.850 1.00 98.12 356 ALA A C 1
ATOM 2823 O O . ALA A 1 356 ? 11.023 -10.917 3.884 1.00 98.12 356 ALA A O 1
ATOM 2824 N N . ALA A 1 357 ? 10.903 -9.895 1.895 1.00 98.00 357 ALA A N 1
ATOM 2825 C CA . ALA A 1 357 ? 9.487 -9.559 2.025 1.00 98.00 357 ALA A CA 1
ATOM 2826 C C . ALA A 1 357 ? 8.581 -10.809 2.018 1.00 98.00 357 ALA A C 1
ATOM 2828 O O . ALA A 1 357 ? 7.641 -10.901 2.807 1.00 98.00 357 ALA A O 1
ATOM 2829 N N . ILE A 1 358 ? 8.898 -11.807 1.185 1.00 97.94 358 ILE A N 1
ATOM 2830 C CA . ILE A 1 358 ? 8.245 -13.126 1.189 1.00 97.94 358 ILE A CA 1
ATOM 2831 C C . ILE A 1 358 ? 8.413 -13.801 2.555 1.00 97.94 358 ILE A C 1
ATOM 2833 O O . ILE A 1 358 ? 7.430 -14.272 3.126 1.00 97.94 358 ILE A O 1
ATOM 2837 N N . ALA A 1 359 ? 9.633 -13.823 3.100 1.00 97.75 359 ALA A N 1
ATOM 2838 C CA . ALA A 1 359 ? 9.922 -14.425 4.399 1.00 97.75 359 ALA A CA 1
ATOM 2839 C C . ALA A 1 359 ? 9.134 -13.746 5.530 1.00 97.75 359 ALA A C 1
ATOM 2841 O O . ALA A 1 359 ? 8.570 -14.436 6.380 1.00 97.75 359 ALA A O 1
ATOM 2842 N N . ALA A 1 360 ? 9.012 -12.413 5.497 1.00 97.31 360 ALA A N 1
ATOM 2843 C CA . ALA A 1 360 ? 8.184 -11.659 6.437 1.00 97.31 360 ALA A CA 1
ATOM 2844 C C . ALA A 1 360 ? 6.702 -12.070 6.370 1.00 97.31 360 ALA A C 1
ATOM 2846 O O . ALA A 1 360 ? 6.074 -12.286 7.408 1.00 97.31 360 ALA A O 1
ATOM 2847 N N . ILE A 1 361 ? 6.142 -12.213 5.163 1.00 96.94 361 ILE A N 1
ATOM 2848 C CA . ILE A 1 361 ? 4.750 -12.651 4.966 1.00 96.94 361 ILE A CA 1
ATOM 2849 C C . ILE A 1 361 ? 4.551 -14.080 5.469 1.00 96.94 361 ILE A C 1
ATOM 2851 O O . ILE A 1 361 ? 3.606 -14.334 6.215 1.00 96.94 361 ILE A O 1
ATOM 2855 N N . CYS A 1 362 ? 5.442 -15.005 5.109 1.00 96.44 362 CYS A N 1
ATOM 2856 C CA . CYS A 1 362 ? 5.377 -16.389 5.575 1.00 96.44 362 CYS A CA 1
ATOM 2857 C C . CYS A 1 362 ? 5.444 -16.472 7.106 1.00 96.44 362 CYS A C 1
ATOM 2859 O O . CYS A 1 362 ? 4.661 -17.205 7.706 1.00 96.44 362 CYS A O 1
ATOM 2861 N N . ALA A 1 363 ? 6.318 -15.685 7.743 1.00 95.31 363 ALA A N 1
ATOM 2862 C CA . ALA A 1 363 ? 6.389 -15.601 9.199 1.00 95.31 363 ALA A CA 1
ATOM 2863 C C . ALA A 1 363 ? 5.085 -15.058 9.807 1.00 95.31 363 ALA A C 1
ATOM 2865 O O . ALA A 1 363 ? 4.599 -15.625 10.781 1.00 95.31 363 ALA A O 1
ATOM 2866 N N . CYS A 1 364 ? 4.468 -14.034 9.200 1.00 93.94 364 CYS A N 1
ATOM 2867 C CA . CYS A 1 364 ? 3.160 -13.527 9.635 1.00 93.94 364 CYS A CA 1
ATOM 2868 C C . CYS A 1 364 ? 2.071 -14.603 9.572 1.00 93.94 364 CYS A C 1
ATOM 2870 O O . CYS A 1 364 ? 1.331 -14.767 10.537 1.00 93.94 364 CYS A O 1
ATOM 2872 N N . ILE A 1 365 ? 1.976 -15.323 8.449 1.00 94.38 365 ILE A N 1
ATOM 2873 C CA . ILE A 1 365 ? 0.967 -16.373 8.230 1.00 94.38 365 ILE A CA 1
ATOM 2874 C C . ILE A 1 365 ? 1.161 -17.526 9.220 1.00 94.38 365 ILE A C 1
ATOM 2876 O O . ILE A 1 365 ? 0.188 -18.048 9.752 1.00 94.38 365 ILE A O 1
ATOM 2880 N N . ALA A 1 366 ? 2.412 -17.905 9.490 1.00 93.31 366 ALA A N 1
ATOM 2881 C CA . ALA A 1 366 ? 2.742 -18.977 10.425 1.00 93.31 366 ALA A CA 1
ATOM 2882 C C . ALA A 1 366 ? 2.695 -18.552 11.906 1.00 93.31 366 ALA A C 1
ATOM 2884 O O . ALA A 1 366 ? 2.853 -19.396 12.784 1.00 93.31 366 ALA A O 1
ATOM 2885 N N . GLY A 1 367 ? 2.524 -17.258 12.205 1.00 90.75 367 GLY A N 1
ATOM 2886 C CA . GLY A 1 367 ? 2.623 -16.735 13.571 1.00 90.75 367 GLY A CA 1
ATOM 2887 C C . GLY A 1 367 ? 4.036 -16.827 14.168 1.00 90.75 367 GLY A C 1
ATOM 2888 O O . GLY A 1 367 ? 4.188 -16.896 15.385 1.00 90.75 367 GLY A O 1
ATOM 2889 N N . HIS A 1 368 ? 5.070 -16.856 13.326 1.00 93.12 368 HIS A N 1
ATOM 2890 C CA . HIS A 1 368 ? 6.475 -16.911 13.734 1.00 93.12 368 HIS A CA 1
ATOM 2891 C C . HIS A 1 368 ? 7.089 -15.510 13.886 1.00 93.12 368 HIS A C 1
ATOM 2893 O O . HIS A 1 368 ? 6.547 -14.509 13.418 1.00 93.12 368 HIS A O 1
ATOM 2899 N N . GLU A 1 369 ? 8.259 -15.447 14.524 1.00 93.50 369 GLU A N 1
ATOM 2900 C CA . GLU A 1 369 ? 9.042 -14.222 14.707 1.00 93.50 369 GLU A CA 1
ATOM 2901 C C . GLU A 1 369 ? 9.597 -13.725 13.349 1.00 93.50 369 GLU A C 1
ATOM 2903 O O . GLU A 1 369 ? 10.379 -14.434 12.709 1.00 93.50 369 GLU A O 1
ATOM 2908 N N . PRO A 1 370 ? 9.184 -12.538 12.856 1.00 95.38 370 PRO A N 1
ATOM 2909 C CA . PRO A 1 370 ? 9.498 -12.113 11.492 1.00 95.38 370 PRO A CA 1
ATOM 2910 C C . PRO A 1 370 ? 10.930 -11.586 11.316 1.00 95.38 370 PRO A C 1
ATOM 2912 O O . PRO A 1 370 ? 11.436 -11.620 10.195 1.00 95.38 370 PRO A O 1
ATOM 2915 N N . THR A 1 371 ? 11.609 -11.118 12.371 1.00 95.88 371 THR A N 1
ATOM 2916 C CA . THR A 1 371 ? 12.961 -10.537 12.248 1.00 95.88 371 THR A CA 1
ATOM 2917 C C . THR A 1 371 ? 13.969 -11.591 11.822 1.00 95.88 371 THR A C 1
ATOM 2919 O O . THR A 1 371 ? 14.703 -11.380 10.856 1.00 95.88 371 THR A O 1
ATOM 2922 N N . SER A 1 372 ? 13.971 -12.750 12.485 1.00 95.38 372 SER A N 1
ATOM 2923 C CA . SER A 1 372 ? 14.874 -13.856 12.156 1.00 95.38 372 SER A CA 1
ATOM 2924 C C . SER A 1 372 ? 14.632 -14.366 10.737 1.00 95.38 372 SER A C 1
ATOM 2926 O O . SER A 1 372 ? 15.590 -14.599 10.004 1.00 95.38 372 SER A O 1
ATOM 2928 N N . ALA A 1 373 ? 13.367 -14.468 10.314 1.00 96.75 373 ALA A N 1
ATOM 2929 C CA . ALA A 1 373 ? 13.007 -14.896 8.963 1.00 96.75 373 ALA A CA 1
ATOM 2930 C C . ALA A 1 373 ? 13.513 -13.920 7.887 1.00 96.75 373 ALA A C 1
ATOM 2932 O O . ALA A 1 373 ? 14.046 -14.347 6.866 1.00 96.75 373 ALA A O 1
ATOM 2933 N N . VAL A 1 374 ? 13.382 -12.612 8.126 1.00 97.31 374 VAL A N 1
ATOM 2934 C CA . VAL A 1 374 ? 13.842 -11.561 7.206 1.00 97.31 374 VAL A CA 1
ATOM 2935 C C . VAL A 1 374 ? 15.367 -11.509 7.119 1.00 97.31 374 VAL A C 1
ATOM 2937 O O . VAL A 1 374 ? 15.906 -11.386 6.022 1.00 97.31 374 VAL A O 1
ATOM 2940 N N . ILE A 1 375 ? 16.069 -11.630 8.250 1.00 96.44 375 ILE A N 1
ATOM 2941 C CA . ILE A 1 375 ? 17.540 -11.613 8.294 1.00 96.44 375 ILE A CA 1
ATOM 2942 C C . ILE A 1 375 ? 18.130 -12.863 7.629 1.00 96.44 375 ILE A C 1
ATOM 2944 O O . ILE A 1 375 ? 19.130 -12.758 6.920 1.00 96.44 375 ILE A O 1
ATOM 2948 N N . ALA A 1 376 ? 17.517 -14.029 7.848 1.00 97.12 376 ALA A N 1
ATOM 2949 C CA . ALA A 1 376 ? 17.967 -15.301 7.288 1.00 97.12 376 ALA A CA 1
ATOM 2950 C C . ALA A 1 376 ? 17.560 -15.508 5.819 1.00 97.12 376 ALA A C 1
ATOM 2952 O O . ALA A 1 376 ? 17.940 -16.512 5.221 1.00 97.12 376 ALA A O 1
ATOM 2953 N N . ALA A 1 377 ? 16.780 -14.594 5.231 1.00 97.62 377 ALA A N 1
ATOM 2954 C CA . ALA A 1 377 ? 16.303 -14.735 3.865 1.00 97.62 377 ALA A CA 1
ATOM 2955 C C . ALA A 1 377 ? 17.465 -14.677 2.859 1.00 97.62 377 ALA A C 1
ATOM 2957 O O . ALA A 1 377 ? 18.110 -13.640 2.667 1.00 97.62 377 ALA A O 1
ATOM 2958 N N . GLU A 1 378 ? 17.699 -15.794 2.176 1.00 97.44 378 GLU A N 1
ATOM 2959 C CA . GLU A 1 378 ? 18.634 -15.860 1.057 1.00 97.44 378 GLU A CA 1
ATOM 2960 C C . GLU A 1 378 ? 18.017 -15.242 -0.208 1.00 97.44 378 GLU A C 1
ATOM 2962 O O . GLU A 1 378 ? 16.803 -15.336 -0.408 1.00 97.44 378 GLU A O 1
ATOM 2967 N N . PRO A 1 379 ? 18.813 -14.599 -1.085 1.00 96.81 379 PRO A N 1
ATOM 2968 C CA . PRO A 1 379 ? 18.309 -14.085 -2.353 1.00 96.81 379 PRO A CA 1
ATOM 2969 C C . PRO A 1 379 ? 17.629 -15.179 -3.184 1.00 96.81 379 PRO A C 1
ATOM 2971 O O . PRO A 1 379 ? 18.131 -16.298 -3.271 1.00 96.81 379 PRO A O 1
ATOM 2974 N N . LEU A 1 380 ? 16.513 -14.839 -3.840 1.00 96.31 380 LEU A N 1
ATOM 2975 C CA . LEU A 1 380 ? 15.832 -15.777 -4.735 1.00 96.31 380 LEU A CA 1
ATOM 2976 C C . LEU A 1 380 ? 16.789 -16.262 -5.840 1.00 96.31 380 LEU A C 1
ATOM 2978 O O . LEU A 1 380 ? 17.507 -15.436 -6.415 1.00 96.31 380 LEU A O 1
ATOM 2982 N N . PRO A 1 381 ? 16.777 -17.562 -6.186 1.00 95.75 381 PRO A N 1
ATOM 2983 C CA . PRO A 1 381 ? 17.589 -18.077 -7.277 1.00 95.75 381 PRO A CA 1
ATOM 2984 C C . PRO A 1 381 ? 17.130 -17.458 -8.598 1.00 95.75 381 PRO A C 1
ATOM 2986 O O . PRO A 1 381 ? 15.950 -17.520 -8.958 1.00 95.75 381 PRO A O 1
ATOM 2989 N N . LEU A 1 382 ? 18.081 -16.864 -9.316 1.00 93.62 382 LEU A N 1
ATOM 2990 C CA . LEU A 1 382 ? 17.850 -16.254 -10.618 1.00 93.62 382 LEU A CA 1
ATOM 2991 C C . LEU A 1 382 ? 18.360 -17.167 -11.734 1.00 93.62 382 LEU A C 1
ATOM 2993 O O . LEU A 1 382 ? 19.439 -17.747 -11.622 1.00 93.62 382 LEU A O 1
ATOM 2997 N N . ASP A 1 383 ? 17.598 -17.281 -12.816 1.00 90.69 383 ASP A N 1
ATOM 2998 C CA . ASP A 1 383 ? 18.046 -17.929 -14.042 1.00 90.69 383 ASP A CA 1
ATOM 2999 C C . ASP A 1 383 ? 19.083 -17.068 -14.797 1.00 90.69 383 ASP A C 1
ATOM 3001 O O . ASP A 1 383 ? 19.447 -15.961 -14.392 1.00 90.69 383 ASP A O 1
ATOM 3005 N N . HIS A 1 384 ? 19.570 -17.586 -15.925 1.00 85.44 384 HIS A N 1
ATOM 3006 C CA . HIS A 1 384 ? 20.511 -16.896 -16.815 1.00 85.44 384 HIS A CA 1
ATOM 3007 C C . HIS A 1 384 ? 19.991 -15.542 -17.335 1.00 85.44 384 HIS A C 1
ATOM 3009 O O . HIS A 1 384 ? 20.784 -14.636 -17.595 1.00 85.44 384 HIS A O 1
ATOM 3015 N N . ASP A 1 385 ? 18.670 -15.384 -17.434 1.00 82.75 385 ASP A N 1
ATOM 3016 C CA . ASP A 1 385 ? 18.007 -14.143 -17.830 1.00 82.75 385 ASP A CA 1
ATOM 3017 C C . ASP A 1 385 ? 17.807 -13.185 -16.638 1.00 82.75 385 ASP A C 1
ATOM 3019 O O . ASP A 1 385 ? 17.325 -12.061 -16.807 1.00 82.75 385 ASP A O 1
ATOM 3023 N N . GLY A 1 386 ? 18.213 -13.581 -15.428 1.00 84.62 386 GLY A N 1
ATOM 3024 C CA . GLY A 1 386 ? 18.045 -12.788 -14.218 1.00 84.62 386 GLY A CA 1
ATOM 3025 C C . GLY A 1 386 ? 16.635 -12.833 -13.638 1.00 84.62 386 GLY A C 1
ATOM 3026 O O . GLY A 1 386 ? 16.257 -11.908 -12.918 1.00 84.62 386 GLY A O 1
ATOM 3027 N N . ARG A 1 387 ? 15.846 -13.856 -13.974 1.00 87.31 387 ARG A N 1
ATOM 3028 C CA . ARG A 1 387 ? 14.463 -14.032 -13.522 1.00 87.31 387 ARG A CA 1
ATOM 3029 C C . ARG A 1 387 ? 14.408 -15.020 -12.368 1.00 87.31 387 ARG A C 1
ATOM 3031 O O . ARG A 1 387 ? 15.151 -15.998 -12.385 1.00 87.31 387 ARG A O 1
ATOM 3038 N N . PRO A 1 388 ? 13.517 -14.822 -11.388 1.00 90.56 388 PRO A N 1
ATOM 3039 C CA . PRO A 1 388 ? 13.297 -15.835 -10.370 1.00 90.56 388 PRO A CA 1
ATOM 3040 C C . PRO A 1 388 ? 12.765 -17.108 -11.036 1.00 90.56 388 PRO A C 1
ATOM 3042 O O . PRO A 1 388 ? 11.774 -17.053 -11.766 1.00 90.56 388 PRO A O 1
ATOM 3045 N N . ALA A 1 389 ? 13.428 -18.242 -10.795 1.00 88.25 389 ALA A N 1
ATOM 3046 C CA . ALA A 1 389 ? 13.026 -19.526 -11.379 1.00 88.25 389 ALA A CA 1
ATOM 3047 C C . ALA A 1 389 ? 11.613 -19.941 -10.930 1.00 88.25 389 ALA A C 1
ATOM 3049 O O . ALA A 1 389 ? 10.828 -20.474 -11.714 1.00 88.25 389 ALA A O 1
ATOM 3050 N N . ASP A 1 390 ? 11.286 -19.651 -9.671 1.00 91.81 390 ASP A N 1
ATOM 3051 C CA . ASP A 1 390 ? 9.946 -19.748 -9.114 1.00 91.81 390 ASP A CA 1
ATOM 3052 C C . ASP A 1 390 ? 9.774 -18.685 -8.020 1.00 91.81 390 ASP A C 1
ATOM 3054 O O . ASP A 1 390 ? 10.736 -18.234 -7.394 1.00 91.81 390 ASP A O 1
ATOM 3058 N N . LEU A 1 391 ? 8.528 -18.285 -7.794 1.00 94.06 391 LEU A N 1
ATOM 3059 C CA . LEU A 1 391 ? 8.121 -17.486 -6.646 1.00 94.06 391 LEU A CA 1
ATOM 3060 C C . LEU A 1 391 ? 7.122 -18.317 -5.840 1.00 94.06 391 LEU A C 1
ATOM 3062 O O . LEU A 1 391 ? 6.175 -18.833 -6.436 1.00 94.06 391 LEU A O 1
ATOM 3066 N N . PRO A 1 392 ? 7.241 -18.424 -4.510 1.00 95.44 392 PRO A N 1
ATOM 3067 C CA . PRO A 1 392 ? 6.266 -19.163 -3.720 1.00 95.44 392 PRO A CA 1
ATOM 3068 C C . PRO A 1 392 ? 4.862 -18.570 -3.889 1.00 95.44 392 PRO A C 1
ATOM 3070 O O . PRO A 1 392 ? 4.682 -17.355 -4.009 1.00 95.44 392 PRO A O 1
ATOM 3073 N N . VAL A 1 393 ? 3.854 -19.441 -3.919 1.00 94.88 393 VAL A N 1
ATOM 3074 C CA . VAL A 1 393 ? 2.452 -19.017 -3.881 1.00 94.88 393 VAL A CA 1
ATOM 3075 C C . VAL A 1 393 ? 2.118 -18.652 -2.440 1.00 94.88 393 VAL A C 1
ATOM 3077 O O . VAL A 1 393 ? 2.053 -19.518 -1.572 1.00 94.88 393 VAL A O 1
ATOM 3080 N N . LEU A 1 394 ? 1.914 -17.363 -2.192 1.00 95.69 394 LEU A N 1
ATOM 3081 C CA . LEU A 1 394 ? 1.521 -16.850 -0.885 1.00 95.69 394 LEU A CA 1
ATOM 3082 C C . LEU A 1 394 ? -0.002 -16.915 -0.754 1.00 95.69 394 LEU A C 1
ATOM 3084 O O . LEU A 1 394 ? -0.714 -16.399 -1.611 1.00 95.69 394 LEU A O 1
ATOM 3088 N N . THR A 1 395 ? -0.490 -17.560 0.307 1.00 93.00 395 THR A N 1
ATOM 3089 C CA . THR A 1 395 ? -1.921 -17.618 0.640 1.00 93.00 395 THR A CA 1
ATOM 3090 C C . THR A 1 395 ? -2.103 -17.146 2.074 1.00 93.00 395 THR A C 1
ATOM 3092 O O . THR A 1 395 ? -1.685 -17.815 3.012 1.00 93.00 395 THR A O 1
ATOM 3095 N N . THR A 1 396 ? -2.703 -15.974 2.232 1.00 90.81 396 THR A N 1
ATOM 3096 C CA . THR A 1 396 ? -3.006 -15.329 3.514 1.00 90.81 396 THR A CA 1
ATOM 3097 C C . THR A 1 396 ? -4.353 -15.772 4.083 1.00 90.81 396 THR A C 1
ATOM 3099 O O . THR A 1 396 ? -4.628 -15.531 5.251 1.00 90.81 396 THR A O 1
ATOM 3102 N N . GLY A 1 397 ? -5.214 -16.396 3.268 1.00 86.44 397 GLY A N 1
ATOM 3103 C CA . GLY A 1 397 ? -6.590 -16.719 3.651 1.00 86.44 397 GLY A CA 1
ATOM 3104 C C . GLY A 1 397 ? -7.538 -15.520 3.547 1.00 86.44 397 GLY A C 1
ATOM 3105 O O . GLY A 1 397 ? -8.722 -15.639 3.864 1.00 86.44 397 GLY A O 1
ATOM 3106 N N . LEU A 1 398 ? -7.043 -14.372 3.074 1.00 82.81 398 LEU A N 1
ATOM 3107 C CA . LEU A 1 398 ? -7.808 -13.153 2.839 1.00 82.81 398 LEU A CA 1
ATOM 3108 C C . LEU A 1 398 ? -8.006 -12.994 1.322 1.00 82.81 398 LEU A C 1
ATOM 3110 O O . LEU A 1 398 ? -7.087 -12.544 0.636 1.00 82.81 398 LEU A O 1
ATOM 3114 N N . PRO A 1 399 ? -9.197 -13.309 0.765 1.00 75.62 399 PRO A N 1
ATOM 3115 C CA . PRO A 1 399 ? -9.376 -13.469 -0.682 1.00 75.62 399 PRO A CA 1
ATOM 3116 C C . PRO A 1 399 ? -8.964 -12.259 -1.527 1.00 75.62 399 PRO A C 1
ATOM 3118 O O . PRO A 1 399 ? -8.457 -12.429 -2.632 1.00 75.62 399 PRO A O 1
ATOM 3121 N N . GLY A 1 400 ? -9.176 -11.039 -1.017 1.00 76.62 400 GLY A N 1
ATOM 3122 C CA . GLY A 1 400 ? -8.771 -9.810 -1.705 1.00 76.62 400 GLY A CA 1
ATOM 3123 C C . GLY A 1 400 ? -7.252 -9.665 -1.816 1.00 76.62 400 GLY A C 1
ATOM 3124 O O . GLY A 1 400 ? -6.749 -9.320 -2.881 1.00 76.62 400 GLY A O 1
ATOM 3125 N N . ILE A 1 401 ? -6.531 -9.996 -0.744 1.00 86.00 401 ILE A N 1
ATOM 3126 C CA . ILE A 1 401 ? -5.065 -9.948 -0.698 1.00 86.00 401 ILE A CA 1
ATOM 3127 C C . ILE A 1 401 ? -4.488 -11.096 -1.524 1.00 86.00 401 ILE A C 1
ATOM 3129 O O . ILE A 1 401 ? -3.596 -10.872 -2.330 1.00 86.00 401 ILE A O 1
ATOM 3133 N N . ASP A 1 402 ? -5.038 -12.305 -1.407 1.00 87.19 402 ASP A N 1
ATOM 3134 C CA . ASP A 1 402 ? -4.572 -13.477 -2.159 1.00 87.19 402 ASP A CA 1
ATOM 3135 C C . ASP A 1 402 ? -4.708 -13.280 -3.675 1.00 87.19 402 ASP A C 1
ATOM 3137 O O . ASP A 1 402 ? -3.803 -13.614 -4.442 1.00 87.19 402 ASP A O 1
ATOM 3141 N N . ALA A 1 403 ? -5.817 -12.679 -4.115 1.00 78.69 403 ALA A N 1
ATOM 3142 C CA . ALA A 1 403 ? -6.027 -12.287 -5.505 1.00 78.69 403 ALA A CA 1
ATOM 3143 C C . ALA A 1 403 ? -4.996 -11.253 -5.989 1.00 78.69 403 ALA A C 1
ATOM 3145 O O . ALA A 1 403 ? -4.462 -11.369 -7.100 1.00 78.69 403 ALA A O 1
ATOM 3146 N N . GLU A 1 404 ? -4.709 -10.242 -5.167 1.00 83.19 404 GLU A N 1
ATOM 3147 C CA . GLU A 1 404 ? -3.711 -9.224 -5.488 1.00 83.19 404 GLU A CA 1
ATOM 3148 C C . GLU A 1 404 ? -2.302 -9.829 -5.560 1.00 83.19 404 GLU A C 1
ATOM 3150 O O . GLU A 1 404 ? -1.608 -9.646 -6.564 1.00 83.19 404 GLU A O 1
ATOM 3155 N N . LEU A 1 405 ? -1.912 -10.634 -4.568 1.00 90.94 405 LEU A N 1
ATOM 3156 C CA . LEU A 1 405 ? -0.636 -11.349 -4.530 1.00 90.94 405 LEU A CA 1
ATOM 3157 C C . LEU A 1 405 ? -0.460 -12.258 -5.750 1.00 90.94 405 LEU A C 1
ATOM 3159 O O . LEU A 1 405 ? 0.595 -12.229 -6.385 1.00 90.94 405 LEU A O 1
ATOM 3163 N N . ALA A 1 406 ? -1.495 -13.012 -6.133 1.00 88.88 406 ALA A N 1
ATOM 3164 C CA . ALA A 1 406 ? -1.469 -13.854 -7.326 1.00 88.88 406 ALA A CA 1
ATOM 3165 C C . ALA A 1 406 ? -1.258 -13.032 -8.608 1.00 88.88 406 ALA A C 1
ATOM 3167 O O . ALA A 1 406 ? -0.441 -13.406 -9.454 1.00 88.88 406 ALA A O 1
ATOM 3168 N N . THR A 1 407 ? -1.943 -11.891 -8.730 1.00 86.44 407 THR A N 1
ATOM 3169 C CA . THR A 1 407 ? -1.815 -10.978 -9.877 1.00 86.44 407 THR A CA 1
ATOM 3170 C C . THR A 1 407 ? -0.402 -10.404 -9.973 1.00 86.44 407 THR A C 1
ATOM 3172 O O . THR A 1 407 ? 0.213 -10.432 -11.041 1.00 86.44 407 THR A O 1
ATOM 3175 N N . ARG A 1 408 ? 0.147 -9.914 -8.856 1.00 91.75 408 ARG A N 1
ATOM 3176 C CA . ARG A 1 408 ? 1.490 -9.317 -8.811 1.00 91.75 408 ARG A CA 1
ATOM 3177 C C . ARG A 1 408 ? 2.590 -10.357 -9.028 1.00 91.75 408 ARG A C 1
ATOM 3179 O O . ARG A 1 408 ? 3.523 -10.098 -9.782 1.00 91.75 408 ARG A O 1
ATOM 3186 N N . ARG A 1 409 ? 2.444 -11.556 -8.454 1.00 94.50 409 ARG A N 1
ATOM 3187 C CA . ARG A 1 409 ? 3.332 -12.701 -8.714 1.00 94.50 409 ARG A CA 1
ATOM 3188 C C . ARG A 1 409 ? 3.333 -13.064 -10.196 1.00 94.50 409 ARG A C 1
ATOM 3190 O O . ARG A 1 409 ? 4.396 -13.269 -10.774 1.00 94.50 409 ARG A O 1
ATOM 3197 N N . ALA A 1 410 ? 2.154 -13.137 -10.819 1.00 89.62 410 ALA A N 1
ATOM 3198 C CA . ALA A 1 410 ? 2.044 -13.428 -12.243 1.00 89.62 410 ALA A CA 1
ATOM 3199 C C . ALA A 1 410 ? 2.740 -12.358 -13.095 1.00 89.62 410 ALA A C 1
ATOM 3201 O O . ALA A 1 410 ? 3.448 -12.726 -14.023 1.00 89.62 410 ALA A O 1
ATOM 3202 N N . ALA A 1 411 ? 2.609 -11.069 -12.762 1.00 88.75 411 ALA A N 1
ATOM 3203 C CA . ALA A 1 411 ? 3.326 -9.990 -13.450 1.00 88.75 411 ALA A CA 1
ATOM 3204 C C . ALA A 1 411 ? 4.855 -10.127 -13.319 1.00 88.75 411 ALA A C 1
ATOM 3206 O O . ALA A 1 411 ? 5.557 -10.084 -14.328 1.00 88.75 411 ALA A O 1
ATOM 3207 N N . ALA A 1 412 ? 5.358 -10.402 -12.109 1.00 91.25 412 ALA A N 1
ATOM 3208 C CA . ALA A 1 412 ? 6.785 -10.618 -11.859 1.00 91.25 412 ALA A CA 1
ATOM 3209 C C . ALA A 1 412 ? 7.363 -11.810 -12.644 1.00 91.25 412 ALA A C 1
ATOM 3211 O O . ALA A 1 412 ? 8.479 -11.727 -13.153 1.00 91.25 412 ALA A O 1
ATOM 3212 N N . LEU A 1 413 ? 6.597 -12.897 -12.792 1.00 90.50 413 LEU A N 1
ATOM 3213 C CA . LEU A 1 413 ? 6.996 -14.065 -13.590 1.00 90.50 413 LEU A CA 1
ATOM 3214 C C . LEU A 1 413 ? 6.818 -13.845 -15.105 1.00 90.50 413 LEU A C 1
ATOM 3216 O O . LEU A 1 413 ? 7.586 -14.374 -15.907 1.00 90.50 413 LEU A O 1
ATOM 3220 N N . ALA A 1 414 ? 5.803 -13.080 -15.515 1.00 86.50 414 ALA A N 1
ATOM 3221 C CA . ALA A 1 414 ? 5.434 -12.875 -16.917 1.00 86.50 414 ALA A CA 1
ATOM 3222 C C . ALA A 1 414 ? 6.232 -11.775 -17.623 1.00 86.50 414 ALA A C 1
ATOM 3224 O O . ALA A 1 414 ? 6.076 -11.629 -18.834 1.00 86.50 414 ALA A O 1
ATOM 3225 N N . ALA A 1 415 ? 7.088 -11.039 -16.908 1.00 79.38 415 ALA A N 1
ATOM 3226 C CA . ALA A 1 415 ? 7.954 -9.962 -17.398 1.00 79.38 415 ALA A CA 1
ATOM 3227 C C . ALA A 1 415 ? 9.047 -10.416 -18.396 1.00 79.38 415 ALA A C 1
ATOM 3229 O O . ALA A 1 415 ? 10.161 -9.891 -18.431 1.00 79.38 415 ALA A O 1
ATOM 3230 N N . SER A 1 416 ? 8.733 -11.411 -19.223 1.00 62.06 416 SER A N 1
ATOM 3231 C CA . SER A 1 416 ? 9.457 -11.713 -20.443 1.00 62.06 416 SER A CA 1
ATOM 3232 C C . SER A 1 416 ? 9.298 -10.540 -21.413 1.00 62.06 416 SER A C 1
ATOM 3234 O O . SER A 1 416 ? 8.189 -10.010 -21.548 1.00 62.06 416 SER A O 1
ATOM 3236 N N . PRO A 1 417 ? 10.351 -10.158 -22.158 1.00 57.25 417 PRO A N 1
ATOM 3237 C CA . PRO A 1 417 ? 10.138 -9.363 -23.358 1.00 57.25 417 PRO A CA 1
ATOM 3238 C C . PRO A 1 417 ? 9.109 -10.115 -24.216 1.00 57.25 417 PRO A C 1
ATOM 3240 O O . PRO A 1 417 ? 9.218 -11.344 -24.323 1.00 57.25 417 PRO A O 1
ATOM 3243 N N . PRO A 1 418 ? 8.086 -9.438 -24.778 1.00 53.78 418 PRO A N 1
ATOM 3244 C CA . PRO A 1 418 ? 7.099 -10.101 -25.618 1.00 53.78 418 PRO A CA 1
ATOM 3245 C C . PRO A 1 418 ? 7.881 -10.876 -26.663 1.00 53.78 418 PRO A C 1
ATOM 3247 O O . PRO A 1 418 ? 8.632 -10.258 -27.417 1.00 53.78 418 PRO A O 1
ATOM 3250 N N . ALA A 1 419 ? 7.791 -12.213 -26.622 1.00 54.16 419 ALA A N 1
ATOM 3251 C CA . ALA A 1 419 ? 8.548 -13.093 -27.500 1.00 54.16 419 ALA A CA 1
ATOM 3252 C C . ALA A 1 419 ? 8.369 -12.540 -28.903 1.00 54.16 419 ALA A C 1
ATOM 3254 O O . ALA A 1 419 ? 7.243 -12.584 -29.405 1.00 54.16 419 ALA A O 1
ATOM 3255 N N . ALA A 1 420 ? 9.425 -11.906 -29.438 1.00 54.56 420 ALA A N 1
ATOM 3256 C CA . ALA A 1 420 ? 9.329 -11.071 -30.622 1.00 54.56 420 ALA A CA 1
ATOM 3257 C C . ALA A 1 420 ? 8.579 -11.899 -31.647 1.00 54.56 420 ALA A C 1
ATOM 3259 O O . ALA A 1 420 ? 9.067 -12.960 -32.047 1.00 54.56 420 ALA A O 1
ATOM 3260 N N . GLN A 1 421 ? 7.333 -11.504 -31.928 1.00 53.19 421 GLN A N 1
ATOM 3261 C CA . GLN A 1 421 ? 6.445 -12.268 -32.781 1.00 53.19 421 GLN A CA 1
ATOM 3262 C C . GLN A 1 421 ? 7.220 -12.433 -34.077 1.00 53.19 421 GLN A C 1
ATOM 3264 O O . GLN A 1 421 ? 7.419 -11.464 -34.805 1.00 53.19 421 GLN A O 1
ATOM 3269 N N . ARG A 1 422 ? 7.736 -13.647 -34.308 1.00 52.47 422 ARG A N 1
ATOM 3270 C CA . ARG A 1 422 ? 8.483 -14.060 -35.496 1.00 52.47 422 ARG A CA 1
ATOM 3271 C C . ARG A 1 422 ? 7.519 -14.016 -36.680 1.00 52.47 422 ARG A C 1
ATOM 3273 O O . ARG A 1 422 ? 7.088 -15.041 -37.194 1.00 52.47 422 ARG A O 1
ATOM 3280 N N . ARG A 1 423 ? 7.105 -12.821 -37.076 1.00 52.91 423 ARG A N 1
ATOM 3281 C CA . ARG A 1 423 ? 6.296 -12.555 -38.252 1.00 52.91 423 ARG A CA 1
ATOM 3282 C C . ARG A 1 423 ? 7.169 -11.737 -39.185 1.00 52.91 423 ARG A C 1
ATOM 3284 O O . ARG A 1 423 ? 7.396 -10.560 -38.957 1.00 52.91 423 ARG A O 1
ATOM 3291 N N . GLY A 1 424 ? 7.661 -12.404 -40.223 1.00 54.38 424 GLY A N 1
ATOM 3292 C CA . GLY A 1 424 ? 8.302 -11.755 -41.361 1.00 54.38 424 GLY A CA 1
ATOM 3293 C C . GLY A 1 424 ? 9.742 -12.192 -41.575 1.00 54.38 424 GLY A C 1
ATOM 3294 O O . GLY A 1 424 ? 10.672 -11.643 -40.998 1.00 54.38 424 GLY A O 1
ATOM 3295 N N . ARG A 1 425 ? 9.927 -13.167 -42.472 1.00 56.97 425 ARG A N 1
ATOM 3296 C CA . ARG A 1 425 ? 11.184 -13.374 -43.198 1.00 56.97 425 ARG A CA 1
ATOM 3297 C C . ARG A 1 425 ? 11.523 -12.075 -43.936 1.00 56.97 425 ARG A C 1
ATOM 3299 O O . ARG A 1 425 ? 10.965 -11.814 -44.993 1.00 56.97 425 ARG A O 1
ATOM 3306 N N . GLY A 1 426 ? 12.420 -11.266 -43.398 1.00 62.44 426 GLY A N 1
ATOM 3307 C CA . GLY A 1 426 ? 12.897 -10.082 -44.099 1.00 62.44 426 GLY A CA 1
ATOM 3308 C C . GLY A 1 426 ? 13.964 -9.378 -43.288 1.00 62.44 426 GLY A C 1
ATOM 3309 O O . GLY A 1 426 ? 13.639 -8.640 -42.373 1.00 62.44 426 GLY A O 1
ATOM 3310 N N . ARG A 1 427 ? 15.229 -9.603 -43.661 1.00 59.31 427 ARG A N 1
ATOM 3311 C CA . ARG A 1 427 ? 16.444 -9.017 -43.069 1.00 59.31 427 ARG A CA 1
ATOM 3312 C C . ARG A 1 427 ? 16.814 -9.570 -41.680 1.00 59.31 427 ARG A C 1
ATOM 3314 O O . ARG A 1 427 ? 16.189 -9.281 -40.669 1.00 59.31 427 ARG A O 1
ATOM 3321 N N . ARG A 1 428 ? 17.897 -10.363 -41.646 1.00 48.72 428 ARG A N 1
ATOM 3322 C CA . ARG A 1 428 ? 18.658 -10.710 -40.432 1.00 48.72 428 ARG A CA 1
ATOM 3323 C C . ARG A 1 428 ? 19.208 -9.415 -39.824 1.00 48.72 428 ARG A C 1
ATOM 3325 O O . ARG A 1 428 ? 20.323 -9.016 -40.136 1.00 48.72 428 ARG A O 1
ATOM 3332 N N . GLN A 1 429 ? 18.429 -8.741 -38.991 1.00 51.88 429 GLN A N 1
ATOM 3333 C CA . GLN A 1 429 ? 19.010 -7.863 -37.986 1.00 51.88 429 GLN A CA 1
ATOM 3334 C C . GLN A 1 429 ? 19.583 -8.793 -36.901 1.00 51.88 429 GLN A C 1
ATOM 3336 O O . GLN A 1 429 ? 18.891 -9.750 -36.528 1.00 51.88 429 GLN A O 1
ATOM 3341 N N . PRO A 1 430 ? 20.844 -8.623 -36.459 1.00 49.59 430 PRO A N 1
ATOM 3342 C CA . PRO A 1 430 ? 21.357 -9.386 -35.326 1.00 49.59 430 PRO A CA 1
ATOM 3343 C C . PRO A 1 430 ? 20.374 -9.211 -34.161 1.00 49.59 430 PRO A C 1
ATOM 3345 O O . PRO A 1 430 ? 19.863 -8.101 -33.983 1.00 49.59 430 PRO A O 1
ATOM 3348 N N . PRO A 1 431 ? 20.024 -10.292 -33.441 1.00 51.53 431 PRO A N 1
ATOM 3349 C CA . PRO A 1 431 ? 19.042 -10.215 -32.372 1.00 51.53 431 PRO A CA 1
ATOM 3350 C C . PRO A 1 431 ? 19.507 -9.142 -31.393 1.00 51.53 431 PRO A C 1
ATOM 3352 O O . PRO A 1 431 ? 20.567 -9.281 -30.787 1.00 51.53 431 PRO A O 1
ATOM 3355 N N . ALA A 1 432 ? 18.745 -8.050 -31.288 1.00 53.38 432 ALA A N 1
ATOM 3356 C CA . ALA A 1 432 ? 18.955 -7.085 -30.227 1.00 53.38 432 ALA A CA 1
ATOM 3357 C C . ALA A 1 432 ? 18.904 -7.872 -28.918 1.00 53.38 432 ALA A C 1
ATOM 3359 O O . ALA A 1 432 ? 17.941 -8.613 -28.693 1.00 53.38 432 ALA A O 1
ATOM 3360 N N . THR A 1 433 ? 19.961 -7.776 -28.111 1.00 48.84 433 THR A N 1
ATOM 3361 C CA . THR A 1 433 ? 20.005 -8.409 -26.796 1.00 48.84 433 THR A CA 1
ATOM 3362 C C . THR A 1 433 ? 18.727 -7.998 -26.068 1.00 48.84 433 THR A C 1
ATOM 3364 O O . THR A 1 433 ? 18.496 -6.794 -25.926 1.00 48.84 433 THR A O 1
ATOM 3367 N N . PRO A 1 434 ? 17.838 -8.942 -25.706 1.00 52.59 434 PRO A N 1
ATOM 3368 C CA . PRO A 1 434 ? 16.571 -8.591 -25.088 1.00 52.59 434 PRO A CA 1
ATOM 3369 C C . PRO A 1 434 ? 16.852 -7.722 -23.864 1.00 52.59 434 PRO A C 1
ATOM 3371 O O . PRO A 1 434 ? 17.707 -8.072 -23.051 1.00 52.59 434 PRO A O 1
ATOM 3374 N N . SER A 1 435 ? 16.168 -6.580 -23.739 1.00 59.22 435 SER A N 1
ATOM 3375 C CA . SER A 1 435 ? 16.246 -5.798 -22.507 1.00 59.22 435 SER A CA 1
ATOM 3376 C C . SER A 1 435 ? 15.711 -6.680 -21.380 1.00 59.22 435 SER A C 1
ATOM 3378 O O . SER A 1 435 ? 14.532 -7.027 -21.343 1.00 59.22 435 SER A O 1
ATOM 3380 N N . LEU A 1 436 ? 16.618 -7.111 -20.507 1.00 57.12 436 LEU A N 1
ATOM 3381 C CA . LEU A 1 436 ? 16.345 -7.930 -19.326 1.00 57.12 436 LEU A CA 1
ATOM 3382 C C . LEU A 1 436 ? 15.935 -7.058 -18.116 1.00 57.12 436 LEU A C 1
ATOM 3384 O O . LEU A 1 436 ? 15.834 -7.556 -16.998 1.00 57.12 436 LEU A O 1
ATOM 3388 N N . GLU A 1 437 ? 15.721 -5.752 -18.316 1.00 73.38 437 GLU A N 1
ATOM 3389 C CA . GLU A 1 437 ? 15.204 -4.815 -17.302 1.00 73.38 437 GLU A CA 1
ATOM 3390 C C . GLU A 1 437 ? 13.783 -5.104 -16.818 1.00 73.38 437 GLU A C 1
ATOM 3392 O O . GLU A 1 437 ? 13.568 -4.984 -15.610 1.00 73.38 437 GLU A O 1
ATOM 3397 N N . PRO A 1 438 ? 12.813 -5.494 -17.673 1.00 84.12 438 PRO A N 1
ATOM 3398 C CA . PRO A 1 438 ? 11.424 -5.618 -17.243 1.00 84.12 438 PRO A CA 1
ATOM 3399 C C . PRO A 1 438 ? 11.259 -6.596 -16.079 1.00 84.12 438 PRO A C 1
ATOM 3401 O O . PRO A 1 438 ? 10.534 -6.301 -15.136 1.00 84.12 438 PRO A O 1
ATOM 3404 N N . ALA A 1 439 ? 11.997 -7.710 -16.083 1.00 88.19 439 ALA A N 1
ATOM 3405 C CA . ALA A 1 439 ? 11.933 -8.705 -15.016 1.00 88.19 439 ALA A CA 1
ATOM 3406 C C . ALA A 1 439 ? 12.416 -8.171 -13.661 1.00 88.19 439 ALA A C 1
ATOM 3408 O O . ALA A 1 439 ? 11.739 -8.353 -12.651 1.00 88.19 439 ALA A O 1
ATOM 3409 N N . ALA A 1 440 ? 13.552 -7.469 -13.624 1.00 88.75 440 ALA A N 1
ATOM 3410 C CA . ALA A 1 440 ? 14.065 -6.893 -12.380 1.00 88.75 440 ALA A CA 1
ATOM 3411 C C . ALA A 1 440 ? 13.166 -5.758 -11.859 1.00 88.75 440 ALA A C 1
ATOM 3413 O O . ALA A 1 440 ? 12.997 -5.599 -10.647 1.00 88.75 440 ALA A O 1
ATOM 3414 N N . VAL A 1 441 ? 12.562 -4.989 -12.771 1.00 88.38 441 VAL A N 1
ATOM 3415 C CA . VAL A 1 441 ? 11.595 -3.936 -12.445 1.00 88.38 441 VAL A CA 1
ATOM 3416 C C . VAL A 1 441 ? 10.328 -4.527 -11.836 1.00 88.38 441 VAL A C 1
ATOM 3418 O O . VAL A 1 441 ? 9.950 -4.121 -10.739 1.00 88.38 441 VAL A O 1
ATOM 3421 N N . GLU A 1 442 ? 9.706 -5.505 -12.492 1.00 92.38 442 GLU A N 1
ATOM 3422 C CA . GLU A 1 442 ? 8.486 -6.147 -11.991 1.00 92.38 442 GLU A CA 1
ATOM 3423 C C . GLU A 1 442 ? 8.739 -6.897 -10.677 1.00 92.38 442 GLU A C 1
ATOM 3425 O O . GLU A 1 442 ? 7.923 -6.820 -9.758 1.00 92.38 442 GLU A O 1
ATOM 3430 N N . LEU A 1 443 ? 9.906 -7.535 -10.518 1.00 94.44 443 LEU A N 1
ATOM 3431 C CA . LEU A 1 443 ? 10.296 -8.151 -9.247 1.00 94.44 443 LEU A CA 1
ATOM 3432 C C . LEU A 1 443 ? 10.465 -7.113 -8.129 1.00 94.44 443 LEU A C 1
ATOM 3434 O O . LEU A 1 443 ? 10.041 -7.354 -7.001 1.00 94.44 443 LEU A O 1
ATOM 3438 N N . SER A 1 444 ? 11.036 -5.944 -8.432 1.00 92.06 444 SER A N 1
ATOM 3439 C CA . SER A 1 444 ? 11.166 -4.845 -7.464 1.00 92.06 444 SER A CA 1
ATOM 3440 C C . SER A 1 444 ? 9.806 -4.273 -7.059 1.00 92.06 444 SER A C 1
ATOM 3442 O O . SER A 1 444 ? 9.584 -3.995 -5.882 1.00 92.06 444 SER A O 1
ATOM 3444 N N . VAL A 1 445 ? 8.884 -4.119 -8.017 1.00 91.75 445 VAL A N 1
ATOM 3445 C CA . VAL A 1 445 ? 7.502 -3.673 -7.766 1.00 91.75 445 VAL A CA 1
ATOM 3446 C C . VAL A 1 445 ? 6.758 -4.693 -6.908 1.00 91.75 445 VAL A C 1
ATOM 3448 O O . VAL A 1 445 ? 6.088 -4.313 -5.948 1.00 91.75 445 VAL A O 1
ATOM 3451 N N . TYR A 1 446 ? 6.907 -5.984 -7.214 1.00 95.69 446 TYR A N 1
ATOM 3452 C CA . TYR A 1 446 ? 6.362 -7.062 -6.396 1.00 95.69 446 TYR A CA 1
ATOM 3453 C C . TYR A 1 446 ? 6.914 -7.005 -4.969 1.00 95.69 446 TYR A C 1
ATOM 3455 O O . TYR A 1 446 ? 6.131 -6.950 -4.026 1.00 95.69 446 TYR A O 1
ATOM 3463 N N . ALA A 1 447 ? 8.237 -6.920 -4.800 1.00 96.56 447 ALA A N 1
ATOM 3464 C CA . ALA A 1 447 ? 8.883 -6.839 -3.491 1.00 96.56 447 ALA A CA 1
ATOM 3465 C C . ALA A 1 447 ? 8.400 -5.642 -2.656 1.00 96.56 447 ALA A C 1
ATOM 3467 O O . ALA A 1 447 ? 8.067 -5.813 -1.487 1.00 96.56 447 ALA A O 1
ATOM 3468 N N . ALA A 1 448 ? 8.312 -4.451 -3.259 1.00 95.06 448 ALA A N 1
ATOM 3469 C CA . ALA A 1 448 ? 7.809 -3.253 -2.586 1.00 95.06 448 ALA A CA 1
ATOM 3470 C C . ALA A 1 448 ? 6.356 -3.426 -2.121 1.00 95.06 448 ALA A C 1
ATOM 3472 O O . ALA A 1 448 ? 6.034 -3.108 -0.982 1.00 95.06 448 ALA A O 1
ATOM 3473 N N . HIS A 1 449 ? 5.501 -4.011 -2.964 1.00 95.06 449 HIS A N 1
ATOM 3474 C CA . HIS A 1 449 ? 4.122 -4.311 -2.591 1.00 95.06 449 HIS A CA 1
ATOM 3475 C C . HIS A 1 449 ? 4.034 -5.294 -1.410 1.00 95.06 449 HIS A C 1
ATOM 3477 O O . HIS A 1 449 ? 3.250 -5.077 -0.486 1.00 95.06 449 HIS A O 1
ATOM 3483 N N . LEU A 1 450 ? 4.855 -6.351 -1.405 1.00 97.00 450 LEU A N 1
ATOM 3484 C CA . LEU A 1 450 ? 4.923 -7.286 -0.278 1.00 97.00 450 LEU A CA 1
ATOM 3485 C C . LEU A 1 450 ? 5.402 -6.597 1.008 1.00 97.00 450 LEU A C 1
ATOM 3487 O O . LEU A 1 450 ? 4.844 -6.841 2.077 1.00 97.00 450 LEU A O 1
ATOM 3491 N N . ALA A 1 451 ? 6.416 -5.733 0.908 1.00 96.62 451 ALA A N 1
ATOM 3492 C CA . ALA A 1 451 ? 6.935 -4.971 2.038 1.00 96.62 451 ALA A CA 1
ATOM 3493 C C . ALA A 1 451 ? 5.877 -4.013 2.612 1.00 96.62 451 ALA A C 1
ATOM 3495 O O . ALA A 1 451 ? 5.692 -3.968 3.827 1.00 96.62 451 ALA A O 1
ATOM 3496 N N . ASP A 1 452 ? 5.127 -3.315 1.754 1.00 92.69 452 ASP A N 1
ATOM 3497 C CA . ASP A 1 452 ? 4.017 -2.448 2.162 1.00 92.69 452 ASP A CA 1
ATOM 3498 C C . ASP A 1 452 ? 2.905 -3.234 2.870 1.00 92.69 452 ASP A C 1
ATOM 3500 O O . ASP A 1 452 ? 2.357 -2.771 3.871 1.00 92.69 452 ASP A O 1
ATOM 3504 N N . LEU A 1 453 ? 2.599 -4.447 2.397 1.00 93.44 453 LEU A N 1
ATOM 3505 C CA . LEU A 1 453 ? 1.568 -5.304 2.985 1.00 93.44 453 LEU A CA 1
ATOM 3506 C C . LEU A 1 453 ? 1.892 -5.704 4.432 1.00 93.44 453 LEU A C 1
ATOM 3508 O O . LEU A 1 453 ? 0.988 -5.814 5.266 1.00 93.44 453 LEU A O 1
ATOM 3512 N N . VAL A 1 454 ? 3.170 -5.918 4.748 1.00 95.06 454 VAL A N 1
ATOM 3513 C CA . VAL A 1 454 ? 3.612 -6.257 6.108 1.00 95.06 454 VAL A CA 1
ATOM 3514 C C . VAL A 1 454 ? 3.993 -5.037 6.945 1.00 95.06 454 VAL A C 1
ATOM 3516 O O . VAL A 1 454 ? 4.079 -5.152 8.166 1.00 95.06 454 VAL A O 1
ATOM 3519 N N . ALA A 1 455 ? 4.158 -3.864 6.328 1.00 93.00 455 ALA A N 1
ATOM 3520 C CA . ALA A 1 455 ? 4.683 -2.668 6.973 1.00 93.00 455 ALA A CA 1
ATOM 3521 C C . ALA A 1 455 ? 3.939 -2.313 8.265 1.00 93.00 455 ALA A C 1
ATOM 3523 O O . ALA A 1 455 ? 2.707 -2.211 8.329 1.00 93.00 455 ALA A O 1
ATOM 3524 N N . GLY A 1 456 ? 4.709 -2.102 9.331 1.00 89.31 456 GLY A N 1
ATOM 3525 C CA . GLY A 1 456 ? 4.172 -1.814 10.651 1.00 89.31 456 GLY A CA 1
ATOM 3526 C C . GLY A 1 456 ? 3.192 -2.872 11.166 1.00 89.31 456 GLY A C 1
ATOM 3527 O O . GLY A 1 456 ? 2.297 -2.500 11.923 1.00 89.31 456 GLY A O 1
ATOM 3528 N N . GLY A 1 457 ? 3.276 -4.130 10.723 1.00 90.06 457 GLY A N 1
ATOM 3529 C CA . GLY A 1 457 ? 2.434 -5.253 11.152 1.00 90.06 457 GLY A CA 1
ATOM 3530 C C . GLY A 1 457 ? 1.035 -5.270 10.542 1.00 90.06 457 GLY A C 1
ATOM 3531 O O . GLY A 1 457 ? 0.108 -5.799 11.158 1.00 90.06 457 GLY A O 1
ATOM 3532 N N . GLN A 1 458 ? 0.839 -4.634 9.383 1.00 90.38 458 GLN A N 1
ATOM 3533 C CA . GLN A 1 458 ? -0.475 -4.542 8.740 1.00 90.38 458 GLN A CA 1
ATOM 3534 C C . GLN A 1 458 ? -1.066 -5.920 8.430 1.00 90.38 458 GLN A C 1
ATOM 3536 O O . GLN A 1 458 ? -2.186 -6.198 8.862 1.00 90.38 458 GLN A O 1
ATOM 3541 N N . LEU A 1 459 ? -0.319 -6.797 7.755 1.00 91.94 459 LEU A N 1
ATOM 3542 C CA . LEU A 1 459 ? -0.789 -8.149 7.461 1.00 91.94 459 LEU A CA 1
ATOM 3543 C C . LEU A 1 459 ? -1.125 -8.935 8.732 1.00 91.94 459 LEU A C 1
ATOM 3545 O O . LEU A 1 459 ? -2.188 -9.538 8.805 1.00 91.94 459 LEU A O 1
ATOM 3549 N N . GLN A 1 460 ? -0.277 -8.877 9.759 1.00 89.94 460 GLN A N 1
ATOM 3550 C CA . GLN A 1 460 ? -0.528 -9.561 11.030 1.00 89.94 460 GLN A CA 1
ATOM 3551 C C . GLN A 1 460 ? -1.860 -9.118 11.656 1.00 89.94 460 GLN A C 1
ATOM 3553 O O . GLN A 1 460 ? -2.659 -9.957 12.059 1.00 89.94 460 GLN A O 1
ATOM 3558 N N . ARG A 1 461 ? -2.161 -7.811 11.658 1.00 86.81 461 ARG A N 1
ATOM 3559 C CA . ARG A 1 461 ? -3.462 -7.289 12.117 1.00 86.81 461 ARG A CA 1
ATOM 3560 C C . ARG A 1 461 ? -4.635 -7.770 11.267 1.00 86.81 461 ARG A C 1
ATOM 3562 O O . ARG A 1 461 ? -5.712 -8.010 11.808 1.00 86.81 461 ARG A O 1
ATOM 3569 N N . LEU A 1 462 ? -4.438 -7.889 9.957 1.00 85.88 462 LEU A N 1
ATOM 3570 C CA . LEU A 1 462 ? -5.454 -8.410 9.048 1.00 85.88 462 LEU A CA 1
ATOM 3571 C C . LEU A 1 462 ? -5.709 -9.902 9.285 1.00 85.88 462 LEU A C 1
ATOM 3573 O O . LEU A 1 462 ? -6.862 -10.307 9.253 1.00 85.88 462 LEU A O 1
ATOM 3577 N N . LEU A 1 463 ? -4.687 -10.700 9.594 1.00 87.69 463 LEU A N 1
ATOM 3578 C CA . LEU A 1 463 ? -4.839 -12.131 9.887 1.00 87.69 463 LEU A CA 1
ATOM 3579 C C . LEU A 1 463 ? -5.590 -12.395 11.202 1.00 87.69 463 LEU A C 1
ATOM 3581 O O . LEU A 1 463 ? -6.417 -13.302 11.265 1.00 87.69 463 LEU A O 1
ATOM 3585 N N . LEU A 1 464 ? -5.433 -11.531 12.213 1.00 81.44 464 LEU A N 1
ATOM 3586 C CA . LEU A 1 464 ? -6.235 -11.605 13.448 1.00 81.44 464 LEU A CA 1
ATOM 3587 C C . LEU A 1 464 ? -7.749 -11.494 13.191 1.00 81.44 464 LEU A C 1
ATOM 3589 O O . LEU A 1 464 ? -8.556 -11.896 14.030 1.00 81.44 464 LEU A O 1
ATOM 3593 N N . ARG A 1 465 ? -8.158 -10.938 12.040 1.00 73.50 465 ARG A N 1
ATOM 3594 C CA . ARG A 1 465 ? -9.565 -10.864 11.624 1.00 73.50 465 ARG A CA 1
ATOM 3595 C C . ARG A 1 465 ? -10.171 -12.243 11.375 1.00 73.50 465 ARG A C 1
ATOM 3597 O O . ARG A 1 465 ? -11.347 -12.429 11.689 1.00 73.50 465 ARG A O 1
ATOM 3604 N N . THR A 1 466 ? -9.421 -13.149 10.753 1.00 72.38 466 THR A N 1
ATOM 3605 C CA . THR A 1 466 ? -9.925 -14.452 10.289 1.00 72.38 466 THR A CA 1
ATOM 3606 C C . THR A 1 466 ? -10.029 -15.468 11.415 1.00 72.38 466 THR A C 1
ATOM 3608 O O . THR A 1 466 ? -11.028 -16.186 11.478 1.00 72.38 466 THR A O 1
ATOM 3611 N N . ASP A 1 467 ? -9.087 -15.466 12.359 1.00 72.31 467 ASP A N 1
ATOM 3612 C CA . ASP A 1 467 ? -9.089 -16.430 13.466 1.00 72.31 467 ASP A CA 1
ATOM 3613 C C . ASP A 1 467 ? -10.340 -16.268 14.345 1.00 72.31 467 ASP A C 1
ATOM 3615 O O . ASP A 1 467 ? -11.064 -17.229 14.599 1.00 72.31 467 ASP A O 1
ATOM 3619 N N . GLN A 1 468 ? -10.713 -15.026 14.680 1.00 63.28 468 GLN A N 1
ATOM 3620 C CA . GLN A 1 468 ? -11.898 -14.771 15.511 1.00 63.28 468 GLN A CA 1
ATOM 3621 C C . GLN A 1 468 ? -13.232 -15.097 14.825 1.00 63.28 468 GLN A C 1
ATOM 3623 O O . GLN A 1 468 ? -14.225 -15.359 15.505 1.00 63.28 468 GLN A O 1
ATOM 3628 N N . GLN A 1 469 ? -13.301 -15.053 13.490 1.00 59.19 469 GLN A N 1
ATOM 3629 C CA . GLN A 1 469 ? -14.510 -15.479 12.776 1.00 59.19 469 GLN A CA 1
ATOM 3630 C C . GLN A 1 469 ? -14.697 -16.993 12.845 1.00 59.19 469 GLN A C 1
ATOM 3632 O O . GLN A 1 469 ? -15.836 -17.453 12.907 1.00 59.19 469 GLN A O 1
ATOM 3637 N N . THR A 1 470 ? -13.595 -17.740 12.867 1.00 63.41 470 THR A N 1
ATOM 3638 C CA . THR A 1 470 ? -13.615 -19.198 12.998 1.00 63.41 470 THR A CA 1
ATOM 3639 C C . THR A 1 470 ? -14.075 -19.596 14.400 1.00 63.41 470 THR A C 1
ATOM 3641 O O . THR A 1 470 ? -14.981 -20.417 14.527 1.00 63.41 470 THR A O 1
ATOM 3644 N N . ASP A 1 471 ? -13.569 -18.918 15.435 1.00 64.19 471 ASP A N 1
ATOM 3645 C CA . ASP A 1 471 ? -13.981 -19.155 16.825 1.00 64.19 471 ASP A CA 1
ATOM 3646 C C . ASP A 1 471 ? -15.456 -18.803 17.075 1.00 64.19 471 ASP A C 1
ATOM 3648 O O . ASP A 1 471 ? -16.166 -19.529 17.766 1.00 64.19 471 ASP A O 1
ATOM 3652 N N . ALA A 1 472 ? -15.956 -17.713 16.482 1.00 61.78 472 ALA A N 1
ATOM 3653 C CA . ALA A 1 472 ? -17.358 -17.314 16.625 1.00 61.78 472 ALA A CA 1
ATOM 3654 C C . ALA A 1 472 ? -18.339 -18.212 15.846 1.00 61.78 472 ALA A C 1
ATOM 3656 O O . ALA A 1 472 ? -19.534 -18.212 16.144 1.00 61.78 472 ALA A O 1
ATOM 3657 N N . ALA A 1 473 ? -17.859 -18.935 14.831 1.00 57.88 473 ALA A N 1
ATOM 3658 C CA . ALA A 1 473 ? -18.663 -19.850 14.025 1.00 57.88 473 ALA A CA 1
ATOM 3659 C C . ALA A 1 473 ? -18.675 -21.286 14.572 1.00 57.88 473 ALA A C 1
ATOM 3661 O O . ALA A 1 473 ? -19.482 -22.093 14.106 1.00 57.88 473 ALA A O 1
ATOM 3662 N N . ALA A 1 474 ? -17.820 -21.612 15.549 1.00 60.31 474 ALA A N 1
ATOM 3663 C CA . ALA A 1 474 ? -17.883 -22.892 16.236 1.00 60.31 474 ALA A CA 1
ATOM 3664 C C . ALA A 1 474 ? -19.244 -22.995 16.954 1.00 60.31 474 ALA A C 1
ATOM 3666 O O . ALA A 1 474 ? -19.537 -22.166 17.823 1.00 60.31 474 ALA A O 1
ATOM 3667 N N . PRO A 1 475 ? -20.119 -23.951 16.577 1.00 58.66 475 PRO A N 1
ATOM 3668 C CA . PRO A 1 475 ? -21.418 -24.090 17.210 1.00 58.66 475 PRO A CA 1
ATOM 3669 C C . PRO A 1 475 ? -21.185 -24.324 18.696 1.00 58.66 475 PRO A C 1
ATOM 3671 O O . PRO A 1 475 ? -20.444 -25.229 19.076 1.00 58.66 475 PRO A O 1
ATOM 3674 N N . THR A 1 476 ? -21.801 -23.492 19.532 1.00 57.97 476 THR A N 1
ATOM 3675 C CA . THR A 1 476 ? -21.867 -23.725 20.970 1.00 57.97 476 THR A CA 1
ATOM 3676 C C . THR A 1 476 ? -22.652 -25.019 21.156 1.00 57.97 476 THR A C 1
ATOM 3678 O O . THR A 1 476 ? -23.880 -25.012 21.166 1.00 57.97 476 THR A O 1
ATOM 3681 N N . THR A 1 477 ? -21.953 -26.152 21.172 1.00 55.31 477 THR A N 1
ATOM 3682 C CA . THR A 1 477 ? -22.521 -27.443 21.541 1.00 55.31 477 THR A CA 1
ATOM 3683 C C . THR A 1 477 ? -22.942 -27.322 22.994 1.00 55.31 477 THR A C 1
ATOM 3685 O O . THR A 1 477 ? -22.091 -27.304 23.884 1.00 55.31 477 THR A O 1
ATOM 3688 N N . ALA A 1 478 ? -24.243 -27.111 23.180 1.00 53.66 478 ALA A N 1
ATOM 3689 C CA . ALA A 1 478 ? -24.935 -27.180 24.456 1.00 53.66 478 ALA A CA 1
ATOM 3690 C C . ALA A 1 478 ? -25.141 -28.638 24.871 1.00 53.66 478 ALA A C 1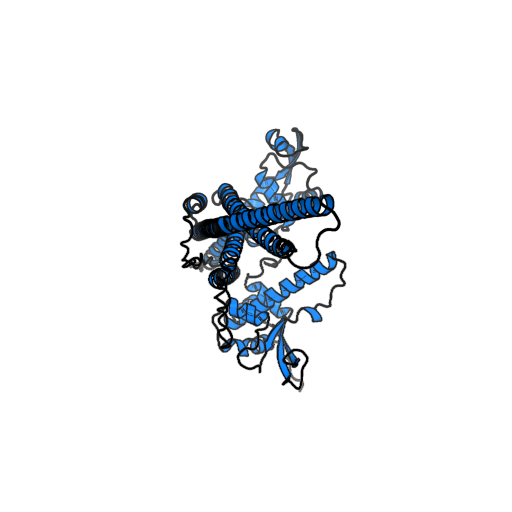
ATOM 3692 O O . ALA A 1 478 ? -25.360 -29.475 23.960 1.00 53.66 478 ALA A O 1
#

Organism: NCBI:txid560556

Secondary structure (DSSP, 8-state):
--------PPPPHHHHHHHS-HHHHHHHHHHHHHHHHHHHHHHHHHHTTPPPPPHHHHT-EEEEESSPPTTPPPPHHHHHHHHHS---GGGGTHHHHHHHTTSEEEEEEEEESSSSSS-PPEEEEEEEEE-HHHHHHHHTTS--GGGS-S--TTPPPHHHHHHHHHHHHHGGG-EETTS-HHHHHHHHS-TT--SEEEEEPPHHHHTTSTT--TT-EEEEE-HHHHHHHHHHHHHHHHH-TTS-PPPTTSSS---HHHHHHHHHHHHHHHHHHHHHHHHHHHHHHHHHHHTT--PPP---SS---SSHHHHHHHHHHHHHHHHHHHHHHHHHHHHHHHHHHHHHHHHHHHHHHHHHHHHHHHHHHHT--HHHHHHT-PPPPB-TTS-BS-------S-HHHHHHHHHHHHHHHH-S---------------PPP--HHHHHHHHHHHHHHHHHHGGGHHHHHHHHHHHHHHHHS----

Foldseek 3Di:
DDPPPPPPDQDQLLVVLVPDDPLLLLLLLLLLVQLVVQVVVLVVCVVVVHDRDPSVPRQWWWQFWLPDDPPGDGTSSVVLSVLQDDDDPCNNCSQVVCVVSVQKDKDWDFDAPDPDDDDGDGIIIIIIGGDPSSNSNSVSVLLPLQCVDDQPPPDDDLVLVLVLLVLVVLAPLADACPPCVVSQCPQCVDPVHHQKDKDFHAPVSQVVDPPRDGRHIHMHGDPNSLVSCQVCVLVCCSNPLVRLRQHSVNLPAPDPLLLVLLVVLLVQLVVLVVVLVVLVVVLVVLVVVLVVLPQDDDPPDDDDDPDPVSVVVSVVVSVVSVVVSVVSVVSSVVSVVCNVVSVLSSLQSLQLLQQLLLQQLVCLLVVHDSNCSSVPRHGADADPLSARPADDQRDLVSSSVSSVLSSLRCQLRVQDDPPPPPPDPDDPDPPDPGPSVSNSVSSSVSSVVSSVCCPSHSSSSNSSNVVVVVVVPPPPPD